Protein 4II1 (pdb70)

Organism: Homo sapiens (NCBI:txid9606)

Solvent-accessible surface area: 29673 Å² total; per-residue (Å²): 131,64,28,49,35,1,22,0,0,0,27,88,111,156,87,99,35,71,10,0,65,0,31,7,91,74,98,58,102,51,68,0,0,52,0,10,29,65,52,10,70,109,49,57,40,59,56,1,80,121,56,84,137,71,161,35,238,105,90,165,133,26,78,68,20,20,22,39,46,14,25,57,86,31,2,58,32,50,89,114,57,92,41,103,80,12,124,63,44,24,37,3,45,0,90,46,181,58,21,16,17,37,54,1,113,2,66,71,61,93,139,38,135,19,38,0,51,13,96,46,108,176,34,208,124,35,98,17,43,34,127,8,2,15,41,139,104,111,90,60,40,64,56,16,2,0,14,43,194,81,119,106,78,60,62,13,0,58,4,26,14,97,74,131,7,180,99,51,35,71,1,2,40,0,13,62,48,21,9,73,112,75,54,69,17,37,2,0,13,55,64,75,71,82,29,105,133,76,111,90,26,57,13,26,22,28,57,37,6,4,85,121,82,40,132,108,59,129,116,44,98,36,101,82,11,125,62,42,25,40,4,45,0,73,35,94,30,7,21,12,40,53,2,109,1,77,74,62,94,138,35,112,18,43,0,112,3,82,47,115,103,32,83,76,35,98,18,97,24,138,11,1,18,43,142,133,49,58,40,3,22,0,2,0,19,128,136,41,37,78,12,0,66,0,39,26,82,75,80,70,110,48,73,5,0,49,0,12,33,61,49,10,80,112,47,58,45,11,30,1,2,12,52,68,82,71,71,29,160,116,74,108,143,28,70,15,23,20,22,39,45,9,15,57,66,80,1,20,17,46,103,115,54,97,35,92,86,11,55,69,65,30,60,5,53,0,30,42,38,39,12,22,23,41,54,3,34,2,78,86,96,95,29,42,0,39,18,100,48,139,132,32,81,77,36,103,18,66,46,97,12,4,18,42,141,136,45,62,39,3,20,0,0,0,2,48,152,108,103,30,86,39,60,12,0,67,0,39,25,110,75,134,17,124,97,51,40,66,1,0,46,1,16,68,53,24,6,54,120,59,73,78,6,34,2,1,15,55,68,80,72,88,32,103,122,97,103,86,28,69,16,30,20,27,64,42,5,12,54,59,63,2,59,25,41,104,116,40,96,39,102,88,11,56,71,44,28,38,5,56,0,68,16,61,24,6,17,11,50,52,1,112,1,83,44,68,66,104,38,133,17,42,1,39,18,98,56,102,105,23,94,88,32,98,17,42,30,125,6,1,27,42,144

CATH classification: 2.30.30.1190 (+1 more: 2.30.30.140)

GO terms:
  GO:0000978 RNA polymerase II cis-regulatory region sequence-specific DNA binding (F, IDA)
  GO:0001227 DNA-binding transcription repressor activity, RNA polymerase II-specific (F, IDA)
  GO:0000122 negative regulation of transcription by RNA polymerase II (P, IDA)
  GO:0005634 nucleus (C, IDA)
  GO:0003700 DNA-binding transcription factor activity (F, IDA)
  GO:0045892 negative regulation of DNA-templated transcription (P, IDA)
  GO:0043565 sequence-specific DNA binding (F, IDA)
  GO:0007175 negative regulation of epidermal growth factor-activated receptor activity (P, IDA)
  GO:0005515 protein binding (F, IPI)
  GO:0005654 nucleoplasm (C, IDA)

B-factor: mean 67.0, std 17.0, range [30.0, 163.14]

Nearest PDB structures (foldseek):
  4ii1-assembly4_D  TM=1.007E+00  e=1.212E-26  Homo sapiens
  4ii1-assembly1_A  TM=8.658E-01  e=4.357E-23  Homo sapiens
  4ii1-assembly3_C  TM=9.435E-01  e=4.660E-22  Homo sapiens
  4qvz-assembly2_B  TM=4.243E-01  e=1.744E-03  Homo sapiens
  2eqj-assembly1_A  TM=7.748E-01  e=1.995E-01  Mus musculus

Sequence (543 aa):
EELSGTKVSAPYYTLEYHNAMVVGTEEAGSAGVRVLYLYPTHKSLKPCPFFLEGKCRFKENCRFSHGQVVSLDELRPFQDPDLSSLQAGSACLAKHQDGLWHAARITDVDNGYYTVKFDSLLLREAVVEGDGILPPEELSGTKVSAPYYSTLEYHNAMVVGTEEAEDGSAGVRVLYLYPTHKSLKPCPFFLEGKCRFKENCRFSHGQVVSLDELRPFQDPDLSSLQAGSACLAKHQDGLWHAARITDVDNGYYTVKFDSLLLREAVVEGDGILPPELSGTKVSAPYLEYHNAMVVGTEEAGSAGVRVLYLYPTHKSLKPCPFFLEGKCRFKENCRFSHGQVVSLDELRPFQDPDLSSLQAGSACLAKHQDGLWHAARITDVYYTVKFDSLLLREAVVEGDGILPPELSGTKVSAPYYSTLEYHNAMVVGTEEAEDGSAGVRVLYLYPTHKSLKPCPFFLEGKCRFKENCRFSHGQVVSLDELRPFQDPDLSSLQAGSACLAKHQDGLWHHAARITDVDNGYYTVKFDSLLLREAVVEGDGILPP

Secondary structure (DSSP, 8-state):
--STT-EEEEEE---EEEEEEEEEEEE---EEEEEEESS-SSGGGSBPTTGGGT--S-SS--SSB--EEEEGGG-EE------TT--TT-EEEEE-TTS-EEEEEEEEESSS-EEEEESSTTS--EEE-GGGEE--/--STT-EEEEEEE--EEEEEEEEEEEEE-TTSSEEEEEEES---SGGGSBPTTGGGT----STTSSSB--EEEEGGG-EE------TT--TT-EEEEE-TTS-EEEEEEEEESSS-EEEEESSTTS--EEE-GGGEE--/--TT-EEEEE---EEEEEEEEEEE---EEEEEEESS--SGGGSBPTTGGGT----STT-SSB--EEEEGGG-EE------TT--TT-EEEEE-TTSSEEEEEEEE--EEEEESSTTS--EEE-GGGEE--/--TT-EEEEEEE--EEEEEEEEEEEEE-TTS-EEEEEEES---SGGGSBPTTGGGT----SS--SSB--EEEEGGG-B-------TT--TT-EEEEE-TTS-EEEEEEEEESSS-EEEEESSTTT-EEEE-GGGEE--

InterPro domains:
  IPR000467 G-patch domain [PF01585] (333-375)
  IPR000467 G-patch domain [PS50174] (333-379)
  IPR000467 G-patch domain [SM00443] (331-377)
  IPR000571 Zinc finger, CCCH-type [PS50103] (175-201)
  IPR000571 Zinc finger, CCCH-type [SM00356] (175-200)
  IPR036855 Zinc finger, CCCH-type superfamily [SSF90229] (174-199)
  IPR041367 E3 ligase, CCCH-type zinc finger [PF18044] (178-198)

Structure (mmCIF, N/CA/C/O backbone):
data_4II1
#
_entry.id   4II1
#
_cell.length_a   55.170
_cell.length_b   87.070
_cell.length_c   76.570
_cell.angle_alpha   90.000
_cell.angle_beta   95.650
_cell.angle_gamma   90.000
#
_symmetry.space_group_name_H-M   'P 1 21 1'
#
loop_
_entity.id
_entity.type
_entity.pdbx_description
1 polymer 'Zinc finger CCCH-type with G patch domain-containing protein'
2 non-polymer 'ZINC ION'
3 non-polymer 'UNKNOWN ATOM OR ION'
#
loop_
_atom_site.group_PDB
_atom_site.id
_atom_site.type_symbol
_atom_site.label_atom_id
_atom_site.label_alt_id
_atom_site.label_comp_id
_atom_site.label_asym_id
_atom_site.label_entity_id
_atom_site.label_seq_id
_atom_site.pdbx_PDB_ins_code
_atom_site.Cartn_x
_atom_site.Cartn_y
_atom_site.Cartn_z
_atom_site.occupancy
_atom_site.B_iso_or_equiv
_atom_site.auth_seq_id
_atom_site.auth_comp_id
_atom_site.auth_asym_id
_atom_site.auth_atom_id
_atom_site.pdbx_PDB_model_num
ATOM 1 N N . GLU A 1 26 ? 124.535 -32.545 121.934 1.00 100.43 127 GLU A N 1
ATOM 2 C CA . GLU A 1 26 ? 123.268 -32.780 121.246 1.00 99.65 127 GLU A CA 1
ATOM 3 C C . GLU A 1 26 ? 122.843 -31.535 120.442 1.00 101.82 127 GLU A C 1
ATOM 4 O O . GLU A 1 26 ? 122.328 -30.565 121.014 1.00 101.45 127 GLU A O 1
ATOM 8 N N . GLU A 1 27 ? 123.101 -31.566 119.112 1.00 96.31 128 GLU A N 1
ATOM 9 C CA . GLU A 1 27 ? 122.790 -30.496 118.143 1.00 94.83 128 GLU A CA 1
ATOM 10 C C . GLU A 1 27 ? 121.280 -30.358 117.862 1.00 93.21 128 GLU A C 1
ATOM 11 O O . GLU A 1 27 ? 120.791 -29.254 117.593 1.00 92.60 128 GLU A O 1
ATOM 13 N N . LEU A 1 28 ? 120.554 -31.493 117.919 1.00 85.26 129 LEU A N 1
ATOM 14 C CA . LEU A 1 28 ? 119.106 -31.604 117.683 1.00 82.07 129 LEU A CA 1
ATOM 15 C C . LEU A 1 28 ? 118.265 -31.056 118.838 1.00 79.56 129 LEU A C 1
ATOM 16 O O . LEU A 1 28 ? 117.072 -30.829 118.653 1.00 78.50 129 LEU A O 1
ATOM 21 N N . SER A 1 29 ? 118.878 -30.870 120.027 1.00 72.63 130 SER A N 1
ATOM 22 C CA . SER A 1 29 ? 118.208 -30.373 121.227 1.00 71.15 130 SER A CA 1
ATOM 23 C C . SER A 1 29 ? 117.518 -29.030 120.969 1.00 71.09 130 SER A C 1
ATOM 24 O O . SER A 1 29 ? 118.139 -28.113 120.422 1.00 71.51 130 SER A O 1
ATOM 27 N N . GLY A 1 30 ? 116.238 -28.957 121.321 1.00 63.00 131 GLY A N 1
ATOM 28 C CA . GLY A 1 30 ? 115.438 -27.757 121.144 1.00 61.28 131 GLY A CA 1
ATOM 29 C C . GLY A 1 30 ? 114.543 -27.753 119.924 1.00 62.38 131 GLY A C 1
ATOM 30 O O . GLY A 1 30 ? 113.689 -26.873 119.817 1.00 63.66 131 GLY A O 1
ATOM 31 N N . THR A 1 31 ? 114.713 -28.728 119.002 1.00 54.69 132 THR A N 1
ATOM 32 C CA . THR A 1 31 ? 113.903 -28.824 117.788 1.00 52.56 132 THR A CA 1
ATOM 33 C C . THR A 1 31 ? 112.453 -29.155 118.111 1.00 54.82 132 THR A C 1
ATOM 34 O O . THR A 1 31 ? 112.180 -30.127 118.817 1.00 54.48 132 THR A O 1
ATOM 38 N N . LYS A 1 32 ? 111.528 -28.351 117.561 1.00 50.59 133 LYS A N 1
ATOM 39 C CA . LYS A 1 32 ? 110.075 -28.539 117.672 1.00 49.11 133 LYS A CA 1
ATOM 40 C C . LYS A 1 32 ? 109.682 -29.512 116.569 1.00 50.82 133 LYS A C 1
ATOM 41 O O . LYS A 1 32 ? 110.113 -29.351 115.427 1.00 51.04 133 LYS A O 1
ATOM 43 N N . VAL A 1 33 ? 108.921 -30.553 116.928 1.00 44.97 134 VAL A N 1
ATOM 44 C CA . VAL A 1 33 ? 108.485 -31.637 116.044 1.00 44.22 134 VAL A CA 1
ATOM 45 C C . VAL A 1 33 ? 107.058 -32.065 116.400 1.00 50.59 134 VAL A C 1
ATOM 46 O O . VAL A 1 33 ? 106.455 -31.509 117.311 1.00 50.46 134 VAL A O 1
ATOM 50 N N . SER A 1 34 ? 106.541 -33.076 115.689 1.00 49.29 135 SER A N 1
ATOM 51 C CA . SER A 1 34 ? 105.250 -33.721 115.899 1.00 49.10 135 SER A CA 1
ATOM 52 C C . SER A 1 34 ? 105.587 -35.195 116.189 1.00 54.08 135 SER A C 1
ATOM 53 O O . SER A 1 34 ? 106.240 -35.864 115.384 1.00 53.82 135 SER A O 1
ATOM 56 N N . ALA A 1 35 ? 105.225 -35.660 117.384 1.00 51.27 136 ALA A N 1
ATOM 57 C CA . ALA A 1 35 ? 105.562 -37.003 117.837 1.00 51.02 136 ALA A CA 1
ATOM 58 C C . ALA A 1 35 ? 104.327 -37.877 118.123 1.00 53.24 136 ALA A C 1
ATOM 59 O O . ALA A 1 35 ? 103.284 -37.339 118.520 1.00 49.26 136 ALA A O 1
ATOM 61 N N . PRO A 1 36 ? 104.436 -39.224 117.937 1.00 52.93 137 PRO A N 1
ATOM 62 C CA . PRO A 1 36 ? 103.271 -40.093 118.204 1.00 54.52 137 PRO A CA 1
ATOM 63 C C . PRO A 1 36 ? 102.998 -40.275 119.706 1.00 61.75 137 PRO A C 1
ATOM 64 O O . PRO A 1 36 ? 103.898 -40.630 120.460 1.00 60.33 137 PRO A O 1
ATOM 68 N N . TYR A 1 37 ? 101.765 -39.988 120.133 1.00 62.28 138 TYR A N 1
ATOM 69 C CA . TYR A 1 37 ? 101.324 -40.102 121.526 1.00 64.50 138 TYR A CA 1
ATOM 70 C C . TYR A 1 37 ? 100.271 -41.220 121.594 1.00 71.06 138 TYR A C 1
ATOM 71 O O . TYR A 1 37 ? 99.299 -41.209 120.828 1.00 69.85 138 TYR A O 1
ATOM 80 N N . TYR A 1 38 ? 100.507 -42.218 122.473 1.00 70.13 139 TYR A N 1
ATOM 81 C CA . TYR A 1 38 ? 99.623 -43.384 122.648 1.00 102.65 139 TYR A CA 1
ATOM 82 C C . TYR A 1 38 ? 98.340 -43.033 123.412 1.00 122.27 139 TYR A C 1
ATOM 83 O O . TYR A 1 38 ? 98.384 -42.398 124.467 1.00 79.08 139 TYR A O 1
ATOM 85 N N . THR A 1 43 ? 94.915 -45.380 121.523 1.00 92.12 144 THR A N 1
ATOM 86 C CA . THR A 1 43 ? 94.732 -44.708 120.235 1.00 91.95 144 THR A CA 1
ATOM 87 C C . THR A 1 43 ? 95.993 -43.908 119.826 1.00 95.34 144 THR A C 1
ATOM 88 O O . THR A 1 43 ? 96.768 -43.498 120.696 1.00 94.65 144 THR A O 1
ATOM 92 N N . LEU A 1 44 ? 96.191 -43.691 118.499 1.00 91.38 145 LEU A N 1
ATOM 93 C CA . LEU A 1 44 ? 97.340 -42.938 117.980 1.00 90.37 145 LEU A CA 1
ATOM 94 C C . LEU A 1 44 ? 96.963 -41.512 117.575 1.00 90.50 145 LEU A C 1
ATOM 95 O O . LEU A 1 44 ? 96.106 -41.316 116.712 1.00 91.28 145 LEU A O 1
ATOM 100 N N . GLU A 1 45 ? 97.653 -40.531 118.169 1.00 81.81 146 GLU A N 1
ATOM 101 C CA . GLU A 1 45 ? 97.497 -39.121 117.876 1.00 79.06 146 GLU A CA 1
ATOM 102 C C . GLU A 1 45 ? 98.865 -38.466 117.855 1.00 77.06 146 GLU A C 1
ATOM 103 O O . GLU A 1 45 ? 99.683 -38.722 118.740 1.00 78.94 146 GLU A O 1
ATOM 109 N N . TYR A 1 46 ? 99.108 -37.605 116.868 1.00 65.96 147 TYR A N 1
ATOM 110 C CA . TYR A 1 46 ? 100.342 -36.838 116.782 1.00 61.58 147 TYR A CA 1
ATOM 111 C C . TYR A 1 46 ? 100.176 -35.509 117.500 1.00 60.38 147 TYR A C 1
ATOM 112 O O . TYR A 1 46 ? 99.187 -34.801 117.296 1.00 59.90 147 TYR A O 1
ATOM 121 N N . HIS A 1 47 ? 101.133 -35.200 118.377 1.00 53.67 148 HIS A N 1
ATOM 122 C CA . HIS A 1 47 ? 101.170 -33.988 119.178 1.00 51.66 148 HIS A CA 1
ATOM 123 C C . HIS A 1 47 ? 102.495 -33.316 119.050 1.00 47.85 148 HIS A C 1
ATOM 124 O O . HIS A 1 47 ? 103.512 -33.991 118.857 1.00 44.79 148 HIS A O 1
ATOM 131 N N . ASN A 1 48 ? 102.491 -31.982 119.210 1.00 42.69 149 ASN A N 1
ATOM 132 C CA . ASN A 1 48 ? 103.688 -31.176 119.127 1.00 42.84 149 ASN A CA 1
ATOM 133 C C . ASN A 1 48 ? 104.558 -31.440 120.310 1.00 48.97 149 ASN A C 1
ATOM 134 O O . ASN A 1 48 ? 104.065 -31.555 121.440 1.00 50.03 149 ASN A O 1
ATOM 139 N N . ALA A 1 49 ? 105.847 -31.633 120.034 1.00 45.65 150 ALA A N 1
ATOM 140 C CA . ALA A 1 49 ? 106.841 -31.992 121.042 1.00 44.96 150 ALA A CA 1
ATOM 141 C C . ALA A 1 49 ? 108.137 -31.294 120.790 1.00 50.28 150 ALA A C 1
ATOM 142 O O . ALA A 1 49 ? 108.325 -30.716 119.727 1.00 50.70 150 ALA A O 1
ATOM 144 N N . MET A 1 50 ? 109.033 -31.333 121.763 1.00 49.01 151 MET A N 1
ATOM 145 C CA . MET A 1 50 ? 110.358 -30.779 121.613 1.00 50.56 151 MET A CA 1
ATOM 146 C C . MET A 1 50 ? 111.411 -31.842 121.870 1.00 51.16 151 MET A C 1
ATOM 147 O O . MET A 1 50 ? 111.325 -32.558 122.861 1.00 48.37 151 MET A O 1
ATOM 152 N N . VAL A 1 51 ? 112.393 -31.940 120.970 1.00 49.45 152 VAL A N 1
ATOM 153 C CA . VAL A 1 51 ? 113.517 -32.872 121.067 1.00 49.98 152 VAL A CA 1
ATOM 154 C C . VAL A 1 51 ? 114.442 -32.436 122.210 1.00 54.87 152 VAL A C 1
ATOM 155 O O . VAL A 1 51 ? 114.893 -31.281 122.250 1.00 53.99 152 VAL A O 1
ATOM 159 N N . VAL A 1 52 ? 114.687 -33.366 123.141 1.00 53.73 153 VAL A N 1
ATOM 160 C CA . VAL A 1 52 ? 115.557 -33.179 124.301 1.00 55.89 153 VAL A CA 1
ATOM 161 C C . VAL A 1 52 ? 116.975 -33.639 123.942 1.00 64.41 153 VAL A C 1
ATOM 162 O O . VAL A 1 52 ? 117.949 -32.941 124.229 1.00 65.54 153 VAL A O 1
ATOM 166 N N . GLY A 1 53 ? 117.068 -34.807 123.329 1.00 63.27 154 GLY A N 1
ATOM 167 C CA . GLY A 1 53 ? 118.334 -35.420 122.949 1.00 64.54 154 GLY A CA 1
ATOM 168 C C . GLY A 1 53 ? 118.152 -36.712 122.193 1.00 72.29 154 GLY A C 1
ATOM 169 O O . GLY A 1 53 ? 117.035 -37.228 122.088 1.00 71.77 154 GLY A O 1
ATOM 170 N N . THR A 1 54 ? 119.254 -37.240 121.662 1.00 72.70 155 THR A N 1
ATOM 171 C CA . THR A 1 54 ? 119.250 -38.480 120.890 1.00 73.80 155 THR A CA 1
ATOM 172 C C . THR A 1 54 ? 119.374 -39.687 121.843 1.00 78.23 155 THR A C 1
ATOM 173 O O . THR A 1 54 ? 120.099 -39.614 122.840 1.00 77.53 155 THR A O 1
ATOM 177 N N . GLU A 1 55 ? 118.609 -40.764 121.560 1.00 75.60 156 GLU A N 1
ATOM 178 C CA . GLU A 1 55 ? 118.541 -41.985 122.376 1.00 75.80 156 GLU A CA 1
ATOM 179 C C . GLU A 1 55 ? 118.001 -43.151 121.540 1.00 81.19 156 GLU A C 1
ATOM 180 O O . GLU A 1 55 ? 117.073 -42.929 120.770 1.00 81.28 156 GLU A O 1
ATOM 186 N N . GLU A 1 56 ? 118.546 -44.385 121.678 1.00 78.45 157 GLU A N 1
ATOM 187 C CA . GLU A 1 56 ? 118.032 -45.519 120.887 1.00 78.53 157 GLU A CA 1
ATOM 188 C C . GLU A 1 56 ? 116.660 -45.987 121.399 1.00 83.14 157 GLU A C 1
ATOM 189 O O . GLU A 1 56 ? 116.437 -46.018 122.613 1.00 83.81 157 GLU A O 1
ATOM 192 N N . ALA A 1 57 ? 115.732 -46.296 120.472 1.00 78.57 158 ALA A N 1
ATOM 193 C CA . ALA A 1 57 ? 114.374 -46.738 120.791 1.00 98.15 158 ALA A CA 1
ATOM 194 C C . ALA A 1 57 ? 114.328 -48.180 121.278 1.00 123.00 158 ALA A C 1
ATOM 195 O O . ALA A 1 57 ? 115.343 -48.866 121.250 1.00 92.59 158 ALA A O 1
ATOM 197 N N . GLY A 1 60 ? 114.155 -50.969 118.211 1.00 87.00 161 GLY A N 1
ATOM 198 C CA . GLY A 1 60 ? 115.511 -50.762 118.715 1.00 87.02 161 GLY A CA 1
ATOM 199 C C . GLY A 1 60 ? 116.366 -49.798 117.904 1.00 91.73 161 GLY A C 1
ATOM 200 O O . GLY A 1 60 ? 117.574 -49.702 118.141 1.00 91.30 161 GLY A O 1
ATOM 201 N N . SER A 1 61 ? 115.730 -49.057 116.958 1.00 88.58 162 SER A N 1
ATOM 202 C CA . SER A 1 61 ? 116.284 -48.080 116.010 1.00 88.41 162 SER A CA 1
ATOM 203 C C . SER A 1 61 ? 116.750 -46.766 116.658 1.00 92.90 162 SER A C 1
ATOM 204 O O . SER A 1 61 ? 116.374 -46.490 117.795 1.00 93.71 162 SER A O 1
ATOM 206 N N . ALA A 1 62 ? 117.535 -45.941 115.918 1.00 88.03 163 ALA A N 1
ATOM 207 C CA . ALA A 1 62 ? 117.997 -44.621 116.370 1.00 86.70 163 ALA A CA 1
ATOM 208 C C . ALA A 1 62 ? 116.782 -43.689 116.554 1.00 88.31 163 ALA A C 1
ATOM 209 O O . ALA A 1 62 ? 115.914 -43.609 115.672 1.00 89.29 163 ALA A O 1
ATOM 211 N N . GLY A 1 63 ? 116.708 -43.052 117.721 1.00 80.10 164 GLY A N 1
ATOM 212 C CA . GLY A 1 63 ? 115.599 -42.173 118.057 1.00 77.45 164 GLY A CA 1
ATOM 213 C C . GLY A 1 63 ? 115.965 -40.910 118.800 1.00 75.22 164 GLY A C 1
ATOM 214 O O . GLY A 1 63 ? 117.147 -40.572 118.939 1.00 73.92 164 GLY A O 1
ATOM 215 N N . VAL A 1 64 ? 114.922 -40.215 119.282 1.00 67.69 165 VAL A N 1
ATOM 216 C CA . VAL A 1 64 ? 115.013 -38.972 120.047 1.00 65.81 165 VAL A CA 1
ATOM 217 C C . VAL A 1 64 ? 114.119 -39.012 121.274 1.00 65.11 165 VAL A C 1
ATOM 218 O O . VAL A 1 64 ? 113.016 -39.573 121.227 1.00 65.68 165 VAL A O 1
ATOM 222 N N . ARG A 1 65 ? 114.585 -38.408 122.367 1.00 56.76 166 ARG A N 1
ATOM 223 C CA . ARG A 1 65 ? 113.733 -38.256 123.529 1.00 55.01 166 ARG A CA 1
ATOM 224 C C . ARG A 1 65 ? 113.000 -36.897 123.312 1.00 55.20 166 ARG A C 1
ATOM 225 O O . ARG A 1 65 ? 113.630 -35.877 123.016 1.00 53.17 166 ARG A O 1
ATOM 233 N N . VAL A 1 66 ? 111.673 -36.919 123.390 1.00 49.19 167 VAL A N 1
ATOM 234 C CA . VAL A 1 66 ? 110.875 -35.717 123.183 1.00 47.10 167 VAL A CA 1
ATOM 235 C C . VAL A 1 66 ? 110.000 -35.380 124.404 1.00 49.41 167 VAL A C 1
ATOM 236 O O . VAL A 1 66 ? 109.554 -36.279 125.127 1.00 46.21 167 VAL A O 1
ATOM 240 N N . LEU A 1 67 ? 109.715 -34.081 124.596 1.00 46.46 168 LEU A N 1
ATOM 241 C CA . LEU A 1 67 ? 108.785 -33.615 125.625 1.00 46.00 168 LEU A CA 1
ATOM 242 C C . LEU A 1 67 ? 107.597 -32.971 124.929 1.00 51.15 168 LEU A C 1
ATOM 243 O O . LEU A 1 67 ? 107.794 -32.102 124.086 1.00 51.90 168 LEU A O 1
ATOM 248 N N . TYR A 1 68 ? 106.376 -33.410 125.247 1.00 49.54 169 TYR A N 1
ATOM 249 C CA . TYR A 1 68 ? 105.132 -32.871 124.686 1.00 49.17 169 TYR A CA 1
ATOM 250 C C . TYR A 1 68 ? 104.936 -31.401 125.126 1.00 55.55 169 TYR A C 1
ATOM 251 O O . TYR A 1 68 ? 105.157 -31.059 126.297 1.00 57.26 169 TYR A O 1
ATOM 260 N N . LEU A 1 69 ? 104.661 -30.522 124.136 1.00 50.24 170 LEU A N 1
ATOM 261 C CA . LEU A 1 69 ? 104.568 -29.062 124.274 1.00 49.45 170 LEU A CA 1
ATOM 262 C C . LEU A 1 69 ? 103.377 -28.500 125.057 1.00 54.13 170 LEU A C 1
ATOM 263 O O . LEU A 1 69 ? 103.489 -27.406 125.638 1.00 53.85 170 LEU A O 1
ATOM 268 N N . TYR A 1 70 ? 102.225 -29.190 125.004 1.00 49.16 171 TYR A N 1
ATOM 269 C CA . TYR A 1 70 ? 100.979 -28.694 125.603 1.00 47.10 171 TYR A CA 1
ATOM 270 C C . TYR A 1 70 ? 100.413 -29.630 126.676 1.00 49.27 171 TYR A C 1
ATOM 271 O O . TYR A 1 70 ? 99.419 -30.330 126.450 1.00 46.70 171 TYR A O 1
ATOM 280 N N . PRO A 1 71 ? 101.014 -29.626 127.883 1.00 46.51 172 PRO A N 1
ATOM 281 C CA . P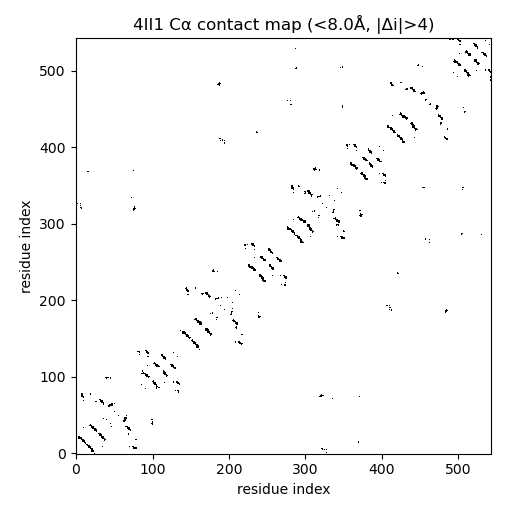RO A 1 71 ? 100.506 -30.510 128.945 1.00 45.67 172 PRO A CA 1
ATOM 282 C C . PRO A 1 71 ? 99.080 -30.189 129.389 1.00 49.13 172 PRO A C 1
ATOM 283 O O . PRO A 1 71 ? 98.748 -29.026 129.570 1.00 48.56 172 PRO A O 1
ATOM 287 N N . THR A 1 72 ? 98.230 -31.229 129.504 1.00 47.05 173 THR A N 1
ATOM 288 C CA . THR A 1 72 ? 96.810 -31.126 129.867 1.00 48.22 173 THR A CA 1
ATOM 289 C C . THR A 1 72 ? 96.559 -31.744 131.240 1.00 56.49 173 THR A C 1
ATOM 290 O O . THR A 1 72 ? 95.462 -31.635 131.793 1.00 57.86 173 THR A O 1
ATOM 294 N N . HIS A 1 73 ? 97.584 -32.379 131.795 1.00 53.87 174 HIS A N 1
ATOM 295 C CA . HIS A 1 73 ? 97.575 -33.015 133.111 1.00 53.97 174 HIS A CA 1
ATOM 296 C C . HIS A 1 73 ? 98.954 -32.770 133.738 1.00 57.10 174 HIS A C 1
ATOM 297 O O . HIS A 1 73 ? 99.949 -32.691 133.010 1.00 56.73 174 HIS A O 1
ATOM 304 N N . LYS A 1 74 ? 99.024 -32.656 135.081 1.00 54.15 175 LYS A N 1
ATOM 305 C CA . LYS A 1 74 ? 100.286 -32.428 135.834 1.00 53.16 175 LYS A CA 1
ATOM 306 C C . LYS A 1 74 ? 101.398 -33.387 135.449 1.00 52.64 175 LYS A C 1
ATOM 307 O O . LYS A 1 74 ? 102.516 -32.942 135.229 1.00 51.33 175 LYS A O 1
ATOM 309 N N . SER A 1 75 ? 101.073 -34.691 135.290 1.00 47.77 176 SER A N 1
ATOM 310 C CA . SER A 1 75 ? 102.031 -35.737 134.899 1.00 46.90 176 SER A CA 1
ATOM 311 C C . SER A 1 75 ? 102.686 -35.496 133.565 1.00 51.49 176 SER A C 1
ATOM 312 O O . SER A 1 75 ? 103.718 -36.090 133.327 1.00 52.55 176 SER A O 1
ATOM 315 N N . LEU A 1 76 ? 102.123 -34.626 132.702 1.00 48.60 177 LEU A N 1
ATOM 316 C CA . LEU A 1 76 ? 102.700 -34.315 131.387 1.00 47.36 177 LEU A CA 1
ATOM 317 C C . LEU A 1 76 ? 103.617 -33.089 131.410 1.00 48.95 177 LEU A C 1
ATOM 318 O O . LEU A 1 76 ? 104.276 -32.828 130.412 1.00 50.15 177 LEU A O 1
ATOM 323 N N . LYS A 1 77 ? 103.676 -32.347 132.539 1.00 43.20 178 LYS A N 1
ATOM 324 C CA . LYS A 1 77 ? 104.540 -31.171 132.697 1.00 41.69 178 LYS A CA 1
ATOM 325 C C . LYS A 1 77 ? 105.999 -31.606 132.605 1.00 43.54 178 LYS A C 1
ATOM 326 O O . LYS A 1 77 ? 106.323 -32.662 133.139 1.00 41.95 178 LYS A O 1
ATOM 332 N N . PRO A 1 78 ? 106.898 -30.872 131.908 1.00 39.77 179 PRO A N 1
ATOM 333 C CA . PRO A 1 78 ? 108.302 -31.342 131.828 1.00 38.96 179 PRO A CA 1
ATOM 334 C C . PRO A 1 78 ? 108.972 -31.254 133.180 1.00 42.38 179 PRO A C 1
ATOM 335 O O . PRO A 1 78 ? 108.671 -30.310 133.925 1.00 43.23 179 PRO A O 1
ATOM 339 N N . CYS A 1 79 ? 109.814 -32.252 133.522 1.00 37.16 180 CYS A N 1
ATOM 340 C CA . CYS A 1 79 ? 110.470 -32.261 134.817 1.00 38.14 180 CYS A CA 1
ATOM 341 C C . CYS A 1 79 ? 111.615 -31.261 134.846 1.00 46.63 180 CYS A C 1
ATOM 342 O O . CYS A 1 79 ? 112.585 -31.403 134.088 1.00 48.03 180 CYS A O 1
ATOM 345 N N . PRO A 1 80 ? 111.545 -30.262 135.753 1.00 43.12 181 PRO A N 1
ATOM 346 C CA . PRO A 1 80 ? 112.639 -29.267 135.822 1.00 43.05 181 PRO A CA 1
ATOM 347 C C . PRO A 1 80 ? 114.005 -29.843 136.192 1.00 48.05 181 PRO A C 1
ATOM 348 O O . PRO A 1 80 ? 115.027 -29.313 135.742 1.00 49.61 181 PRO A O 1
ATOM 352 N N . PHE A 1 81 ? 114.028 -30.904 137.011 1.00 43.50 182 PHE A N 1
ATOM 353 C CA . PHE A 1 81 ? 115.261 -31.517 137.515 1.00 43.46 182 PHE A CA 1
ATOM 354 C C . PHE A 1 81 ? 115.872 -32.487 136.511 1.00 48.31 182 PHE A C 1
ATOM 355 O O . PHE A 1 81 ? 117.087 -32.528 136.369 1.00 48.95 182 PHE A O 1
ATOM 363 N N . PHE A 1 82 ? 115.038 -33.242 135.799 1.00 44.71 183 PHE A N 1
ATOM 364 C CA . PHE A 1 82 ? 115.479 -34.180 134.780 1.00 45.10 183 PHE A CA 1
ATOM 365 C C . PHE A 1 82 ? 116.258 -33.496 133.654 1.00 52.79 183 PHE A C 1
ATOM 366 O O . PHE A 1 82 ? 117.279 -34.028 133.202 1.00 52.35 183 PHE A O 1
ATOM 374 N N . LEU A 1 83 ? 115.808 -32.302 133.217 1.00 51.83 184 LEU A N 1
ATOM 375 C CA . LEU A 1 83 ? 116.462 -31.543 132.145 1.00 51.66 184 LEU A CA 1
ATOM 376 C C . LEU A 1 83 ? 117.828 -31.014 132.554 1.00 57.78 184 LEU A C 1
ATOM 377 O O . LEU A 1 83 ? 118.614 -30.627 131.695 1.00 58.32 184 LEU A O 1
ATOM 382 N N . GLU A 1 84 ? 118.127 -31.065 133.859 1.00 55.65 185 GLU A N 1
ATOM 383 C CA . GLU A 1 84 ? 119.388 -30.645 134.470 1.00 55.29 185 GLU A CA 1
ATOM 384 C C . GLU A 1 84 ? 120.224 -31.864 134.920 1.00 59.10 185 GLU A C 1
ATOM 385 O O . GLU A 1 84 ? 121.343 -31.691 135.388 1.00 59.47 185 GLU A O 1
ATOM 391 N N . GLY A 1 85 ? 119.663 -33.066 134.792 1.00 54.34 186 GLY A N 1
ATOM 392 C CA . GLY A 1 85 ? 120.309 -34.301 135.219 1.00 54.04 186 GLY A CA 1
ATOM 393 C C . GLY A 1 85 ? 120.311 -34.482 136.730 1.00 58.20 186 GLY A C 1
ATOM 394 O O . GLY A 1 85 ? 121.181 -35.175 137.263 1.00 59.67 186 GLY A O 1
ATOM 395 N N . LYS A 1 86 ? 119.332 -33.871 137.433 1.00 51.90 187 LYS A N 1
ATOM 396 C CA . LYS A 1 86 ? 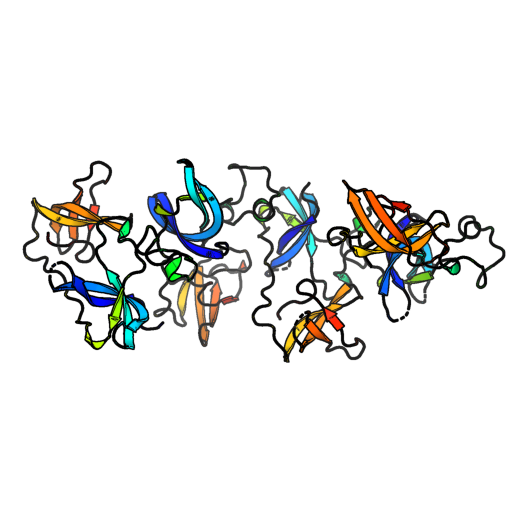119.247 -33.906 138.896 1.00 50.61 187 LYS A CA 1
ATOM 397 C C . LYS A 1 86 ? 117.996 -34.618 139.430 1.00 52.55 187 LYS A C 1
ATOM 398 O O . LYS A 1 86 ? 117.721 -34.522 140.628 1.00 52.28 187 LYS A O 1
ATOM 404 N N . CYS A 1 87 ? 117.249 -35.343 138.591 1.00 48.09 188 CYS A N 1
ATOM 405 C CA . CYS A 1 87 ? 116.078 -36.014 139.139 1.00 47.39 188 CYS A CA 1
ATOM 406 C C . CYS A 1 87 ? 116.408 -37.372 139.798 1.00 53.39 188 CYS A C 1
ATOM 407 O O . CYS A 1 87 ? 117.139 -38.174 139.231 1.00 53.55 188 CYS A O 1
ATOM 410 N N . ARG A 1 88 ? 115.817 -37.621 140.984 1.00 51.62 189 ARG A N 1
ATOM 411 C CA . ARG A 1 88 ? 115.913 -38.866 141.765 1.00 52.17 189 ARG A CA 1
ATOM 412 C C . ARG A 1 88 ? 115.258 -40.066 141.049 1.00 55.38 189 ARG A C 1
ATOM 413 O O . ARG A 1 88 ? 115.684 -41.199 141.229 1.00 57.09 189 ARG A O 1
ATOM 421 N N . PHE A 1 89 ? 114.289 -39.795 140.187 1.00 50.30 190 PHE A N 1
ATOM 422 C CA . PHE A 1 89 ? 113.493 -40.789 139.494 1.00 50.19 190 PHE A CA 1
ATOM 423 C C . PHE A 1 89 ? 113.954 -41.088 138.077 1.00 58.83 190 PHE A C 1
ATOM 424 O O . PHE A 1 89 ? 114.524 -40.231 137.394 1.00 61.83 190 PHE A O 1
ATOM 432 N N . LYS A 1 90 ? 113.699 -42.316 137.641 1.00 54.19 191 LYS A N 1
ATOM 433 C CA . LYS A 1 90 ? 114.021 -42.792 136.309 1.00 54.59 191 LYS A CA 1
ATOM 434 C C . LYS A 1 90 ? 112.717 -43.152 135.590 1.00 61.61 191 LYS A C 1
ATOM 435 O O . LYS A 1 90 ? 112.602 -42.896 134.386 1.00 62.63 191 LYS A O 1
ATOM 437 N N . GLU A 1 91 ? 111.706 -43.642 136.357 1.00 58.56 192 GLU A N 1
ATOM 438 C CA . GLU A 1 91 ? 110.406 -44.059 135.852 1.00 58.78 192 GLU A CA 1
ATOM 439 C C . GLU A 1 91 ? 109.147 -43.527 136.588 1.00 62.30 192 GLU A C 1
ATOM 440 O O . GLU A 1 91 ? 108.086 -43.466 135.957 1.00 63.10 192 GLU A O 1
ATOM 446 N N . ASN A 1 92 ? 109.214 -43.232 137.897 1.00 57.04 193 ASN A N 1
ATOM 447 C CA . ASN A 1 92 ? 108.002 -42.918 138.668 1.00 56.22 193 ASN A CA 1
ATOM 448 C C . ASN A 1 92 ? 107.913 -41.479 139.180 1.00 55.36 193 ASN A C 1
ATOM 449 O O . ASN A 1 92 ? 107.201 -41.213 140.164 1.00 55.47 193 ASN A O 1
ATOM 454 N N . CYS A 1 93 ? 108.560 -40.542 138.470 1.00 47.04 194 CYS A N 1
ATOM 455 C CA . CYS A 1 93 ? 108.539 -39.111 138.797 1.00 43.55 194 CYS A CA 1
ATOM 456 C C . CYS A 1 93 ? 107.141 -38.544 138.581 1.00 46.30 194 CYS A C 1
ATOM 457 O O . CYS A 1 93 ? 106.429 -39.010 137.700 1.00 45.45 194 CYS A O 1
ATOM 460 N N . ARG A 1 94 ? 106.754 -37.530 139.381 1.00 44.18 195 ARG A N 1
ATOM 461 C CA . ARG A 1 94 ? 105.452 -36.835 139.299 1.00 43.22 195 ARG A CA 1
ATOM 462 C C . ARG A 1 94 ? 105.301 -36.163 137.954 1.00 49.77 195 ARG A C 1
ATOM 463 O O . ARG A 1 94 ? 104.196 -36.104 137.442 1.00 51.76 195 ARG A O 1
ATOM 465 N N . PHE A 1 95 ? 106.402 -35.661 137.371 1.00 47.91 196 PHE A N 1
ATOM 466 C CA . PHE A 1 95 ? 106.438 -35.000 136.064 1.00 46.86 196 PHE A CA 1
ATOM 467 C C . PHE A 1 95 ? 106.945 -35.921 134.973 1.00 48.18 196 PHE A C 1
ATOM 468 O O . PHE A 1 95 ? 107.402 -37.030 135.252 1.00 47.26 196 PHE A O 1
ATOM 476 N N . SER A 1 96 ? 106.866 -35.446 133.722 1.00 42.59 197 SER A N 1
ATOM 477 C CA . SER A 1 96 ? 107.303 -36.169 132.557 1.00 40.87 197 SER A CA 1
ATOM 478 C C . SER A 1 96 ? 108.768 -36.036 132.300 1.00 46.60 197 SER A C 1
ATOM 479 O O . SER A 1 96 ? 109.350 -34.952 132.417 1.00 46.17 197 SER A O 1
ATOM 482 N N . HIS A 1 97 ? 109.352 -37.171 131.892 1.00 44.07 198 HIS A N 1
ATOM 483 C CA . HIS A 1 97 ? 110.739 -37.302 131.474 1.00 42.50 198 HIS A CA 1
ATOM 484 C C . HIS A 1 97 ? 110.759 -37.517 129.970 1.00 48.52 198 HIS A C 1
ATOM 485 O O . HIS A 1 97 ? 111.791 -37.823 129.382 1.00 48.30 198 HIS A O 1
ATOM 492 N N . GLY A 1 98 ? 109.606 -37.286 129.358 1.00 47.75 199 GLY A N 1
ATOM 493 C CA . GLY A 1 98 ? 109.418 -37.444 127.934 1.00 48.23 199 GLY A CA 1
ATOM 494 C C . GLY A 1 98 ? 109.307 -38.887 127.502 1.00 53.90 199 GLY A C 1
ATOM 495 O O . GLY A 1 98 ? 109.238 -39.806 128.324 1.00 54.73 199 GLY A O 1
ATOM 496 N N . GLN A 1 99 ? 109.239 -39.073 126.196 1.00 51.04 200 GLN A N 1
ATOM 497 C CA . GLN A 1 99 ? 109.124 -40.368 125.550 1.00 50.78 200 GLN A CA 1
ATOM 498 C C . GLN A 1 99 ? 110.162 -40.491 124.446 1.00 56.95 200 GLN A C 1
ATOM 499 O O . GLN A 1 99 ? 110.507 -39.493 123.793 1.00 55.87 200 GLN A O 1
ATOM 501 N N . VAL A 1 100 ? 110.721 -41.697 124.295 1.00 56.68 201 VAL A N 1
ATOM 502 C CA . VAL A 1 100 ? 111.703 -41.965 123.247 1.00 58.27 201 VAL A CA 1
ATOM 503 C C . VAL A 1 100 ? 110.951 -42.516 122.042 1.00 64.72 201 VAL A C 1
ATOM 504 O O . VAL A 1 100 ? 110.215 -43.505 122.161 1.00 65.27 201 VAL A O 1
ATOM 508 N N . VAL A 1 101 ? 111.066 -41.815 120.913 1.00 62.03 202 VAL A N 1
ATOM 509 C CA . VAL A 1 101 ? 110.414 -42.181 119.653 1.00 62.45 202 VAL A CA 1
ATOM 510 C C . VAL A 1 101 ? 111.508 -42.372 118.625 1.00 64.84 202 VAL A C 1
ATOM 511 O O . VAL A 1 101 ? 112.546 -41.711 118.717 1.00 64.02 202 VAL A O 1
ATOM 515 N N . SER A 1 102 ? 111.308 -43.280 117.664 1.00 61.89 203 SER A N 1
ATOM 516 C CA . SER A 1 102 ? 112.301 -43.474 116.598 1.00 61.61 203 SER A CA 1
ATOM 517 C C . SER A 1 102 ? 112.217 -42.293 115.607 1.00 64.57 203 SER A C 1
ATOM 518 O O . SER A 1 102 ? 111.123 -41.752 115.388 1.00 62.71 203 SER A O 1
ATOM 521 N N . LEU A 1 103 ? 113.360 -41.917 114.996 1.00 61.85 204 LEU A N 1
ATOM 522 C CA . LEU A 1 103 ? 113.415 -40.838 114.006 1.00 62.15 204 LEU A CA 1
ATOM 523 C C . LEU A 1 103 ? 112.357 -41.008 112.901 1.00 68.89 204 LEU A C 1
ATOM 524 O O . LEU A 1 103 ? 111.741 -40.020 112.505 1.00 68.93 204 LEU A O 1
ATOM 529 N N . ASP A 1 104 ? 112.101 -42.269 112.477 1.00 66.76 205 ASP A N 1
ATOM 530 C CA . ASP A 1 104 ? 111.161 -42.653 111.416 1.00 67.20 205 ASP A CA 1
ATOM 531 C C . ASP A 1 104 ? 109.703 -42.330 111.750 1.00 69.91 205 ASP A C 1
ATOM 532 O O . ASP A 1 104 ? 108.911 -42.119 110.829 1.00 69.97 205 ASP A O 1
ATOM 537 N N . GLU A 1 105 ? 109.357 -42.286 113.049 1.00 64.78 206 GLU A N 1
ATOM 538 C CA . GLU A 1 105 ? 108.008 -41.998 113.552 1.00 63.35 206 GLU A CA 1
ATOM 539 C C . GLU A 1 105 ? 107.727 -40.492 113.640 1.00 63.48 206 GLU A C 1
ATOM 540 O O . GLU A 1 105 ? 106.560 -40.102 113.724 1.00 62.88 206 GLU A O 1
ATOM 542 N N . LEU A 1 106 ? 108.790 -39.652 113.631 1.00 56.56 207 LEU A N 1
ATOM 543 C CA . LEU A 1 106 ? 108.673 -38.187 113.701 1.00 54.09 207 LEU A CA 1
ATOM 544 C C . LEU A 1 106 ? 108.037 -37.580 112.458 1.00 58.17 207 LEU A C 1
ATOM 545 O O . LEU A 1 106 ? 108.164 -38.128 111.359 1.00 60.10 207 LEU A O 1
ATOM 550 N N . ARG A 1 107 ? 107.373 -36.431 112.642 1.00 51.80 208 ARG A N 1
ATOM 551 C CA . ARG A 1 107 ? 106.692 -35.652 111.615 1.00 50.22 208 ARG A CA 1
ATOM 552 C C . ARG A 1 107 ? 107.000 -34.170 111.850 1.00 53.37 208 ARG A C 1
ATOM 553 O O . ARG A 1 107 ? 107.426 -33.824 112.949 1.00 50.97 208 ARG A O 1
ATOM 561 N N . PRO A 1 108 ? 106.796 -33.265 110.863 1.00 52.13 209 PRO A N 1
ATOM 562 C CA . PRO A 1 108 ? 107.079 -31.837 111.117 1.00 52.06 209 PRO A CA 1
ATOM 563 C C . PRO A 1 108 ? 106.133 -31.228 112.157 1.00 57.64 209 PRO A C 1
ATOM 564 O O . PRO A 1 108 ? 104.988 -31.661 112.301 1.00 57.30 209 PRO A O 1
ATOM 568 N N . PHE A 1 109 ? 106.614 -30.211 112.863 1.00 55.28 210 PHE A N 1
ATOM 569 C CA . PHE A 1 109 ? 105.845 -29.476 113.858 1.00 56.06 210 PHE A CA 1
ATOM 570 C C . PHE A 1 109 ? 104.579 -28.888 113.191 1.00 62.39 210 PHE A C 1
ATOM 571 O O . PHE A 1 109 ? 104.694 -28.178 112.198 1.00 62.58 210 PHE A O 1
ATOM 579 N N . GLN A 1 110 ? 103.387 -29.233 113.699 1.00 59.90 211 GLN A N 1
ATOM 580 C CA . GLN A 1 110 ? 102.119 -28.731 113.174 1.00 60.09 211 GLN A CA 1
ATOM 581 C C . GLN A 1 110 ? 101.751 -27.438 113.878 1.00 66.91 211 GLN A C 1
ATOM 582 O O . GLN A 1 110 ? 101.274 -27.472 115.014 1.00 66.97 211 GLN A O 1
ATOM 588 N N . ASP A 1 111 ? 101.991 -26.289 113.225 1.00 66.48 212 ASP A N 1
ATOM 589 C CA . ASP A 1 111 ? 101.632 -24.964 113.768 1.00 68.00 212 ASP A CA 1
ATOM 590 C C . ASP A 1 111 ? 100.134 -24.893 114.041 1.00 73.64 212 ASP A C 1
ATOM 591 O O . ASP A 1 111 ? 99.358 -25.296 113.167 1.00 73.81 212 ASP A O 1
ATOM 596 N N . PRO A 1 112 ? 99.693 -24.415 115.228 1.00 70.52 213 PRO A N 1
ATOM 597 C CA . PRO A 1 112 ? 98.235 -24.357 115.509 1.00 70.00 213 PRO A CA 1
ATOM 598 C C . PRO A 1 112 ? 97.465 -23.352 114.663 1.00 73.46 213 PRO A C 1
ATOM 599 O O . PRO A 1 112 ? 97.904 -22.222 114.461 1.00 73.68 213 PRO A O 1
ATOM 603 N N . ASP A 1 113 ? 96.303 -23.787 114.174 1.00 69.58 214 ASP A N 1
ATOM 604 C CA . ASP A 1 113 ? 95.417 -22.978 113.350 1.00 69.25 214 ASP A CA 1
ATOM 605 C C . ASP A 1 113 ? 94.315 -22.397 114.228 1.00 72.20 214 ASP A C 1
ATOM 606 O O . ASP A 1 113 ? 93.451 -23.139 114.710 1.00 71.52 214 ASP A O 1
ATOM 611 N N . LEU A 1 114 ? 94.344 -21.077 114.430 1.00 68.33 215 LEU A N 1
ATOM 612 C CA . LEU A 1 114 ? 93.348 -20.387 115.270 1.00 68.41 215 LEU A CA 1
ATOM 613 C C . LEU A 1 114 ? 92.223 -19.686 114.460 1.00 74.59 215 LEU A C 1
ATOM 614 O O . LEU A 1 114 ? 91.425 -18.930 115.030 1.00 74.92 215 LEU A O 1
ATOM 619 N N . SER A 1 115 ? 92.163 -19.959 113.143 1.00 73.06 216 SER A N 1
ATOM 620 C CA . SER A 1 115 ? 91.215 -19.373 112.187 1.00 73.86 216 SER A CA 1
ATOM 621 C C . SER A 1 115 ? 89.751 -19.668 112.529 1.00 76.40 216 SER A C 1
ATOM 622 O O . SER A 1 115 ? 88.927 -18.753 112.532 1.00 76.06 216 SER A O 1
ATOM 625 N N . SER A 1 116 ? 89.448 -20.935 112.841 1.00 71.16 217 SER A N 1
ATOM 626 C CA . SER A 1 116 ? 88.118 -21.423 113.196 1.00 70.19 217 SER A CA 1
ATOM 627 C C . SER A 1 116 ? 87.645 -20.946 114.581 1.00 71.49 217 SER A C 1
ATOM 628 O O . SER A 1 116 ? 86.455 -21.030 114.881 1.00 71.81 217 SER A O 1
ATOM 631 N N . LEU A 1 117 ? 88.575 -20.493 115.432 1.00 65.22 218 LEU A N 1
ATOM 632 C CA . LEU A 1 117 ? 88.283 -20.103 116.803 1.00 63.05 218 LEU A CA 1
ATOM 633 C C . LEU A 1 117 ? 87.585 -18.749 116.898 1.00 68.54 218 LEU A C 1
ATOM 634 O O . LEU A 1 117 ? 88.191 -17.710 116.649 1.00 69.93 218 LEU A O 1
ATOM 639 N N . GLN A 1 118 ? 86.303 -18.780 117.280 1.00 64.39 219 GLN A N 1
ATOM 640 C CA . GLN A 1 118 ? 85.427 -17.618 117.458 1.00 64.42 219 GLN A CA 1
ATOM 641 C C . GLN A 1 118 ? 84.640 -17.768 118.772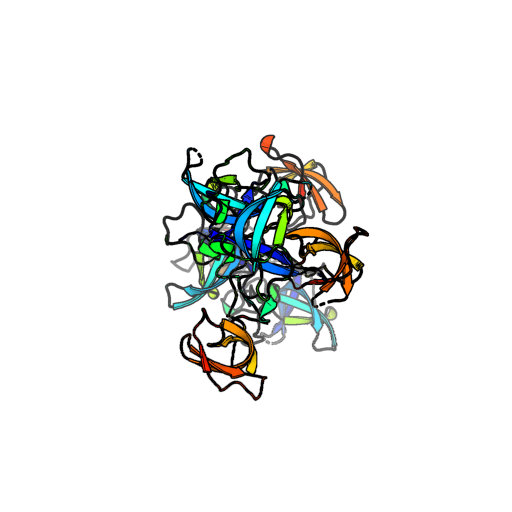 1.00 68.62 219 GLN A C 1
ATOM 642 O O . GLN A 1 118 ? 84.774 -18.800 119.436 1.00 69.81 219 GLN A O 1
ATOM 648 N N . ALA A 1 119 ? 83.792 -16.773 119.135 1.00 62.95 220 ALA A N 1
ATOM 649 C CA . ALA A 1 119 ? 82.993 -16.840 120.369 1.00 61.76 220 ALA A CA 1
ATOM 650 C C . ALA A 1 119 ? 82.133 -18.101 120.367 1.00 66.64 220 ALA A C 1
ATOM 651 O O . ALA A 1 119 ? 81.554 -18.448 119.334 1.00 68.75 220 ALA A O 1
ATOM 653 N N . GLY A 1 120 ? 82.131 -18.820 121.481 1.00 61.57 221 GLY A N 1
ATOM 654 C CA . GLY A 1 120 ? 81.369 -20.062 121.614 1.00 61.11 221 GLY A CA 1
ATOM 655 C C . GLY A 1 120 ? 82.128 -21.323 121.257 1.00 64.82 221 GLY A C 1
ATOM 656 O O . GLY A 1 120 ? 81.681 -22.432 121.589 1.00 63.56 221 GLY A O 1
ATOM 657 N N . SER A 1 121 ? 83.297 -21.159 120.577 1.00 61.17 222 SER A N 1
ATOM 658 C CA . SER A 1 121 ? 84.163 -22.268 120.200 1.00 59.82 222 SER A CA 1
ATOM 659 C C . SER A 1 121 ? 84.818 -22.859 121.436 1.00 62.21 222 SER A C 1
ATOM 660 O O . SER A 1 121 ? 85.243 -22.135 122.343 1.00 60.04 222 SER A O 1
ATOM 663 N N . ALA A 1 122 ? 84.911 -24.194 121.455 1.00 58.49 223 ALA A N 1
ATOM 664 C CA . ALA A 1 122 ? 85.603 -24.928 122.493 1.00 56.85 223 ALA A CA 1
ATOM 665 C C . ALA A 1 122 ? 87.073 -24.783 122.159 1.00 61.01 223 ALA A C 1
ATOM 666 O O . ALA A 1 122 ? 87.435 -24.619 120.988 1.00 61.98 223 ALA A O 1
ATOM 668 N N . CYS A 1 123 ? 87.918 -24.769 123.183 1.00 56.95 224 CYS A N 1
ATOM 669 C CA . CYS A 1 123 ? 89.356 -24.622 123.003 1.00 55.99 224 CYS A CA 1
ATOM 670 C C . CYS A 1 123 ? 90.061 -25.142 124.225 1.00 57.33 224 CYS A C 1
ATOM 671 O O . CYS A 1 123 ? 89.420 -25.570 125.188 1.00 58.91 224 CYS A O 1
ATOM 674 N N . LEU A 1 124 ? 91.385 -25.108 124.167 1.00 50.79 225 LEU A N 1
ATOM 675 C CA . LEU A 1 124 ? 92.310 -25.495 125.215 1.00 49.33 225 LEU A CA 1
ATOM 676 C C . LEU A 1 124 ? 93.048 -24.204 125.472 1.00 50.75 225 LEU A C 1
ATOM 677 O O . LEU A 1 124 ? 93.574 -23.608 124.530 1.00 51.03 225 LEU A O 1
ATOM 682 N N . ALA A 1 125 ? 92.915 -23.655 126.687 1.00 45.66 226 ALA A N 1
ATOM 683 C CA . ALA A 1 125 ? 93.560 -22.396 127.055 1.00 44.89 226 ALA A CA 1
ATOM 684 C C . ALA A 1 125 ? 94.586 -22.618 128.166 1.00 49.84 226 ALA A C 1
ATOM 685 O O . ALA A 1 125 ? 94.337 -23.414 129.074 1.00 50.12 226 ALA A O 1
ATOM 687 N N . LYS A 1 126 ? 95.735 -21.929 128.091 1.00 46.44 227 LYS A N 1
ATOM 688 C CA . LYS A 1 126 ? 96.789 -22.054 129.080 1.00 46.97 227 LYS A CA 1
ATOM 689 C C . LYS A 1 126 ? 96.453 -21.232 130.314 1.00 56.94 227 LYS A C 1
ATOM 690 O O . LYS A 1 126 ? 96.094 -20.050 130.216 1.00 59.10 227 LYS A O 1
ATOM 696 N N . HIS A 1 127 ? 96.574 -21.868 131.471 1.00 53.65 228 HIS A N 1
ATOM 697 C CA . HIS A 1 127 ? 96.310 -21.256 132.760 1.00 53.78 228 HIS A CA 1
ATOM 698 C C . HIS A 1 127 ? 97.659 -20.965 133.464 1.00 60.11 228 HIS A C 1
ATOM 699 O O . HIS A 1 127 ? 98.707 -21.409 132.984 1.00 60.97 228 HIS A O 1
ATOM 706 N N . GLN A 1 128 ? 97.638 -20.196 134.584 1.00 56.59 229 GLN A N 1
ATOM 707 C CA . GLN A 1 128 ? 98.844 -19.853 135.358 1.00 55.50 229 GLN A CA 1
ATOM 708 C C . GLN A 1 128 ? 99.524 -21.095 135.955 1.00 59.98 229 GLN A C 1
ATOM 709 O O . GLN A 1 128 ? 100.745 -21.101 136.080 1.00 62.58 229 GLN A O 1
ATOM 715 N N . ASP A 1 129 ? 98.759 -22.170 136.235 1.00 53.96 230 ASP A N 1
ATOM 716 C CA . ASP A 1 129 ? 99.278 -23.444 136.747 1.00 52.56 230 ASP A CA 1
ATOM 717 C C . ASP A 1 129 ? 100.217 -24.168 135.748 1.00 56.34 230 ASP A C 1
ATOM 718 O O . ASP A 1 129 ? 100.842 -25.159 136.125 1.00 57.42 230 ASP A O 1
ATOM 723 N N . GLY A 1 130 ? 100.277 -23.685 134.498 1.00 51.09 231 GLY A N 1
ATOM 724 C CA . GLY A 1 130 ? 101.120 -24.248 133.450 1.00 50.56 231 GLY A CA 1
ATOM 725 C C . GLY A 1 130 ? 100.484 -25.328 132.587 1.00 55.24 231 GLY A C 1
ATOM 726 O O . GLY A 1 130 ? 101.160 -25.923 131.737 1.00 57.22 231 GLY A O 1
ATOM 727 N N . LEU A 1 131 ? 99.183 -25.565 132.754 1.00 48.31 232 LEU A N 1
ATOM 728 C CA . LEU A 1 131 ? 98.494 -26.585 131.991 1.00 46.60 232 LEU A CA 1
ATOM 729 C C . LEU A 1 131 ? 97.489 -26.010 131.003 1.00 46.57 232 LEU A C 1
ATOM 730 O O . LEU A 1 131 ? 97.057 -24.860 131.121 1.00 45.76 232 LEU A O 1
ATOM 735 N N . TRP A 1 132 ? 97.110 -26.823 130.035 1.00 41.64 233 TRP A N 1
ATOM 736 C CA . TRP A 1 132 ? 96.122 -26.421 129.049 1.00 41.80 233 TRP A CA 1
ATOM 737 C C . TRP A 1 132 ? 94.839 -27.087 129.492 1.00 46.85 233 TRP A C 1
ATOM 738 O O . TRP A 1 132 ? 94.767 -28.319 129.638 1.00 47.18 233 TRP A O 1
ATOM 749 N N . HIS A 1 133 ? 93.879 -26.252 129.864 1.00 43.43 234 HIS A N 1
ATOM 750 C CA . HIS A 1 133 ? 92.578 -26.703 130.340 1.00 43.29 234 HIS A CA 1
ATOM 751 C C . HIS A 1 133 ? 91.514 -26.496 129.298 1.00 48.82 234 HIS A C 1
ATOM 752 O O . HIS A 1 133 ? 91.600 -25.548 128.511 1.00 49.25 234 HIS A O 1
ATOM 759 N N . ALA A 1 134 ? 90.482 -27.359 129.318 1.00 46.17 235 ALA A N 1
ATOM 760 C CA . ALA A 1 134 ? 89.308 -27.266 128.443 1.00 45.37 235 ALA A CA 1
ATOM 761 C C . ALA A 1 134 ? 88.538 -25.987 128.821 1.00 51.66 235 ALA A C 1
ATOM 762 O O . ALA A 1 134 ? 88.221 -25.754 129.998 1.00 53.04 235 ALA A O 1
ATOM 764 N N . ALA A 1 135 ? 88.407 -25.096 127.855 1.00 48.58 236 ALA A N 1
ATOM 765 C CA . ALA A 1 135 ? 87.720 -23.822 128.066 1.00 49.32 236 ALA A CA 1
ATOM 766 C C . ALA A 1 135 ? 86.695 -23.558 126.932 1.00 54.79 236 ALA A C 1
ATOM 767 O O . ALA A 1 135 ? 86.353 -24.476 126.173 1.00 53.86 236 ALA A O 1
ATOM 769 N N . ARG A 1 136 ? 86.152 -22.334 126.888 1.00 52.40 237 ARG A N 1
ATOM 770 C CA . ARG A 1 136 ? 85.224 -21.867 125.866 1.00 52.68 237 ARG A CA 1
ATOM 771 C C . ARG A 1 136 ? 85.479 -20.397 125.656 1.00 58.34 237 ARG A C 1
ATOM 772 O O . ARG A 1 136 ? 85.593 -19.644 126.621 1.00 58.27 237 ARG A O 1
ATOM 780 N N . ILE A 1 137 ? 85.586 -19.990 124.399 1.00 57.10 238 ILE A N 1
ATOM 781 C CA . ILE A 1 137 ? 85.809 -18.595 124.057 1.00 57.84 238 ILE A CA 1
ATOM 782 C C . ILE A 1 137 ? 84.505 -17.807 124.275 1.00 66.16 238 ILE A C 1
ATOM 783 O O . ILE A 1 137 ? 83.433 -18.244 123.840 1.00 66.03 238 ILE A O 1
ATOM 788 N N . THR A 1 138 ? 84.595 -16.692 125.014 1.00 65.17 239 THR A N 1
ATOM 789 C CA . THR A 1 138 ? 83.433 -15.847 125.261 1.00 66.12 239 THR A CA 1
ATOM 790 C C . THR A 1 138 ? 83.525 -14.600 124.387 1.00 74.63 239 THR A C 1
ATOM 791 O O . THR A 1 138 ? 82.481 -14.038 124.053 1.00 74.83 239 THR A O 1
ATOM 795 N N . ASP A 1 139 ? 84.758 -14.191 123.975 1.00 73.88 240 ASP A N 1
ATOM 796 C CA . ASP A 1 139 ? 84.992 -13.037 123.096 1.00 74.92 240 ASP A CA 1
ATOM 797 C C . ASP A 1 139 ? 86.358 -13.080 122.418 1.00 81.15 240 ASP A C 1
ATOM 798 O O . ASP A 1 139 ? 87.290 -13.669 122.961 1.00 80.90 240 ASP A O 1
ATOM 803 N N . VAL A 1 140 ? 86.465 -12.452 121.227 1.00 79.08 241 VAL A N 1
ATOM 804 C CA . VAL A 1 140 ? 87.698 -12.307 120.440 1.00 79.43 241 VAL A CA 1
ATOM 805 C C . VAL A 1 140 ? 87.833 -10.821 120.056 1.00 87.03 241 VAL A C 1
ATOM 806 O O . VAL A 1 140 ? 86.913 -10.265 119.438 1.00 86.37 241 VAL A O 1
ATOM 810 N N . ASP A 1 141 ? 88.970 -10.180 120.432 1.00 85.66 242 ASP A N 1
ATOM 811 C CA . ASP A 1 141 ? 89.217 -8.770 120.131 1.00 86.03 242 ASP A CA 1
ATOM 812 C C . ASP A 1 141 ? 90.676 -8.515 119.767 1.00 89.87 242 ASP A C 1
ATOM 813 O O . ASP A 1 141 ? 91.521 -8.337 120.650 1.00 88.85 242 ASP A O 1
ATOM 818 N N . ASN A 1 142 ? 90.960 -8.504 118.451 1.00 87.42 243 ASN A N 1
ATOM 819 C CA . ASN A 1 142 ? 92.279 -8.267 117.846 1.00 88.01 243 ASN A CA 1
ATOM 820 C C . ASN A 1 142 ? 93.396 -9.145 118.473 1.00 91.90 243 ASN A C 1
ATOM 821 O O . ASN A 1 142 ? 94.365 -8.618 119.039 1.00 91.87 243 ASN A O 1
ATOM 826 N N . GLY A 1 143 ? 93.220 -10.470 118.372 1.00 87.13 244 GLY A N 1
ATOM 827 C CA . GLY A 1 143 ? 94.159 -11.461 118.895 1.00 86.50 244 GLY A CA 1
ATOM 828 C C . GLY A 1 143 ? 94.129 -11.692 120.396 1.00 89.29 244 GLY A C 1
ATOM 829 O O . GLY A 1 143 ? 95.044 -12.315 120.941 1.00 90.15 244 GLY A O 1
ATOM 830 N N . TYR A 1 144 ? 93.097 -11.185 121.077 1.00 83.56 245 TYR A N 1
ATOM 831 C CA . TYR A 1 144 ? 92.899 -11.366 122.511 1.00 82.67 245 TYR A CA 1
ATOM 832 C C . TYR A 1 144 ? 91.608 -12.136 122.686 1.00 80.76 245 TYR A C 1
ATOM 833 O O . TYR A 1 144 ? 90.547 -11.695 122.229 1.00 80.11 245 TYR A O 1
ATOM 842 N N . TYR A 1 145 ? 91.713 -13.314 123.316 1.00 72.39 246 TYR A N 1
ATOM 843 C CA . TYR A 1 145 ? 90.606 -14.241 123.512 1.00 69.04 246 TYR A CA 1
ATOM 844 C C . TYR A 1 145 ? 90.194 -14.306 124.980 1.00 69.69 246 TYR A C 1
ATOM 845 O O . TYR A 1 145 ? 91.035 -14.612 125.834 1.00 69.00 246 TYR A O 1
ATOM 854 N N . THR A 1 146 ? 88.907 -14.023 125.282 1.00 63.55 247 THR A N 1
ATOM 855 C CA . THR A 1 146 ? 88.423 -14.171 126.657 1.00 61.83 247 THR A CA 1
ATOM 856 C C . THR A 1 146 ? 87.875 -15.588 126.756 1.00 61.72 247 THR A C 1
ATOM 857 O O . THR A 1 146 ? 87.063 -16.006 125.924 1.00 60.21 247 THR A O 1
ATOM 861 N N . VAL A 1 147 ? 88.384 -16.347 127.722 1.00 55.94 248 VAL A N 1
ATOM 862 C CA . VAL A 1 147 ? 88.016 -17.742 127.891 1.00 54.51 248 VAL A CA 1
ATOM 863 C C . VAL A 1 147 ? 87.342 -18.002 129.236 1.00 55.51 248 VAL A C 1
ATOM 864 O O . VAL A 1 147 ? 87.727 -17.454 130.269 1.00 53.53 248 VAL A O 1
ATOM 868 N N . LYS A 1 148 ? 86.336 -18.866 129.198 1.00 52.33 249 LYS A N 1
ATOM 869 C CA . LYS A 1 148 ? 85.609 -19.327 130.375 1.00 51.85 249 LYS A CA 1
ATOM 870 C C . LYS A 1 148 ? 86.007 -20.788 130.531 1.00 52.46 249 LYS A C 1
ATOM 871 O O . LYS A 1 148 ? 85.726 -21.608 129.638 1.00 53.66 249 LYS A O 1
ATOM 874 N N . PHE A 1 149 ? 86.734 -21.096 131.615 1.00 45.39 250 PHE A N 1
ATOM 875 C CA . PHE A 1 149 ? 87.207 -22.464 131.851 1.00 44.73 250 PHE A CA 1
ATOM 876 C C . PHE A 1 149 ? 86.047 -23.358 132.329 1.00 51.05 250 PHE A C 1
ATOM 877 O O . PHE A 1 149 ? 85.242 -22.935 133.174 1.00 53.32 250 PHE A O 1
ATOM 885 N N . ASP A 1 150 ? 85.979 -24.583 131.800 1.00 46.00 251 ASP A N 1
ATOM 886 C CA . ASP A 1 150 ? 84.980 -25.595 132.147 1.00 46.78 251 ASP A CA 1
ATOM 887 C C . ASP A 1 150 ? 85.045 -25.991 133.619 1.00 55.42 251 ASP A C 1
ATOM 888 O O . ASP A 1 150 ? 84.004 -26.238 134.228 1.00 55.96 251 ASP A O 1
ATOM 893 N N . SER A 1 151 ? 86.265 -26.009 134.202 1.00 55.09 252 SER A N 1
ATOM 894 C CA . SER A 1 151 ? 86.492 -26.302 135.606 1.00 55.10 252 SER A CA 1
ATOM 895 C C . SER A 1 151 ? 86.027 -25.099 136.442 1.00 63.95 252 SER A C 1
ATOM 896 O O . SER A 1 151 ? 86.459 -23.953 136.207 1.00 63.58 252 SER A O 1
ATOM 899 N N . LEU A 1 152 ? 85.143 -25.383 137.423 1.00 62.55 253 LEU A N 1
ATOM 900 C CA . LEU A 1 152 ? 84.582 -24.400 138.352 1.00 63.04 253 LEU A CA 1
ATOM 901 C C . LEU A 1 152 ? 85.653 -23.736 139.225 1.00 67.80 253 LEU A C 1
ATOM 902 O O . LEU A 1 152 ? 85.469 -22.591 139.650 1.00 69.47 253 LEU A O 1
ATOM 904 N N . LEU A 1 153 ? 86.780 -24.437 139.468 1.00 61.97 254 LEU A N 1
ATOM 905 C CA . LEU A 1 153 ? 87.891 -23.943 140.293 1.00 60.69 254 LEU A CA 1
ATOM 906 C C . LEU A 1 153 ? 88.778 -22.894 139.570 1.00 64.36 254 LEU A C 1
ATOM 907 O O . LEU A 1 153 ? 89.677 -22.322 140.202 1.00 64.41 254 LEU A O 1
ATOM 912 N N . LEU A 1 154 ? 88.543 -22.662 138.256 1.00 59.64 255 LEU A N 1
ATOM 913 C CA . LEU A 1 154 ? 89.339 -21.732 137.452 1.00 58.41 255 LEU A CA 1
ATOM 914 C C . LEU A 1 154 ? 88.508 -20.555 136.990 1.00 64.02 255 LEU A C 1
ATOM 915 O O . LEU A 1 154 ? 87.406 -20.720 136.454 1.00 63.68 255 LEU A O 1
ATOM 920 N N . ARG A 1 155 ? 89.059 -19.372 137.203 1.00 63.33 256 ARG A N 1
ATOM 921 C CA . ARG A 1 155 ? 88.492 -18.066 136.850 1.00 65.46 256 ARG A CA 1
ATOM 922 C C . ARG A 1 155 ? 88.352 -17.863 135.309 1.00 73.14 256 ARG A C 1
ATOM 923 O O . ARG A 1 155 ? 88.901 -18.648 134.544 1.00 75.02 256 ARG A O 1
ATOM 931 N N . GLU A 1 156 ? 87.693 -16.767 134.861 1.00 68.65 257 GLU A N 1
ATOM 932 C CA . GLU A 1 156 ? 87.688 -16.376 133.448 1.00 68.06 257 GLU A CA 1
ATOM 933 C C . GLU A 1 156 ? 89.091 -15.766 133.210 1.00 72.65 257 GLU A C 1
ATOM 934 O O . GLU A 1 156 ? 89.705 -15.253 134.158 1.00 73.42 257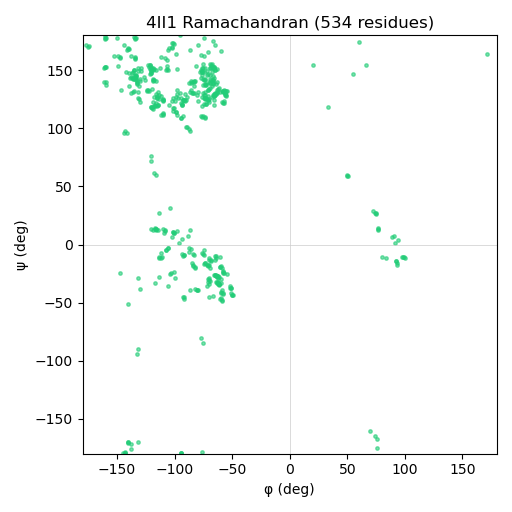 GLU A O 1
ATOM 940 N N . ALA A 1 157 ? 89.619 -15.842 131.981 1.00 67.39 258 ALA A N 1
ATOM 941 C CA . ALA A 1 157 ? 90.944 -15.292 131.694 1.00 66.36 258 ALA A CA 1
ATOM 942 C C . ALA A 1 157 ? 91.039 -14.766 130.278 1.00 70.19 258 ALA A C 1
ATOM 943 O O . ALA A 1 157 ? 90.201 -15.110 129.443 1.00 70.37 258 ALA A O 1
ATOM 945 N N . VAL A 1 158 ? 92.033 -13.894 130.018 1.00 66.93 259 VAL A N 1
ATOM 946 C CA . VAL A 1 158 ? 92.284 -13.331 128.694 1.00 67.67 259 VAL A CA 1
ATOM 947 C C . VAL A 1 158 ? 93.636 -13.837 128.213 1.00 74.43 259 VAL A C 1
ATOM 948 O O . VAL A 1 158 ? 94.654 -13.620 128.883 1.00 74.71 259 VAL A O 1
ATOM 952 N N . VAL A 1 159 ? 93.636 -14.551 127.074 1.00 72.11 260 VAL A N 1
ATOM 953 C CA . VAL A 1 159 ? 94.840 -15.146 126.490 1.00 72.00 260 VAL A CA 1
ATOM 954 C C . VAL A 1 159 ? 95.059 -14.633 125.070 1.00 76.67 260 VAL A C 1
ATOM 955 O O . VAL A 1 159 ? 94.104 -14.277 124.372 1.00 76.60 260 VAL A O 1
ATOM 959 N N . GLU A 1 160 ? 96.326 -14.625 124.651 1.00 72.22 261 GLU A N 1
ATOM 960 C CA . GLU A 1 160 ? 96.754 -14.256 123.312 1.00 71.27 261 GLU A CA 1
ATOM 961 C C . GLU A 1 160 ? 96.868 -15.572 122.496 1.00 71.10 261 GLU A C 1
ATOM 962 O O . GLU A 1 160 ? 96.591 -16.646 123.030 1.00 70.13 261 GLU A O 1
ATOM 964 N N . GLY A 1 161 ? 97.266 -15.477 121.227 1.00 64.61 262 GLY A N 1
ATOM 965 C CA . GLY A 1 161 ? 97.406 -16.620 120.331 1.00 62.74 262 GLY A CA 1
ATOM 966 C C . GLY A 1 161 ? 98.354 -17.706 120.791 1.00 64.34 262 GLY A C 1
ATOM 967 O O . GLY A 1 161 ? 98.225 -18.855 120.364 1.00 64.86 262 GLY A O 1
ATOM 968 N N . ASP A 1 162 ? 99.309 -17.354 121.663 1.00 59.37 263 ASP A N 1
ATOM 969 C CA . ASP A 1 162 ? 100.297 -18.278 122.224 1.00 57.89 263 ASP A CA 1
ATOM 970 C C . ASP A 1 162 ? 99.769 -19.005 123.471 1.00 59.01 263 ASP A C 1
ATOM 971 O O . ASP A 1 162 ? 100.474 -19.836 124.026 1.00 59.97 263 ASP A O 1
ATOM 976 N N . GLY A 1 163 ? 98.569 -18.656 123.907 1.00 52.81 264 GLY A N 1
ATOM 977 C CA . GLY A 1 163 ? 97.939 -19.240 125.080 1.00 53.12 264 GLY A CA 1
ATOM 978 C C . GLY A 1 163 ? 96.619 -19.917 124.783 1.00 58.82 264 GLY A C 1
ATOM 979 O O . GLY A 1 163 ? 95.857 -20.234 125.702 1.00 58.53 264 GLY A O 1
ATOM 980 N N . ILE A 1 164 ? 96.343 -20.139 123.491 1.00 55.88 265 ILE A N 1
ATOM 981 C CA . ILE A 1 164 ? 95.119 -20.772 123.036 1.00 55.91 265 ILE A CA 1
ATOM 982 C C . ILE A 1 164 ? 95.413 -21.796 121.943 1.00 57.62 265 ILE A C 1
ATOM 983 O O . ILE A 1 164 ? 96.308 -21.581 121.114 1.00 56.90 265 ILE A O 1
ATOM 988 N N . LEU A 1 165 ? 94.665 -22.910 121.966 1.00 53.56 266 LEU A N 1
ATOM 989 C CA . LEU A 1 165 ? 94.775 -24.002 120.999 1.00 53.78 266 LEU A CA 1
ATOM 990 C C . LEU A 1 165 ? 93.398 -24.460 120.540 1.00 60.12 266 LEU A C 1
ATOM 991 O O . LEU A 1 165 ? 92.486 -24.601 121.368 1.00 57.18 266 LEU A O 1
ATOM 996 N N . PRO A 1 166 ? 93.243 -24.808 119.239 1.00 60.92 267 PRO A N 1
ATOM 997 C CA . PRO A 1 166 ? 91.958 -25.383 118.785 1.00 61.92 267 PRO A CA 1
ATOM 998 C C . PRO A 1 166 ? 91.772 -26.785 119.406 1.00 67.74 267 PRO A C 1
ATOM 999 O O . PRO A 1 166 ? 92.768 -27.386 119.819 1.00 66.68 267 PRO A O 1
ATOM 1003 N N . PRO A 1 167 ? 90.537 -27.298 119.578 1.00 66.21 268 PRO A N 1
ATOM 1004 C CA . PRO A 1 167 ? 90.383 -28.592 120.256 1.00 67.32 268 PRO A CA 1
ATOM 1005 C C . PRO A 1 167 ? 90.716 -29.782 119.346 1.00 97.81 268 PRO A C 1
ATOM 1006 O O . PRO A 1 167 ? 91.281 -30.767 119.865 1.00 98.44 268 PRO A O 1
ATOM 1011 N N . GLU B 1 26 ? 74.167 -32.171 74.510 1.00 82.19 127 GLU B N 1
ATOM 1012 C CA . GLU B 1 26 ? 73.201 -31.806 73.477 1.00 81.58 127 GLU B CA 1
ATOM 1013 C C . GLU B 1 26 ? 73.787 -32.039 72.071 1.00 83.27 127 GLU B C 1
ATOM 1014 O O . GLU B 1 26 ? 74.690 -31.316 71.636 1.00 81.96 127 GLU B O 1
ATOM 1016 N N . GLU B 1 27 ? 73.288 -33.092 71.391 1.00 79.51 128 GLU B N 1
ATOM 1017 C CA . GLU B 1 27 ? 73.692 -33.535 70.036 1.00 78.82 128 GLU B CA 1
ATOM 1018 C C . GLU B 1 27 ? 73.236 -32.561 68.926 1.00 77.58 128 GLU B C 1
ATOM 1019 O O . GLU B 1 27 ? 73.935 -32.388 67.918 1.00 75.86 128 GLU B O 1
ATOM 1021 N N . LEU B 1 28 ? 72.051 -31.926 69.137 1.00 70.52 129 LEU B N 1
ATOM 1022 C CA . LEU B 1 28 ? 71.403 -30.962 68.235 1.00 67.13 129 LEU B CA 1
ATOM 1023 C C . LEU B 1 28 ? 72.115 -29.613 68.204 1.00 65.33 129 LEU B C 1
ATOM 1024 O O . LEU B 1 28 ? 71.877 -28.832 67.290 1.00 65.16 129 LEU B O 1
ATOM 1029 N N . SER B 1 29 ? 72.957 -29.329 69.204 1.00 58.78 130 SER B N 1
ATOM 1030 C CA . SER B 1 29 ? 73.675 -28.067 69.329 1.00 58.53 130 SER B CA 1
ATOM 1031 C C . SER B 1 29 ? 74.492 -27.765 68.073 1.00 60.90 130 SER B C 1
ATOM 1032 O O . SER B 1 29 ? 75.211 -28.632 67.588 1.00 62.07 130 SER B O 1
ATOM 1035 N N . GLY B 1 30 ? 74.317 -26.563 67.533 1.00 54.32 131 GLY B N 1
ATOM 1036 C CA . GLY B 1 30 ? 75.014 -26.122 66.330 1.00 52.26 131 GLY B CA 1
ATOM 1037 C C . GLY B 1 30 ? 74.202 -26.210 65.051 1.00 55.06 131 GLY B C 1
ATOM 1038 O O . GLY B 1 30 ? 74.626 -25.650 64.036 1.00 57.38 131 GLY B O 1
ATOM 1039 N N . THR B 1 31 ? 73.027 -26.898 65.074 1.00 46.36 132 THR B N 1
ATOM 1040 C CA . THR B 1 31 ? 72.147 -27.043 63.912 1.00 44.06 132 THR B CA 1
ATOM 1041 C C . THR B 1 31 ? 71.559 -25.712 63.484 1.00 47.35 132 THR B C 1
ATOM 1042 O O . THR B 1 31 ? 70.971 -24.991 64.299 1.00 47.84 132 THR B O 1
ATOM 1046 N N . LYS B 1 32 ? 71.715 -25.398 62.187 1.00 41.97 133 LYS B N 1
ATOM 1047 C CA . LYS B 1 32 ? 71.198 -24.201 61.545 1.00 39.82 133 LYS B CA 1
ATOM 1048 C C . LYS B 1 32 ? 69.775 -24.538 61.119 1.00 45.64 133 LYS B C 1
ATOM 1049 O O . LYS B 1 32 ? 69.524 -25.613 60.561 1.00 46.81 133 LYS B O 1
ATOM 1052 N N . VAL B 1 33 ? 68.830 -23.649 61.446 1.00 41.80 134 VAL B N 1
ATOM 1053 C CA . VAL B 1 33 ? 67.394 -23.801 61.186 1.00 41.51 134 VAL B CA 1
ATOM 1054 C C . VAL B 1 33 ? 66.792 -22.436 60.817 1.00 49.52 134 VAL B C 1
ATOM 1055 O O . VAL B 1 33 ? 67.508 -21.433 60.782 1.00 51.59 134 VAL B O 1
ATOM 1059 N N . SER B 1 34 ? 65.483 -22.410 60.572 1.00 45.92 135 SER B N 1
ATOM 1060 C CA . SER B 1 34 ? 64.669 -21.224 60.289 1.00 45.55 135 SER B CA 1
ATOM 1061 C C . SER B 1 34 ? 63.613 -21.206 61.402 1.00 48.48 135 SER B C 1
ATOM 1062 O O . SER B 1 34 ? 62.860 -22.182 61.574 1.00 45.69 135 SER B O 1
ATOM 1065 N N . ALA B 1 35 ? 63.620 -20.138 62.210 1.00 45.07 136 ALA B N 1
ATOM 1066 C CA . ALA B 1 35 ? 62.756 -20.048 63.388 1.00 44.38 136 ALA B CA 1
ATOM 1067 C C . ALA B 1 35 ? 61.781 -18.883 63.322 1.00 47.72 136 ALA B C 1
ATOM 1068 O O . ALA B 1 35 ? 62.108 -17.848 62.712 1.00 47.88 136 ALA B O 1
ATOM 1070 N N . PRO B 1 36 ? 60.597 -19.010 63.983 1.00 42.19 137 PRO B N 1
ATOM 1071 C CA . PRO B 1 36 ? 59.633 -17.894 63.961 1.00 42.37 137 PRO B CA 1
ATOM 1072 C C . PRO B 1 36 ? 60.019 -16.723 64.872 1.00 51.41 137 PRO B C 1
ATOM 1073 O O . PRO B 1 36 ? 60.316 -16.936 66.048 1.00 51.41 137 PRO B O 1
ATOM 1077 N N . TYR B 1 37 ? 59.995 -15.473 64.322 1.00 50.86 138 TYR B N 1
ATOM 1078 C CA . TYR B 1 37 ? 60.261 -14.199 65.026 1.00 51.62 138 TYR B CA 1
ATOM 1079 C C . TYR B 1 37 ? 59.190 -13.156 64.675 1.00 63.29 138 TYR B C 1
ATOM 1080 O O . TYR B 1 37 ? 58.730 -13.090 63.541 1.00 64.02 138 TYR B O 1
ATOM 1089 N N . TYR B 1 38 ? 58.831 -12.308 65.620 1.00 65.86 139 TYR B N 1
ATOM 1090 C CA . TYR B 1 38 ? 57.842 -11.271 65.365 1.00 68.74 139 TYR B CA 1
ATOM 1091 C C . TYR B 1 38 ? 58.447 -10.061 64.678 1.00 74.80 139 TYR B C 1
ATOM 1092 O O . TYR B 1 38 ? 59.639 -9.821 64.822 1.00 76.01 139 TYR B O 1
ATOM 1101 N N . SER B 1 39 ? 57.634 -9.310 63.914 1.00 71.87 140 SER B N 1
ATOM 1102 C CA . SER B 1 39 ? 58.063 -8.102 63.206 1.00 78.98 140 SER B CA 1
ATOM 1103 C C . SER B 1 39 ? 57.124 -6.943 63.469 1.00 103.14 140 SER B C 1
ATOM 1104 O O . SER B 1 39 ? 57.560 -5.800 63.424 1.00 72.56 140 SER B O 1
ATOM 1106 N N . THR B 1 43 ? 53.453 -9.009 63.449 1.00 66.70 144 THR B N 1
ATOM 1107 C CA . THR B 1 43 ? 53.459 -9.920 62.294 1.00 66.83 144 THR B CA 1
ATOM 1108 C C . THR B 1 43 ? 54.526 -11.034 62.460 1.00 72.10 144 THR B C 1
ATOM 1109 O O . THR B 1 43 ? 55.506 -10.829 63.175 1.00 72.83 144 THR B O 1
ATOM 1113 N N . LEU B 1 44 ? 54.325 -12.203 61.811 1.00 67.17 145 LEU B N 1
ATOM 1114 C CA . LEU B 1 44 ? 55.223 -13.359 61.919 1.00 66.17 145 LEU B CA 1
ATOM 1115 C C . LEU B 1 44 ? 56.208 -13.462 60.741 1.00 66.67 145 LEU B C 1
ATOM 1116 O O . LEU B 1 44 ? 55.798 -13.490 59.573 1.00 66.20 145 LEU B O 1
ATOM 1121 N N . GLU B 1 45 ? 57.506 -13.566 61.070 1.00 59.84 146 GLU B N 1
ATOM 1122 C CA . GLU B 1 45 ? 58.590 -13.679 60.095 1.00 58.06 146 GLU B CA 1
ATOM 1123 C C . GLU B 1 45 ? 59.546 -14.789 60.457 1.00 58.59 146 GLU B C 1
ATOM 1124 O O . GLU B 1 45 ? 59.909 -14.918 61.623 1.00 59.28 146 GLU B O 1
ATOM 1130 N N . TYR B 1 46 ? 59.991 -15.572 59.463 1.00 52.12 147 TYR B N 1
ATOM 1131 C CA . TYR B 1 46 ? 60.969 -16.639 59.681 1.00 49.95 147 TYR B CA 1
ATOM 1132 C C . TYR B 1 46 ? 62.362 -16.137 59.384 1.00 52.04 147 TYR B C 1
ATOM 1133 O O . TYR B 1 46 ? 62.572 -15.491 58.365 1.00 50.71 147 TYR B O 1
ATOM 1142 N N . HIS B 1 47 ? 63.293 -16.369 60.324 1.00 49.19 148 HIS B N 1
ATOM 1143 C CA . HIS B 1 47 ? 64.698 -15.966 60.237 1.00 48.27 148 HIS B CA 1
ATOM 1144 C C . HIS B 1 47 ? 65.600 -17.134 60.590 1.00 50.32 148 HIS B C 1
ATOM 1145 O O . HIS B 1 47 ? 65.205 -18.008 61.363 1.00 49.80 148 HIS B O 1
ATOM 1152 N N . ASN B 1 48 ? 66.816 -17.141 60.031 1.00 45.04 149 ASN B N 1
ATOM 1153 C CA . ASN B 1 48 ? 67.802 -18.188 60.264 1.00 44.01 149 ASN B CA 1
ATOM 1154 C C . ASN B 1 48 ? 68.345 -18.090 61.653 1.00 47.69 149 ASN B C 1
ATOM 1155 O O . ASN B 1 48 ? 68.664 -17.004 62.145 1.00 47.07 149 ASN B O 1
ATOM 1160 N N . ALA B 1 49 ? 68.395 -19.240 62.311 1.00 44.38 150 ALA B N 1
ATOM 1161 C CA . ALA B 1 49 ? 68.791 -19.354 63.700 1.00 43.34 150 ALA B CA 1
ATOM 1162 C C . ALA B 1 49 ? 69.647 -20.577 63.908 1.00 48.10 150 ALA B C 1
ATOM 1163 O O . ALA B 1 49 ? 69.734 -21.424 63.020 1.00 47.14 150 ALA B O 1
ATOM 1165 N N . MET B 1 50 ? 70.279 -20.667 65.080 1.00 45.76 151 MET B N 1
ATOM 1166 C CA . MET B 1 50 ? 71.075 -21.812 65.434 1.00 46.47 151 MET B CA 1
ATOM 1167 C C . MET B 1 50 ? 70.596 -22.398 66.729 1.00 46.76 151 MET B C 1
ATOM 1168 O O . MET B 1 50 ? 70.388 -21.664 67.697 1.00 43.96 151 MET B O 1
ATOM 1173 N N . VAL B 1 51 ? 70.427 -23.729 66.742 1.00 42.19 152 VAL B N 1
ATOM 1174 C CA . VAL B 1 51 ? 70.009 -24.480 67.914 1.00 43.83 152 VAL B CA 1
ATOM 1175 C C . VAL B 1 51 ? 71.145 -24.519 68.943 1.00 52.78 152 VAL B C 1
ATOM 1176 O O . VAL B 1 51 ? 72.277 -24.885 68.603 1.00 52.78 152 VAL B O 1
ATOM 1180 N N . VAL B 1 52 ? 70.859 -24.144 70.203 1.00 52.79 153 VAL B N 1
ATOM 1181 C CA . VAL B 1 52 ? 71.891 -24.179 71.252 1.00 53.61 153 VAL B CA 1
ATOM 1182 C C . VAL B 1 52 ? 71.593 -25.201 72.322 1.00 61.91 153 VAL B C 1
ATOM 1183 O O . VAL B 1 52 ? 72.474 -25.491 73.126 1.00 65.44 153 VAL B O 1
ATOM 1187 N N . GLY B 1 53 ? 70.389 -25.753 72.307 1.00 58.64 154 GLY B N 1
ATOM 1188 C CA . GLY B 1 53 ? 69.981 -26.832 73.187 1.00 59.33 154 GLY B CA 1
ATOM 1189 C C . GLY B 1 53 ? 68.501 -27.162 73.134 1.00 65.53 154 GLY B C 1
ATOM 1190 O O . GLY B 1 53 ? 67.685 -26.371 72.649 1.00 64.47 154 GLY B O 1
ATOM 1191 N N . THR B 1 54 ? 68.148 -28.341 73.653 1.00 63.48 155 THR B N 1
ATOM 1192 C CA . THR B 1 54 ? 66.762 -28.797 73.713 1.00 63.00 155 THR B CA 1
ATOM 1193 C C . THR B 1 54 ? 66.115 -28.273 75.014 1.00 64.00 155 THR B C 1
ATOM 1194 O O . THR B 1 54 ? 66.762 -28.229 76.052 1.00 63.72 155 THR B O 1
ATOM 1198 N N . GLU B 1 55 ? 64.862 -27.817 74.933 1.00 60.08 156 GLU B N 1
ATOM 1199 C CA . GLU B 1 55 ? 64.115 -27.217 76.052 1.00 59.74 156 GLU B CA 1
ATOM 1200 C C . GLU B 1 55 ? 62.608 -27.242 75.775 1.00 62.80 156 GLU B C 1
ATOM 1201 O O . GLU B 1 55 ? 62.225 -27.100 74.623 1.00 60.97 156 GLU B O 1
ATOM 1207 N N . GLU B 1 56 ? 61.761 -27.279 76.845 1.00 60.55 157 GLU B N 1
ATOM 1208 C CA . GLU B 1 56 ? 60.285 -27.256 76.748 1.00 60.70 157 GLU B CA 1
ATOM 1209 C C . GLU B 1 56 ? 59.775 -25.924 76.187 1.00 63.99 157 GLU B C 1
ATOM 1210 O O . GLU B 1 56 ? 60.150 -24.861 76.693 1.00 64.41 157 GLU B O 1
ATOM 1216 N N . ALA B 1 57 ? 58.899 -25.985 75.166 1.00 59.00 158 ALA B N 1
ATOM 1217 C CA . ALA B 1 57 ? 58.323 -24.797 74.533 1.00 58.01 158 ALA B CA 1
ATOM 1218 C C . ALA B 1 57 ? 57.061 -24.289 75.249 1.00 61.61 158 ALA B C 1
ATOM 1219 O O . ALA B 1 57 ? 56.475 -25.022 76.047 1.00 60.97 158 ALA B O 1
ATOM 1221 N N . GLU B 1 58 ? 56.603 -23.063 74.902 1.00 59.07 159 GLU B N 1
ATOM 1222 C CA . GLU B 1 58 ? 55.405 -22.395 75.461 1.00 59.27 159 GLU B CA 1
ATOM 1223 C C . GLU B 1 58 ? 54.102 -23.153 75.239 1.00 63.79 159 GLU B C 1
ATOM 1224 O O . GLU B 1 58 ? 53.093 -22.792 75.835 1.00 63.68 159 GLU B O 1
ATOM 1230 N N . ASP B 1 59 ? 54.110 -24.192 74.395 1.00 61.06 160 ASP B N 1
ATOM 1231 C CA . ASP B 1 59 ? 52.928 -25.016 74.163 1.00 60.53 160 ASP B CA 1
ATOM 1232 C C . ASP B 1 59 ? 53.041 -26.336 74.940 1.00 63.08 160 ASP B C 1
ATOM 1233 O O . ASP B 1 59 ? 52.195 -27.212 74.793 1.00 62.04 160 ASP B O 1
ATOM 1238 N N . GLY B 1 60 ? 54.078 -26.454 75.770 1.00 59.15 161 GLY B N 1
ATOM 1239 C CA . GLY B 1 60 ? 54.325 -27.652 76.559 1.00 58.90 161 GLY B CA 1
ATOM 1240 C C . GLY B 1 60 ? 54.998 -28.779 75.803 1.00 65.22 161 GLY B C 1
ATOM 1241 O O . GLY B 1 60 ? 55.449 -29.751 76.417 1.00 65.98 161 GLY B O 1
ATOM 1242 N N . SER B 1 61 ? 55.088 -28.653 74.461 1.00 63.23 162 SER B N 1
ATOM 1243 C CA . SER B 1 61 ? 55.731 -29.619 73.565 1.00 62.94 162 SER B CA 1
ATOM 1244 C C . SER B 1 61 ? 57.252 -29.505 73.601 1.00 67.14 162 SER B C 1
ATOM 1245 O O . SER B 1 61 ? 57.790 -28.487 74.046 1.00 67.15 162 SER B O 1
ATOM 1248 N N . ALA B 1 62 ? 57.944 -30.551 73.110 1.00 64.42 163 ALA B N 1
ATOM 1249 C CA . ALA B 1 62 ? 59.408 -30.594 73.007 1.00 63.60 163 ALA B CA 1
ATOM 1250 C C . ALA B 1 62 ? 59.869 -29.513 72.004 1.00 64.47 163 ALA B C 1
ATOM 1251 O O . ALA B 1 62 ? 59.307 -29.378 70.900 1.00 64.69 163 ALA B O 1
ATOM 1253 N N . GLY B 1 63 ? 60.827 -28.708 72.440 1.00 57.71 164 GLY B N 1
ATOM 1254 C CA . GLY B 1 63 ? 61.359 -27.621 71.630 1.00 55.95 164 GLY B CA 1
ATOM 1255 C C . GLY B 1 63 ? 62.860 -27.465 71.697 1.00 54.67 164 GLY B C 1
ATOM 1256 O O . GLY B 1 63 ? 63.564 -28.303 72.265 1.00 53.88 164 GLY B O 1
ATOM 1257 N N . VAL B 1 64 ? 63.344 -26.376 71.103 1.00 48.78 165 VAL B N 1
ATOM 1258 C CA . VAL B 1 64 ? 64.751 -26.010 71.032 1.00 47.23 165 VAL B CA 1
ATOM 1259 C C . VAL B 1 64 ? 64.948 -24.559 71.383 1.00 52.82 165 VAL B C 1
ATOM 1260 O O . VAL B 1 64 ? 64.111 -23.714 71.066 1.00 52.58 165 VAL B O 1
ATOM 1264 N N . ARG B 1 65 ? 66.073 -24.262 72.019 1.00 50.10 166 ARG B N 1
ATOM 1265 C CA . ARG B 1 65 ? 66.434 -22.892 72.301 1.00 49.12 166 ARG B CA 1
ATOM 1266 C C . ARG B 1 65 ? 67.315 -22.508 71.135 1.00 50.89 166 ARG B C 1
ATOM 1267 O O . ARG B 1 65 ? 68.263 -23.225 70.808 1.00 50.44 166 ARG B O 1
ATOM 1275 N N . VAL B 1 66 ? 66.960 -21.420 70.465 1.00 46.21 167 VAL B N 1
ATOM 1276 C CA . VAL B 1 66 ? 67.681 -20.978 69.274 1.00 44.54 167 VAL B CA 1
ATOM 1277 C C . VAL B 1 66 ? 68.237 -19.563 69.441 1.00 46.12 167 VAL B C 1
ATOM 1278 O O . VAL B 1 66 ? 67.686 -18.766 70.195 1.00 45.12 167 VAL B O 1
ATOM 1282 N N . LEU B 1 67 ? 69.313 -19.253 68.709 1.00 42.41 168 LEU B N 1
ATOM 1283 C CA . LEU B 1 67 ? 69.898 -17.921 68.649 1.00 42.19 168 LEU B CA 1
ATOM 1284 C C . LEU B 1 67 ? 69.847 -17.452 67.199 1.00 47.45 168 LEU B C 1
ATOM 1285 O O . LEU B 1 67 ? 70.229 -18.197 66.309 1.00 48.21 168 LEU B O 1
ATOM 1290 N N . TYR B 1 68 ? 69.421 -16.211 66.956 1.00 45.51 169 TYR B N 1
ATOM 1291 C CA . TYR B 1 68 ? 69.407 -15.575 65.629 1.00 46.57 169 TYR B CA 1
ATOM 1292 C C . TYR B 1 68 ? 70.828 -15.540 65.065 1.00 52.73 169 TYR B C 1
ATOM 1293 O O . TYR B 1 68 ? 71.741 -15.137 65.776 1.00 53.53 169 TYR B O 1
ATOM 1302 N N . LEU B 1 69 ? 71.007 -15.961 63.800 1.00 49.45 170 LEU B N 1
ATOM 1303 C CA . LEU B 1 69 ? 72.306 -16.053 63.124 1.00 48.61 170 LEU B CA 1
ATOM 1304 C C . LEU B 1 69 ? 72.976 -14.764 62.759 1.00 54.76 170 LEU B C 1
ATOM 1305 O O . LEU B 1 69 ? 74.219 -14.746 62.614 1.00 56.60 170 LEU B O 1
ATOM 1310 N N . TYR B 1 70 ? 72.186 -13.704 62.496 1.00 49.18 171 TYR B N 1
ATOM 1311 C CA . TYR B 1 70 ? 72.766 -12.479 61.968 1.00 46.87 171 TYR B CA 1
ATOM 1312 C C . TYR B 1 70 ? 72.639 -11.287 62.901 1.00 50.08 171 TYR B C 1
ATOM 1313 O O . TYR B 1 70 ? 72.087 -10.288 62.469 1.00 49.12 171 TYR B O 1
ATOM 1322 N N . PRO B 1 71 ? 73.189 -11.337 64.145 1.00 48.63 172 PRO B N 1
ATOM 1323 C CA . PRO B 1 71 ? 73.080 -10.177 65.056 1.00 50.08 172 PRO B CA 1
ATOM 1324 C C . PRO B 1 71 ? 73.738 -8.913 64.500 1.00 56.96 172 PRO B C 1
ATOM 1325 O O . PRO B 1 71 ? 74.880 -8.963 64.028 1.00 56.44 172 PRO B O 1
ATOM 1329 N N . THR B 1 72 ? 73.000 -7.793 64.551 1.00 56.09 173 THR B N 1
ATOM 1330 C CA . THR B 1 72 ? 73.401 -6.476 64.034 1.00 57.62 173 THR B CA 1
ATOM 1331 C C . THR B 1 72 ? 73.635 -5.494 65.177 1.00 66.12 173 THR B C 1
ATOM 1332 O O . THR B 1 72 ? 74.188 -4.411 64.968 1.00 67.26 173 THR B O 1
ATOM 1336 N N . HIS B 1 73 ? 73.238 -5.883 66.382 1.00 66.15 174 HIS B N 1
ATOM 1337 C CA . HIS B 1 73 ? 73.333 -5.066 67.585 1.00 67.81 174 HIS B CA 1
ATOM 1338 C C . HIS B 1 73 ? 73.839 -5.943 68.724 1.00 68.12 174 HIS B C 1
ATOM 1339 O O . HIS B 1 73 ? 73.530 -7.135 68.750 1.00 66.18 174 HIS B O 1
ATOM 1346 N N . LYS B 1 74 ? 74.604 -5.349 69.665 1.00 64.78 175 LYS B N 1
ATOM 1347 C CA . LYS B 1 74 ? 75.192 -6.023 70.837 1.00 64.91 175 LYS B CA 1
ATOM 1348 C C . LYS B 1 74 ? 74.170 -6.858 71.610 1.00 67.10 175 LYS B C 1
ATOM 1349 O O . LYS B 1 74 ? 74.483 -7.992 71.955 1.00 67.46 175 LYS B O 1
ATOM 1355 N N . SER B 1 75 ? 72.944 -6.332 71.830 1.00 61.77 176 SER B N 1
ATOM 1356 C CA . SER B 1 75 ? 71.876 -7.028 72.553 1.00 61.16 176 SER B CA 1
ATOM 1357 C C . SER B 1 75 ? 71.468 -8.374 71.920 1.00 65.25 176 SER B C 1
ATOM 1358 O O . SER B 1 75 ? 70.877 -9.218 72.613 1.00 65.42 176 SER B O 1
ATOM 1361 N N . LEU B 1 76 ? 71.780 -8.578 70.619 1.00 59.48 177 LEU B N 1
ATOM 1362 C CA . LEU B 1 76 ? 71.441 -9.813 69.898 1.00 57.42 177 LEU B CA 1
ATOM 1363 C C . LEU B 1 76 ? 72.566 -10.855 69.946 1.00 57.71 177 LEU B C 1
ATOM 1364 O O . LEU B 1 76 ? 72.356 -11.998 69.538 1.00 58.35 177 LEU B O 1
ATOM 1369 N N . LYS B 1 77 ? 73.757 -10.463 70.446 1.00 50.54 178 LYS B N 1
ATOM 1370 C CA . LYS B 1 77 ? 74.931 -11.334 70.579 1.00 48.40 178 LYS B CA 1
ATOM 1371 C C . LYS B 1 77 ? 74.676 -12.409 71.599 1.00 49.33 178 LYS B C 1
ATOM 1372 O O . LYS B 1 77 ? 74.048 -12.148 72.618 1.00 47.59 178 LYS B O 1
ATOM 1378 N N . PRO B 1 78 ? 75.100 -13.650 71.342 1.00 45.59 179 PRO B N 1
ATOM 1379 C CA . PRO B 1 78 ? 74.822 -14.706 72.330 1.00 45.74 179 PRO B CA 1
ATOM 1380 C C . PRO B 1 78 ? 75.573 -14.477 73.635 1.00 52.29 179 PRO B C 1
ATOM 1381 O O . PRO B 1 78 ? 76.709 -14.006 73.605 1.00 53.96 179 PRO B O 1
ATOM 1385 N N . CYS B 1 79 ? 74.936 -14.768 74.767 1.00 49.14 180 CYS B N 1
ATOM 1386 C CA . CYS B 1 79 ? 75.553 -14.603 76.076 1.00 49.51 180 CYS B CA 1
ATOM 1387 C C . CYS B 1 79 ? 76.578 -15.718 76.338 1.00 57.78 180 CYS B C 1
ATOM 1388 O O . CYS B 1 79 ? 76.222 -16.914 76.377 1.00 58.17 180 CYS B O 1
ATOM 1391 N N . PRO B 1 80 ? 77.853 -15.326 76.565 1.00 56.97 181 PRO B N 1
ATOM 1392 C CA . PRO B 1 80 ? 78.901 -16.335 76.807 1.00 56.88 181 PRO B CA 1
ATOM 1393 C C . PRO B 1 80 ? 78.699 -17.170 78.054 1.00 61.94 181 PRO B C 1
ATOM 1394 O O . PRO B 1 80 ? 79.071 -18.338 78.049 1.00 65.05 181 PRO B O 1
ATOM 1398 N N . PHE B 1 81 ? 78.104 -16.589 79.105 1.00 57.42 182 PHE B N 1
ATOM 1399 C CA . PHE B 1 81 ? 77.883 -17.244 80.408 1.00 56.32 182 PHE B CA 1
ATOM 1400 C C . PHE B 1 81 ? 76.677 -18.153 80.400 1.00 63.22 182 PHE B C 1
ATOM 1401 O O . PHE B 1 81 ? 76.739 -19.231 80.989 1.00 62.12 182 PHE B O 1
ATOM 1409 N N . PHE B 1 82 ? 75.593 -17.729 79.719 1.00 62.31 183 PHE B N 1
ATOM 1410 C CA . PHE B 1 82 ? 74.366 -18.499 79.600 1.00 63.83 183 PHE B CA 1
ATOM 1411 C C . PHE B 1 82 ? 74.599 -19.874 78.963 1.00 68.47 183 PHE B C 1
ATOM 1412 O O . PHE B 1 82 ? 74.068 -20.869 79.444 1.00 66.39 183 PHE B O 1
ATOM 1420 N N . LEU B 1 83 ? 75.418 -19.927 77.909 1.00 67.96 184 LEU B N 1
ATOM 1421 C CA . LEU B 1 83 ? 75.692 -21.165 77.187 1.00 68.85 184 LEU B CA 1
ATOM 1422 C C . LEU B 1 83 ? 76.503 -22.156 78.025 1.00 75.20 184 LEU B C 1
ATOM 1423 O O . LEU B 1 83 ? 76.565 -23.343 77.690 1.00 75.33 184 LEU B O 1
ATOM 1428 N N . GLU B 1 84 ? 77.093 -21.662 79.131 1.00 72.14 185 GLU B N 1
ATOM 1429 C CA . GLU B 1 84 ? 77.912 -22.409 80.093 1.00 71.35 185 GLU B CA 1
ATOM 1430 C C . GLU B 1 84 ? 77.156 -22.665 81.400 1.00 74.24 185 GLU B C 1
ATOM 1431 O O . GLU B 1 84 ? 77.680 -23.337 82.282 1.00 74.39 185 GLU B O 1
ATOM 1437 N N . GLY B 1 85 ? 75.940 -22.136 81.500 1.00 69.46 186 GLY B N 1
ATOM 1438 C CA . GLY B 1 85 ? 75.071 -22.276 82.659 1.00 68.20 186 GLY B CA 1
ATOM 1439 C C . GLY B 1 85 ? 75.513 -21.434 83.829 1.00 70.69 186 GLY B C 1
ATOM 1440 O O . GLY B 1 85 ? 75.200 -21.769 84.972 1.00 70.65 186 GLY B O 1
ATOM 1441 N N . LYS B 1 86 ? 76.210 -20.313 83.551 1.00 65.76 187 LYS B N 1
ATOM 1442 C CA . LYS B 1 86 ? 76.733 -19.429 84.590 1.00 64.92 187 LYS B CA 1
ATOM 1443 C C . LYS B 1 86 ? 76.107 -18.017 84.564 1.00 70.23 187 LYS B C 1
ATOM 1444 O O . LYS B 1 86 ? 76.614 -17.127 85.254 1.00 70.94 187 LYS B O 1
ATOM 1450 N N . CYS B 1 87 ? 74.996 -17.806 83.825 1.00 66.35 188 CYS B N 1
ATOM 1451 C CA . CYS B 1 87 ? 74.340 -16.492 83.823 1.00 65.94 188 CYS B CA 1
ATOM 1452 C C . CYS B 1 87 ? 73.123 -16.501 84.718 1.00 77.57 188 CYS B C 1
ATOM 1453 O O . CYS B 1 87 ? 72.157 -17.236 84.447 1.00 77.91 188 CYS B O 1
ATOM 1456 N N . ARG B 1 88 ? 73.159 -15.659 85.776 1.00 78.86 189 ARG B N 1
ATOM 1457 C CA . ARG B 1 88 ? 72.097 -15.541 86.786 1.00 80.63 189 ARG B CA 1
ATOM 1458 C C . ARG B 1 88 ? 70.845 -14.855 86.246 1.00 87.38 189 ARG B C 1
ATOM 1459 O O . ARG B 1 88 ? 69.731 -15.216 86.641 1.00 86.21 189 ARG B O 1
ATOM 1461 N N . PHE B 1 89 ? 71.027 -13.861 85.356 1.00 86.23 190 PHE B N 1
ATOM 1462 C CA . PHE B 1 89 ? 69.940 -13.082 84.759 1.00 86.98 190 PHE B CA 1
ATOM 1463 C C . PHE B 1 89 ? 69.081 -13.941 83.843 1.00 91.06 190 PHE B C 1
ATOM 1464 O O . PHE B 1 89 ? 69.367 -15.122 83.643 1.00 90.81 190 PHE B O 1
ATOM 1472 N N . LYS B 1 90 ? 68.005 -13.378 83.323 1.00 88.18 191 LYS B N 1
ATOM 1473 C CA . LYS B 1 90 ? 67.154 -14.126 82.418 1.00 88.34 191 LYS B CA 1
ATOM 1474 C C . LYS B 1 90 ? 66.888 -13.224 81.218 1.00 91.88 191 LYS B C 1
ATOM 1475 O O . LYS B 1 90 ? 67.730 -13.155 80.307 1.00 91.25 191 LYS B O 1
ATOM 1477 N N . GLU B 1 91 ? 65.767 -12.483 81.254 1.00 87.01 192 GLU B N 1
ATOM 1478 C CA . GLU B 1 91 ? 65.397 -11.560 80.189 1.00 86.20 192 GLU B CA 1
ATOM 1479 C C . GLU B 1 91 ? 66.039 -10.190 80.435 1.00 87.71 192 GLU B C 1
ATOM 1480 O O . GLU B 1 91 ? 65.962 -9.323 79.561 1.00 88.43 192 GLU B O 1
ATOM 1482 N N . ASN B 1 92 ? 66.704 -10.005 81.600 1.00 80.15 193 ASN B N 1
ATOM 1483 C CA . ASN B 1 92 ? 67.327 -8.724 81.935 1.00 78.05 193 ASN B CA 1
ATOM 1484 C C . ASN B 1 92 ? 68.837 -8.649 81.589 1.00 76.28 193 ASN B C 1
ATOM 1485 O O . ASN B 1 92 ? 69.444 -7.599 81.810 1.00 76.96 193 ASN B O 1
ATOM 1487 N N . CYS B 1 93 ? 69.422 -9.721 81.009 1.00 66.62 194 CYS B N 1
ATOM 1488 C CA . CYS B 1 93 ? 70.836 -9.782 80.606 1.00 62.98 194 CYS B CA 1
ATOM 1489 C C . CYS B 1 93 ? 71.096 -8.860 79.410 1.00 65.36 194 CYS B C 1
ATOM 1490 O O . CYS B 1 93 ? 70.230 -8.726 78.535 1.00 66.47 194 CYS B O 1
ATOM 1493 N N . ARG B 1 94 ? 72.303 -8.263 79.357 1.00 58.76 195 ARG B N 1
ATOM 1494 C CA . ARG B 1 94 ? 72.729 -7.351 78.292 1.00 57.50 195 ARG B CA 1
ATOM 1495 C C . ARG B 1 94 ? 72.678 -8.013 76.902 1.00 60.07 195 ARG B C 1
ATOM 1496 O O . ARG B 1 94 ? 72.325 -7.355 75.928 1.00 58.94 195 ARG B O 1
ATOM 1498 N N . PHE B 1 95 ? 73.071 -9.305 76.825 1.00 55.96 196 PHE B N 1
ATOM 1499 C CA . PHE B 1 95 ? 73.154 -10.142 75.627 1.00 53.64 196 PHE B CA 1
ATOM 1500 C C . PHE B 1 95 ? 71.930 -11.009 75.536 1.00 53.69 196 PHE B C 1
ATOM 1501 O O . PHE B 1 95 ? 71.271 -11.217 76.547 1.00 55.01 196 PHE B O 1
ATOM 1509 N N . SER B 1 96 ? 71.676 -11.586 74.351 1.00 46.27 197 SER B N 1
ATOM 1510 C CA . SER B 1 96 ? 70.571 -12.490 74.089 1.00 45.22 197 SER B CA 1
ATOM 1511 C C . SER B 1 96 ? 70.820 -13.869 74.674 1.00 48.51 197 SER B C 1
ATOM 1512 O O . SER B 1 96 ? 71.953 -14.360 74.616 1.00 47.59 197 SER B O 1
ATOM 1515 N N . HIS B 1 97 ? 69.743 -14.498 75.209 1.00 45.27 198 HIS B N 1
ATOM 1516 C CA . HIS B 1 97 ? 69.695 -15.862 75.737 1.00 45.63 198 HIS B CA 1
ATOM 1517 C C . HIS B 1 97 ? 68.880 -16.718 74.753 1.00 48.63 198 HIS B C 1
ATOM 1518 O O . HIS B 1 97 ? 68.518 -17.849 75.066 1.00 47.82 198 HIS B O 1
ATOM 1525 N N . GLY B 1 98 ? 68.607 -16.149 73.571 1.00 45.21 199 GLY B N 1
ATOM 1526 C CA . GLY B 1 98 ? 67.814 -16.742 72.503 1.00 44.99 199 GLY B CA 1
ATOM 1527 C C . GLY B 1 98 ? 66.345 -16.849 72.846 1.00 50.80 199 GLY B C 1
ATOM 1528 O O . GLY B 1 98 ? 65.869 -16.174 73.755 1.00 52.58 199 GLY B O 1
ATOM 1529 N N . GLN B 1 99 ? 65.622 -17.716 72.126 1.00 45.75 200 GLN B N 1
ATOM 1530 C CA . GLN B 1 99 ? 64.208 -17.984 72.330 1.00 43.66 200 GLN B CA 1
ATOM 1531 C C . GLN B 1 99 ? 63.937 -19.468 72.184 1.00 47.97 200 GLN B C 1
ATOM 1532 O O . GLN B 1 99 ? 64.610 -20.159 71.423 1.00 48.45 200 GLN B O 1
ATOM 1538 N N . VAL B 1 100 ? 62.974 -19.962 72.937 1.00 44.87 201 VAL B N 1
ATOM 1539 C CA . VAL B 1 100 ? 62.550 -21.363 72.887 1.00 43.99 201 VAL B CA 1
ATOM 1540 C C . VAL B 1 100 ? 61.362 -21.456 71.931 1.00 50.23 201 VAL B C 1
ATOM 1541 O O . VAL B 1 100 ? 60.355 -20.751 72.098 1.00 50.16 201 VAL B O 1
ATOM 1545 N N . VAL B 1 101 ? 61.521 -22.282 70.895 1.00 46.36 202 VAL B N 1
ATOM 1546 C CA . VAL B 1 101 ? 60.502 -22.537 69.885 1.00 45.16 202 VAL B CA 1
ATOM 1547 C C . VAL B 1 101 ? 60.213 -24.035 69.888 1.00 49.25 202 VAL B C 1
ATOM 1548 O O . VAL B 1 101 ? 61.111 -24.819 70.185 1.00 49.34 202 VAL B O 1
ATOM 1552 N N . SER B 1 102 ? 58.974 -24.444 69.617 1.00 47.07 203 SER B N 1
ATOM 1553 C CA . SER B 1 102 ? 58.660 -25.885 69.569 1.00 47.48 203 SER B CA 1
ATOM 1554 C C . SER B 1 102 ? 59.202 -26.462 68.247 1.00 54.00 203 SER B C 1
ATOM 1555 O O . SER B 1 102 ? 59.242 -25.744 67.234 1.00 52.00 203 SER B O 1
ATOM 1558 N N . LEU B 1 103 ? 59.595 -27.759 68.252 1.00 50.98 204 LEU B N 1
ATOM 1559 C CA . LEU B 1 103 ? 60.090 -28.438 67.050 1.00 50.04 204 LEU B CA 1
ATOM 1560 C C . LEU B 1 103 ? 59.141 -28.257 65.858 1.00 57.30 204 LEU B C 1
ATOM 1561 O O . LEU B 1 103 ? 59.621 -28.033 64.757 1.00 59.21 204 LEU B O 1
ATOM 1566 N N . ASP B 1 104 ? 57.810 -28.269 66.093 1.00 53.91 205 ASP B N 1
ATOM 1567 C CA . ASP B 1 104 ? 56.748 -28.140 65.086 1.00 53.85 205 ASP B CA 1
ATOM 1568 C C . ASP B 1 104 ? 56.727 -26.791 64.391 1.00 57.63 205 ASP B C 1
ATOM 1569 O O . ASP B 1 104 ? 56.276 -26.718 63.247 1.00 61.57 205 ASP B O 1
ATOM 1574 N N . GLU B 1 105 ? 57.216 -25.732 65.049 1.00 49.92 206 GLU B N 1
ATOM 1575 C CA . GLU B 1 105 ? 57.292 -24.372 64.493 1.00 47.87 206 GLU B CA 1
ATOM 1576 C C . GLU B 1 105 ? 58.544 -24.170 63.601 1.00 49.72 206 GLU B C 1
ATOM 1577 O O . GLU B 1 105 ? 58.587 -23.219 62.807 1.00 48.74 206 GLU B O 1
ATOM 1583 N N . LEU B 1 106 ? 59.568 -25.033 63.762 1.00 44.56 207 LEU B N 1
ATOM 1584 C CA . LEU B 1 106 ? 60.817 -24.968 62.987 1.00 43.70 207 LEU B CA 1
ATOM 1585 C C . LEU B 1 106 ? 60.600 -25.256 61.511 1.00 48.84 207 LEU B C 1
ATOM 1586 O O . LEU B 1 106 ? 59.688 -26.001 61.136 1.00 50.43 207 LEU B O 1
ATOM 1591 N N . ARG B 1 107 ? 61.480 -24.684 60.688 1.00 43.09 208 ARG B N 1
ATOM 1592 C CA . ARG B 1 107 ? 61.533 -24.835 59.239 1.00 40.69 208 ARG B CA 1
ATOM 1593 C C . ARG B 1 107 ? 63.004 -25.077 58.856 1.00 43.89 208 ARG B C 1
ATOM 1594 O O . ARG B 1 107 ? 63.900 -24.755 59.650 1.00 44.31 208 ARG B O 1
ATOM 1602 N N . PRO B 1 108 ? 63.311 -25.644 57.665 1.00 37.43 209 PRO B N 1
ATOM 1603 C CA . PRO B 1 108 ? 64.732 -25.805 57.308 1.00 37.31 209 PRO B CA 1
ATOM 1604 C C . PRO B 1 108 ? 65.437 -24.456 57.116 1.00 43.15 209 PRO B C 1
ATOM 1605 O O . PRO B 1 108 ? 64.814 -23.465 56.757 1.00 42.10 209 PRO B O 1
ATOM 1609 N N . PHE B 1 109 ? 66.740 -24.437 57.340 1.00 43.69 210 PHE B N 1
ATOM 1610 C CA . PHE B 1 109 ? 67.597 -23.261 57.164 1.00 44.10 210 PHE B CA 1
ATOM 1611 C C . PHE B 1 109 ? 67.474 -22.737 55.716 1.00 52.56 210 PHE B C 1
ATOM 1612 O O . PHE B 1 109 ? 67.649 -23.503 54.771 1.00 52.42 210 PHE B O 1
ATOM 1620 N N . GLN B 1 110 ? 67.076 -21.469 55.550 1.00 53.62 211 GLN B N 1
ATOM 1621 C CA . GLN B 1 110 ? 66.929 -20.848 54.232 1.00 55.15 211 GLN B CA 1
ATOM 1622 C C . GLN B 1 110 ? 68.250 -20.200 53.828 1.00 62.06 211 GLN B C 1
ATOM 1623 O O . GLN B 1 110 ? 68.569 -19.120 54.317 1.00 62.08 211 GLN B O 1
ATOM 1629 N N . ASP B 1 111 ? 69.027 -20.865 52.963 1.00 60.79 212 ASP B N 1
ATOM 1630 C CA . ASP B 1 111 ? 70.301 -20.340 52.447 1.00 62.16 212 ASP B CA 1
ATOM 1631 C C . ASP B 1 111 ? 70.086 -18.975 51.780 1.00 64.81 212 ASP B C 1
ATOM 1632 O O . ASP B 1 111 ? 69.172 -18.845 50.967 1.00 64.45 212 ASP B O 1
ATOM 1637 N N . PRO B 1 112 ? 70.902 -17.950 52.119 1.00 59.97 213 PRO B N 1
ATOM 1638 C CA . PRO B 1 112 ? 70.673 -16.588 51.564 1.00 59.41 213 PRO B CA 1
ATOM 1639 C C . PRO B 1 112 ? 70.857 -16.512 50.066 1.00 63.47 213 PRO B C 1
ATOM 1640 O O . PRO B 1 112 ? 71.631 -17.302 49.514 1.00 62.87 213 PRO B O 1
ATOM 1644 N N . ASP B 1 113 ? 70.132 -15.595 49.400 1.00 61.69 214 ASP B N 1
ATOM 1645 C CA . ASP B 1 113 ? 70.270 -15.417 47.951 1.00 62.59 214 ASP B CA 1
ATOM 1646 C C . ASP B 1 113 ? 71.266 -14.302 47.650 1.00 66.95 214 ASP B C 1
ATOM 1647 O O . ASP B 1 113 ? 70.986 -13.126 47.897 1.00 67.40 214 ASP B O 1
ATOM 1652 N N . LEU B 1 114 ? 72.443 -14.684 47.139 1.00 63.30 215 LEU B N 1
ATOM 1653 C CA . LEU B 1 114 ? 73.537 -13.750 46.863 1.00 63.15 215 LEU B CA 1
ATOM 1654 C C . LEU B 1 114 ? 73.657 -13.389 45.371 1.00 71.40 215 LEU B C 1
ATOM 1655 O O . LEU B 1 114 ? 74.648 -12.763 44.971 1.00 71.17 215 LEU B O 1
ATOM 1660 N N . SER B 1 115 ? 72.640 -13.768 44.560 1.00 70.87 216 SER B N 1
ATOM 1661 C CA . SER B 1 115 ? 72.574 -13.559 43.109 1.00 71.93 216 SER B CA 1
ATOM 1662 C C . SER B 1 115 ? 72.633 -12.080 42.705 1.00 77.48 216 SER B C 1
ATOM 1663 O O . SER B 1 115 ? 73.408 -11.723 41.810 1.00 78.11 216 SER B O 1
ATOM 1666 N N . SER B 1 116 ? 71.850 -11.228 43.389 1.00 73.50 217 SER B N 1
ATOM 1667 C CA . SER B 1 116 ? 71.790 -9.783 43.157 1.00 73.86 217 SER B CA 1
ATOM 1668 C C . SER B 1 116 ? 73.062 -9.027 43.605 1.00 79.85 217 SER B C 1
ATOM 1669 O O . SER B 1 116 ? 73.273 -7.871 43.211 1.00 81.74 217 SER B O 1
ATOM 1672 N N . LEU B 1 117 ? 73.882 -9.663 44.457 1.00 74.51 218 LEU B N 1
ATOM 1673 C CA . LEU B 1 117 ? 75.069 -9.039 45.027 1.00 73.01 218 LEU B CA 1
ATOM 1674 C C . LEU B 1 117 ? 76.244 -8.972 44.047 1.00 71.96 218 LEU B C 1
ATOM 1675 O O . LEU B 1 117 ? 76.846 -9.990 43.708 1.00 70.47 218 LEU B O 1
ATOM 1680 N N . GLN B 1 118 ? 76.556 -7.745 43.612 1.00 66.24 219 GLN B N 1
ATOM 1681 C CA . GLN B 1 118 ? 77.650 -7.411 42.701 1.00 65.27 219 GLN B CA 1
ATOM 1682 C C . GLN B 1 118 ? 78.425 -6.204 43.259 1.00 67.00 219 GLN B C 1
ATOM 1683 O O . GLN B 1 118 ? 78.028 -5.658 44.293 1.00 65.35 219 GLN B O 1
ATOM 1689 N N . ALA B 1 119 ? 79.507 -5.768 42.568 1.00 63.45 220 ALA B N 1
ATOM 1690 C CA . ALA B 1 119 ? 80.296 -4.595 42.985 1.00 62.36 220 ALA B CA 1
ATOM 1691 C C . ALA B 1 119 ? 79.389 -3.366 43.114 1.00 66.55 220 ALA B C 1
ATOM 1692 O O . ALA B 1 119 ? 78.533 -3.136 42.259 1.00 67.09 220 ALA B O 1
ATOM 1694 N N . GLY B 1 120 ? 79.519 -2.649 44.219 1.00 62.18 221 GLY B N 1
ATOM 1695 C CA . GLY B 1 120 ? 78.699 -1.475 44.487 1.00 61.64 221 GLY B CA 1
ATOM 1696 C C . GLY B 1 120 ? 77.445 -1.752 45.291 1.00 65.56 221 GLY B C 1
ATOM 1697 O O . GLY B 1 120 ? 76.860 -0.813 45.837 1.00 65.50 221 GLY B O 1
ATOM 1698 N N . SER B 1 121 ? 77.012 -3.036 45.368 1.00 60.95 222 SER B N 1
ATOM 1699 C CA . SER B 1 121 ? 75.825 -3.444 46.110 1.00 59.82 222 SER B CA 1
ATOM 1700 C C . SER B 1 121 ? 76.016 -3.258 47.589 1.00 63.46 222 SER B C 1
ATOM 1701 O O . SER B 1 121 ? 77.090 -3.565 48.121 1.00 63.39 222 SER B O 1
ATOM 1704 N N . ALA B 1 122 ? 74.965 -2.755 48.265 1.00 59.54 223 ALA B N 1
ATOM 1705 C CA . ALA B 1 122 ? 74.968 -2.624 49.719 1.00 58.99 223 ALA B CA 1
ATOM 1706 C C . ALA B 1 122 ? 74.712 -4.040 50.244 1.00 62.57 223 ALA B C 1
ATOM 1707 O O . ALA B 1 122 ? 74.100 -4.871 49.543 1.00 60.15 223 ALA B O 1
ATOM 1709 N N . CYS B 1 123 ? 75.247 -4.336 51.436 1.00 59.46 224 CYS B N 1
ATOM 1710 C CA . CYS B 1 123 ? 75.124 -5.654 52.041 1.00 59.32 224 CYS B CA 1
ATOM 1711 C C . CYS B 1 123 ? 75.377 -5.550 53.508 1.00 62.32 224 CYS B C 1
ATOM 1712 O O . CYS B 1 123 ? 75.715 -4.485 54.027 1.00 62.38 224 CYS B O 1
ATOM 1715 N N . LEU B 1 124 ? 75.250 -6.683 54.173 1.00 59.81 225 LEU B N 1
ATOM 1716 C CA . LEU B 1 124 ? 75.531 -6.876 55.585 1.00 59.29 225 LEU B CA 1
ATOM 1717 C C . LEU B 1 124 ? 76.655 -7.903 55.583 1.00 60.13 225 LEU B C 1
ATOM 1718 O O . LEU B 1 124 ? 76.554 -8.924 54.892 1.00 58.74 225 LEU B O 1
ATOM 1723 N N . ALA B 1 125 ? 77.757 -7.594 56.256 1.00 56.30 226 ALA B N 1
ATOM 1724 C CA . ALA B 1 125 ? 78.915 -8.473 56.261 1.00 55.96 226 ALA B CA 1
ATOM 1725 C C . ALA B 1 125 ? 79.344 -8.795 57.668 1.00 61.28 226 ALA B C 1
ATOM 1726 O O . ALA B 1 125 ? 79.243 -7.918 58.541 1.00 61.34 226 ALA B O 1
ATOM 1728 N N . LYS B 1 126 ? 79.831 -10.048 57.899 1.00 57.46 227 LYS B N 1
ATOM 1729 C CA . LYS B 1 126 ? 80.289 -10.470 59.216 1.00 57.99 227 LYS B CA 1
ATOM 1730 C C . LYS B 1 126 ? 81.720 -10.024 59.474 1.00 68.48 227 LYS B C 1
ATOM 1731 O O . LYS B 1 126 ? 82.618 -10.258 58.656 1.00 68.75 227 LYS B O 1
ATOM 1737 N N . HIS B 1 127 ? 81.923 -9.402 60.638 1.00 68.53 228 HIS B N 1
ATOM 1738 C CA . HIS B 1 127 ? 83.222 -8.932 61.092 1.00 69.45 228 HIS B CA 1
ATOM 1739 C C . HIS B 1 127 ? 83.748 -9.876 62.206 1.00 74.99 228 HIS B C 1
ATOM 1740 O O . HIS B 1 127 ? 83.002 -10.731 62.711 1.00 74.75 228 HIS B O 1
ATOM 1747 N N . GLN B 1 128 ? 85.039 -9.743 62.560 1.00 71.87 229 GLN B N 1
ATOM 1748 C CA . GLN B 1 128 ? 85.692 -10.566 63.587 1.00 71.63 229 GLN B CA 1
ATOM 1749 C C . GLN B 1 128 ? 85.056 -10.380 64.978 1.00 71.36 229 GLN B C 1
ATOM 1750 O O . GLN B 1 128 ? 85.028 -11.335 65.758 1.00 70.47 229 GLN B O 1
ATOM 1756 N N . ASP B 1 129 ? 84.476 -9.191 65.252 1.00 65.70 230 ASP B N 1
ATOM 1757 C CA . ASP B 1 129 ? 83.790 -8.866 66.510 1.00 64.40 230 ASP B CA 1
ATOM 1758 C C . ASP B 1 129 ? 82.504 -9.730 66.746 1.00 70.84 230 ASP B C 1
ATOM 1759 O O . ASP B 1 129 ? 81.959 -9.739 67.860 1.00 72.44 230 ASP B O 1
ATOM 1764 N N . GLY B 1 130 ? 82.041 -10.424 65.697 1.00 64.89 231 GLY B N 1
ATOM 1765 C CA . GLY B 1 130 ? 80.874 -11.297 65.754 1.00 62.91 231 GLY B CA 1
ATOM 1766 C C . GLY B 1 130 ? 79.574 -10.638 65.343 1.00 65.07 231 GLY B C 1
ATOM 1767 O O . GLY B 1 130 ? 78.504 -11.248 65.445 1.00 64.43 231 GLY B O 1
ATOM 1768 N N . LEU B 1 131 ? 79.645 -9.372 64.907 1.00 59.67 232 LEU B N 1
ATOM 1769 C CA . LEU B 1 131 ? 78.460 -8.646 64.474 1.00 57.68 232 LEU B CA 1
ATOM 1770 C C . LEU B 1 131 ? 78.443 -8.498 62.997 1.00 58.15 232 LEU B C 1
ATOM 1771 O O . LEU B 1 131 ? 79.493 -8.529 62.350 1.00 59.07 232 LEU B O 1
ATOM 1776 N N . TRP B 1 132 ? 77.233 -8.361 62.459 1.00 50.51 233 TRP B N 1
ATOM 1777 C CA . TRP B 1 132 ? 77.001 -8.193 61.050 1.00 48.45 233 TRP B CA 1
ATOM 1778 C C . TRP B 1 132 ? 76.809 -6.709 60.822 1.00 56.92 233 TRP B C 1
ATOM 1779 O O . TRP B 1 132 ? 75.864 -6.113 61.346 1.00 58.85 233 TRP B O 1
ATOM 1790 N N . HIS B 1 133 ? 77.753 -6.107 60.100 1.00 54.12 234 HIS B N 1
ATOM 1791 C CA . HIS B 1 133 ? 77.812 -4.677 59.858 1.00 54.45 234 HIS B CA 1
ATOM 1792 C C . HIS B 1 133 ? 77.440 -4.284 58.446 1.00 58.44 234 HIS B C 1
ATOM 1793 O O . HIS B 1 133 ? 77.687 -5.040 57.497 1.00 57.50 234 HIS B O 1
ATOM 1800 N N . ALA B 1 134 ? 76.875 -3.066 58.307 1.00 56.62 235 ALA B N 1
ATOM 1801 C CA . ALA B 1 134 ? 76.498 -2.485 57.010 1.00 56.89 235 ALA B CA 1
ATOM 1802 C C . ALA B 1 134 ? 77.794 -2.208 56.232 1.00 61.38 235 ALA B C 1
ATOM 1803 O O . ALA B 1 134 ? 78.737 -1.611 56.772 1.00 59.64 235 ALA B O 1
ATOM 1805 N N . ALA B 1 135 ? 77.868 -2.720 55.001 1.00 57.08 236 ALA B N 1
ATOM 1806 C CA . ALA B 1 135 ? 79.042 -2.590 54.172 1.00 56.37 236 ALA B CA 1
ATOM 1807 C C . ALA B 1 135 ? 78.656 -2.562 52.705 1.00 60.73 236 ALA B C 1
ATOM 1808 O O . ALA B 1 135 ? 77.483 -2.671 52.364 1.00 60.27 236 ALA B O 1
ATOM 1810 N N . ARG B 1 136 ? 79.651 -2.406 51.840 1.00 59.06 237 ARG B N 1
ATOM 1811 C CA . ARG B 1 136 ? 79.467 -2.286 50.412 1.00 59.58 237 ARG B CA 1
ATOM 1812 C C . ARG B 1 136 ? 80.479 -3.163 49.690 1.00 62.24 237 ARG B C 1
ATOM 1813 O O . ARG B 1 136 ? 81.661 -3.145 50.044 1.00 61.55 237 ARG B O 1
ATOM 1821 N N . ILE B 1 137 ? 80.008 -3.948 48.709 1.00 59.23 238 ILE B N 1
ATOM 1822 C CA . ILE B 1 137 ? 80.844 -4.849 47.905 1.00 60.75 238 ILE B CA 1
ATOM 1823 C C . ILE B 1 137 ? 81.668 -3.998 46.921 1.00 69.06 238 ILE B C 1
ATOM 1824 O O . ILE B 1 137 ? 81.104 -3.108 46.276 1.00 70.59 238 ILE B O 1
ATOM 1829 N N . THR B 1 138 ? 83.000 -4.235 46.846 1.00 65.18 239 THR B N 1
ATOM 1830 C CA . THR B 1 138 ? 83.890 -3.512 45.926 1.00 64.36 239 THR B CA 1
ATOM 1831 C C . THR B 1 138 ? 84.256 -4.462 44.796 1.00 72.16 239 THR B C 1
ATOM 1832 O O . THR B 1 138 ? 84.389 -4.035 43.643 1.00 72.99 239 THR B O 1
ATOM 1836 N N . ASP B 1 139 ? 84.408 -5.759 45.123 1.00 69.81 240 ASP B N 1
ATOM 1837 C CA . ASP B 1 139 ? 84.753 -6.766 44.132 1.00 70.23 240 ASP B CA 1
ATOM 1838 C C . ASP B 1 139 ? 84.179 -8.132 44.478 1.00 72.39 240 ASP B C 1
ATOM 1839 O O . ASP B 1 139 ? 83.930 -8.420 45.652 1.00 71.75 240 ASP B O 1
ATOM 1844 N N . VAL B 1 140 ? 83.947 -8.960 43.442 1.00 68.24 241 VAL B N 1
ATOM 1845 C CA . VAL B 1 140 ? 83.457 -10.340 43.554 1.00 68.57 241 VAL B CA 1
ATOM 1846 C C . VAL B 1 140 ? 84.379 -11.233 42.687 1.00 76.09 241 VAL B C 1
ATOM 1847 O O . VAL B 1 140 ? 84.555 -10.953 41.493 1.00 77.51 241 VAL B O 1
ATOM 1851 N N . ASP B 1 141 ? 84.964 -12.293 43.283 1.00 72.26 242 ASP B N 1
ATOM 1852 C CA . ASP B 1 141 ? 85.851 -13.207 42.565 1.00 71.88 242 ASP B CA 1
ATOM 1853 C C . ASP B 1 141 ? 85.670 -14.653 43.035 1.00 74.11 242 ASP B C 1
ATOM 1854 O O . ASP B 1 141 ? 86.232 -15.063 44.056 1.00 74.02 242 ASP B O 1
ATOM 1859 N N . ASN B 1 142 ? 84.867 -15.412 42.282 1.00 69.76 243 ASN B N 1
ATOM 1860 C CA . ASN B 1 142 ? 84.528 -16.827 42.508 1.00 69.50 243 ASN B CA 1
ATOM 1861 C C . ASN B 1 142 ? 84.057 -17.105 43.957 1.00 70.06 243 ASN B C 1
ATOM 1862 O O . ASN B 1 142 ? 84.668 -17.908 44.664 1.00 70.13 243 ASN B O 1
ATOM 1867 N N . GLY B 1 143 ? 82.991 -16.427 44.380 1.00 63.40 244 GLY B N 1
ATOM 1868 C CA . GLY B 1 143 ? 82.431 -16.575 45.728 1.00 61.88 244 GLY B CA 1
ATOM 1869 C C . GLY B 1 143 ? 83.180 -15.879 46.860 1.00 61.11 244 GLY B C 1
ATOM 1870 O O . GLY B 1 143 ? 82.922 -16.158 48.038 1.00 59.79 244 GLY B O 1
ATOM 1871 N N . TYR B 1 144 ? 84.121 -14.977 46.511 1.00 54.10 245 TYR B N 1
ATOM 1872 C CA . TYR B 1 144 ? 84.905 -14.190 47.462 1.00 53.03 245 TYR B CA 1
ATOM 1873 C C . TYR B 1 144 ? 84.567 -12.738 47.218 1.00 56.05 245 TYR B C 1
ATOM 1874 O O . TYR B 1 144 ? 84.732 -12.230 46.105 1.00 55.42 245 TYR B O 1
ATOM 1883 N N . TYR B 1 145 ? 84.032 -12.083 48.249 1.00 52.48 246 TYR B N 1
ATOM 1884 C CA . TYR B 1 145 ? 83.535 -10.711 48.183 1.00 50.94 246 TYR B CA 1
ATOM 1885 C C . TYR B 1 145 ? 84.412 -9.770 48.962 1.00 57.23 246 TYR B C 1
ATOM 1886 O O . TYR B 1 145 ? 84.639 -9.999 50.147 1.00 56.54 246 TYR B O 1
ATOM 1895 N N . THR B 1 146 ? 84.907 -8.701 48.314 1.00 57.58 247 THR B N 1
ATOM 1896 C CA . THR B 1 146 ? 85.693 -7.688 49.034 1.00 59.10 247 THR B CA 1
ATOM 1897 C C . THR B 1 146 ? 84.693 -6.624 49.463 1.00 65.54 247 THR B C 1
ATOM 1898 O O . THR B 1 146 ? 83.906 -6.130 48.642 1.00 64.93 247 THR B O 1
ATOM 1902 N N . VAL B 1 147 ? 84.656 -6.353 50.769 1.00 63.66 248 VAL B N 1
ATOM 1903 C CA . VAL B 1 147 ? 83.694 -5.428 51.353 1.00 63.39 248 VAL B CA 1
ATOM 1904 C C . VAL B 1 147 ? 84.372 -4.256 52.026 1.00 67.10 248 VAL B C 1
ATOM 1905 O O . VAL B 1 147 ? 85.406 -4.408 52.685 1.00 66.00 248 VAL B O 1
ATOM 1909 N N . LYS B 1 148 ? 83.763 -3.084 51.859 1.00 64.49 249 LYS B N 1
ATOM 1910 C CA . LYS B 1 148 ? 84.196 -1.842 52.488 1.00 64.00 249 LYS B CA 1
ATOM 1911 C C . LYS B 1 148 ? 83.103 -1.532 53.522 1.00 67.55 249 LYS B C 1
ATOM 1912 O O . LYS B 1 148 ? 81.955 -1.288 53.146 1.00 66.03 249 LYS B O 1
ATOM 1918 N N . PHE B 1 149 ? 83.443 -1.628 54.810 1.00 66.02 250 PHE B N 1
ATOM 1919 C CA . PHE B 1 149 ? 82.501 -1.358 55.888 1.00 68.28 250 PHE B CA 1
ATOM 1920 C C . PHE B 1 149 ? 82.201 0.140 56.016 1.00 76.31 250 PHE B C 1
ATOM 1921 O O . PHE B 1 149 ? 83.118 0.963 55.945 1.00 76.52 250 PHE B O 1
ATOM 1929 N N . ASP B 1 150 ? 80.916 0.478 56.215 1.00 76.24 251 ASP B N 1
ATOM 1930 C CA . ASP B 1 150 ? 80.413 1.844 56.356 1.00 77.86 251 ASP B CA 1
ATOM 1931 C C . ASP B 1 150 ? 80.999 2.538 57.582 1.00 84.43 251 ASP B C 1
ATOM 1932 O O . ASP B 1 150 ? 81.261 3.739 57.522 1.00 83.71 251 ASP B O 1
ATOM 1937 N N . SER B 1 151 ? 81.254 1.774 58.666 1.00 83.94 252 SER B N 1
ATOM 1938 C CA . SER B 1 151 ? 81.870 2.277 59.888 1.00 84.86 252 SER B CA 1
ATOM 1939 C C . SER B 1 151 ? 83.353 2.521 59.625 1.00 92.56 252 SER B C 1
ATOM 1940 O O . SER B 1 151 ? 84.061 1.617 59.162 1.00 92.29 252 SER B O 1
ATOM 1942 N N . LEU B 1 152 ? 83.809 3.760 59.906 1.00 91.85 253 LEU B N 1
ATOM 1943 C CA . LEU B 1 152 ? 85.194 4.206 59.725 1.00 92.88 253 LEU B CA 1
ATOM 1944 C C . LEU B 1 152 ? 86.188 3.408 60.583 1.00 97.24 253 LEU B C 1
ATOM 1945 O O . LEU B 1 152 ? 87.348 3.264 60.179 1.00 96.50 253 LEU B O 1
ATOM 1947 N N . LEU B 1 153 ? 85.728 2.870 61.741 1.00 93.84 254 LEU B N 1
ATOM 1948 C CA . LEU B 1 153 ? 86.548 2.078 62.667 1.00 93.84 254 LEU B CA 1
ATOM 1949 C C . LEU B 1 153 ? 86.848 0.634 62.160 1.00 97.99 254 LEU B C 1
ATOM 1950 O O . LEU B 1 153 ? 87.676 -0.056 62.762 1.00 97.28 254 LEU B O 1
ATOM 1952 N N . LEU B 1 154 ? 86.196 0.193 61.057 1.00 94.97 255 LEU B N 1
ATOM 1953 C CA . LEU B 1 154 ? 86.373 -1.152 60.495 1.00 94.58 255 LEU B CA 1
ATOM 1954 C C . LEU B 1 154 ? 87.038 -1.074 59.133 1.00 97.21 255 LEU B C 1
ATOM 1955 O O . LEU B 1 154 ? 86.595 -0.321 58.256 1.00 96.73 255 LEU B O 1
ATOM 1960 N N . ARG B 1 155 ? 88.106 -1.844 58.953 1.00 92.25 256 ARG B N 1
ATOM 1961 C CA . ARG B 1 155 ? 88.863 -1.837 57.694 1.00 91.19 256 ARG B CA 1
ATOM 1962 C C . ARG B 1 155 ? 88.135 -2.609 56.563 1.00 91.93 256 ARG B C 1
ATOM 1963 O O . ARG B 1 155 ? 87.038 -3.123 56.777 1.00 92.23 256 ARG B O 1
ATOM 1965 N N . GLU B 1 156 ? 88.755 -2.691 55.367 1.00 84.46 257 GLU B N 1
ATOM 1966 C CA . GLU B 1 156 ? 88.238 -3.477 54.252 1.00 82.35 257 GLU B CA 1
ATOM 1967 C C . GLU B 1 156 ? 88.480 -4.960 54.609 1.00 83.59 257 GLU B C 1
ATOM 1968 O O . GLU B 1 156 ? 89.413 -5.270 55.367 1.00 83.96 257 GLU B O 1
ATOM 1970 N N . ALA B 1 157 ? 87.635 -5.867 54.098 1.00 75.80 258 ALA B N 1
ATOM 1971 C CA . ALA B 1 157 ? 87.777 -7.292 54.380 1.00 73.17 258 ALA B CA 1
ATOM 1972 C C . ALA B 1 157 ? 87.277 -8.146 53.223 1.00 72.77 258 ALA B C 1
ATOM 1973 O O . ALA B 1 157 ? 86.547 -7.649 52.358 1.00 71.99 258 ALA B O 1
ATOM 1975 N N . VAL B 1 158 ? 87.686 -9.435 53.203 1.00 65.54 259 VAL B N 1
ATOM 1976 C CA . VAL B 1 158 ? 87.269 -10.398 52.186 1.00 63.56 259 VAL B CA 1
ATOM 1977 C C . VAL B 1 158 ? 86.447 -11.486 52.877 1.00 67.16 259 VAL B C 1
ATOM 1978 O O . VAL B 1 158 ? 86.939 -12.149 53.790 1.00 67.57 259 VAL B O 1
ATOM 1982 N N . VAL B 1 159 ? 85.177 -11.630 52.472 1.00 62.58 260 VAL B N 1
ATOM 1983 C CA . VAL B 1 159 ? 84.251 -12.602 53.042 1.00 61.56 260 VAL B CA 1
ATOM 1984 C C . VAL B 1 159 ? 83.749 -13.564 51.970 1.00 66.11 260 VAL B C 1
ATOM 1985 O O . VAL B 1 159 ? 83.674 -13.214 50.782 1.00 65.31 260 VAL B O 1
ATOM 1989 N N . GLU B 1 160 ? 83.386 -14.773 52.411 1.00 63.63 261 GLU B N 1
ATOM 1990 C CA . GLU B 1 160 ? 82.813 -15.821 51.572 1.00 64.00 261 GLU B CA 1
ATOM 1991 C C . GLU B 1 160 ? 81.286 -15.703 51.688 1.00 67.21 261 GLU B C 1
ATOM 1992 O O . GLU B 1 160 ? 80.804 -14.828 52.414 1.00 67.06 261 GLU B O 1
ATOM 1998 N N . GLY B 1 161 ? 80.552 -16.580 51.003 1.00 62.59 262 GLY B N 1
ATOM 1999 C CA . GLY B 1 161 ? 79.095 -16.587 50.994 1.00 62.27 262 GLY B CA 1
ATOM 2000 C C . GLY B 1 161 ? 78.431 -16.728 52.352 1.00 69.38 262 GLY B C 1
ATOM 2001 O O . GLY B 1 161 ? 77.283 -16.297 52.515 1.00 71.27 262 GLY B O 1
ATOM 2002 N N . ASP B 1 162 ? 79.149 -17.325 53.344 1.00 64.65 263 ASP B N 1
ATOM 2003 C CA . ASP B 1 162 ? 78.680 -17.542 54.725 1.00 63.40 263 ASP B CA 1
ATOM 2004 C C . ASP B 1 162 ? 78.891 -16.295 55.596 1.00 62.00 263 ASP B C 1
ATOM 2005 O O . ASP B 1 162 ? 78.458 -16.276 56.748 1.00 61.91 263 ASP B O 1
ATOM 2010 N N . GLY B 1 163 ? 79.598 -15.297 55.070 1.00 54.47 264 GLY B N 1
ATOM 2011 C CA . GLY B 1 163 ? 79.897 -14.064 55.789 1.00 53.12 264 GLY B CA 1
ATOM 2012 C C . GLY B 1 163 ? 79.307 -12.819 55.163 1.00 54.93 264 GLY B C 1
ATOM 2013 O O . GLY B 1 163 ? 79.684 -11.701 55.528 1.00 51.53 264 GLY B O 1
ATOM 2014 N N . ILE B 1 164 ? 78.372 -13.012 54.212 1.00 53.47 265 ILE B N 1
ATOM 2015 C CA . ILE B 1 164 ? 77.705 -11.937 53.487 1.00 53.77 265 ILE B CA 1
ATOM 2016 C C . ILE B 1 164 ? 76.212 -12.219 53.375 1.00 58.99 265 ILE B C 1
ATOM 2017 O O . ILE B 1 164 ? 75.799 -13.376 53.216 1.00 57.87 265 ILE B O 1
ATOM 2022 N N . LEU B 1 165 ? 75.416 -11.158 53.476 1.00 58.09 266 LEU B N 1
ATOM 2023 C CA . LEU B 1 165 ? 73.964 -11.194 53.336 1.00 59.23 266 LEU B CA 1
ATOM 2024 C C . LEU B 1 165 ? 73.456 -10.074 52.424 1.00 66.11 266 LEU B C 1
ATOM 2025 O O . LEU B 1 165 ? 73.912 -8.919 52.560 1.00 64.82 266 LEU B O 1
ATOM 2030 N N . PRO B 1 166 ? 72.411 -10.358 51.598 1.00 65.24 267 PRO B N 1
ATOM 2031 C CA . PRO B 1 166 ? 71.788 -9.271 50.822 1.00 65.69 267 PRO B CA 1
ATOM 2032 C C . PRO B 1 166 ? 71.063 -8.302 51.777 1.00 73.80 267 PRO B C 1
ATOM 2033 O O . PRO B 1 166 ? 70.726 -8.698 52.892 1.00 72.74 267 PRO B O 1
ATOM 2037 N N . PRO B 1 167 ? 70.873 -7.014 51.437 1.00 74.62 268 PRO B N 1
ATOM 2038 C CA . PRO B 1 167 ? 70.207 -6.117 52.396 1.00 78.91 268 PRO B CA 1
ATOM 2039 C C . PRO B 1 167 ? 68.662 -6.301 52.386 1.00 98.81 268 PRO B C 1
ATOM 2040 O O . PRO B 1 167 ? 68.048 -6.254 53.472 1.00 98.19 268 PRO B O 1
ATOM 2045 N N . GLU C 1 27 ? 109.442 -14.630 101.301 1.00 85.39 128 GLU C N 1
ATOM 2046 C CA . GLU C 1 27 ? 108.060 -14.226 101.017 1.00 85.12 128 GLU C CA 1
ATOM 2047 C C . GLU C 1 27 ? 107.250 -15.342 100.328 1.00 89.12 128 GLU C C 1
ATOM 2048 O O . GLU C 1 27 ? 106.049 -15.504 100.603 1.00 89.21 128 GLU C O 1
ATOM 2050 N N . LEU C 1 28 ? 107.918 -16.103 99.430 1.00 84.06 129 LEU C N 1
ATOM 2051 C CA . LEU C 1 28 ? 107.338 -17.206 98.652 1.00 82.31 129 LEU C CA 1
ATOM 2052 C C . LEU C 1 28 ? 107.079 -18.466 99.483 1.00 82.84 129 LEU C C 1
ATOM 2053 O O . LEU C 1 28 ? 106.340 -19.335 99.030 1.00 82.83 129 LEU C O 1
ATOM 2058 N N . SER C 1 29 ? 107.686 -18.570 100.682 1.00 76.01 130 SER C N 1
ATOM 2059 C CA . SER C 1 29 ? 107.537 -19.725 101.568 1.00 74.01 130 SER C CA 1
ATOM 2060 C C . SER C 1 29 ? 106.071 -20.007 101.895 1.00 73.69 130 SER C C 1
ATOM 2061 O O . SER C 1 29 ? 105.333 -19.086 102.265 1.00 74.24 130 SER C O 1
ATOM 2063 N N . GLY C 1 30 ? 105.662 -21.260 101.702 1.00 65.43 131 GLY C N 1
ATOM 2064 C CA . GLY C 1 30 ? 104.299 -21.710 101.957 1.00 62.76 131 GLY C CA 1
ATOM 2065 C C . GLY C 1 30 ? 103.410 -21.775 100.727 1.00 63.19 131 GLY C C 1
ATOM 2066 O O . GLY C 1 30 ? 102.314 -22.340 100.810 1.00 64.30 131 GLY C O 1
ATOM 2067 N N . THR C 1 31 ? 103.863 -21.219 99.574 1.00 55.17 132 THR C N 1
ATOM 2068 C CA . THR C 1 31 ? 103.104 -21.239 98.317 1.00 53.88 132 THR C CA 1
ATOM 2069 C C . THR C 1 31 ? 102.942 -22.652 97.780 1.00 55.55 132 THR C C 1
ATOM 2070 O O . THR C 1 31 ? 103.925 -23.384 97.618 1.00 53.29 132 THR C O 1
ATOM 2074 N N . LYS C 1 32 ? 101.683 -23.015 97.494 1.00 52.65 133 LYS C N 1
ATOM 2075 C CA . LYS C 1 32 ? 101.291 -24.285 96.908 1.00 51.86 133 LYS C CA 1
ATOM 2076 C C . LYS C 1 32 ? 101.453 -24.119 95.397 1.00 56.36 133 LYS C C 1
ATOM 2077 O O . LYS C 1 32 ? 101.030 -23.109 94.839 1.00 55.64 133 LYS C O 1
ATOM 2079 N N . VAL C 1 33 ? 102.141 -25.077 94.756 1.00 52.63 134 VAL C N 1
ATOM 2080 C CA . VAL C 1 33 ? 102.450 -25.088 93.330 1.00 51.82 134 VAL C CA 1
ATOM 2081 C C . VAL C 1 33 ? 102.367 -26.541 92.803 1.00 59.99 134 VAL C C 1
ATOM 2082 O O . VAL C 1 33 ? 102.077 -27.469 93.562 1.00 60.07 134 VAL C O 1
ATOM 2086 N N . SER C 1 34 ? 102.638 -26.717 91.503 1.00 58.00 135 SER C N 1
ATOM 2087 C CA . SER C 1 34 ? 102.701 -27.991 90.804 1.00 58.76 135 SER C CA 1
ATOM 2088 C C . SER C 1 34 ? 104.138 -28.068 90.245 1.00 64.91 135 SER C C 1
ATOM 2089 O O . SER C 1 34 ? 104.569 -27.176 89.503 1.00 64.02 135 SER C O 1
ATOM 2092 N N . ALA C 1 35 ? 104.907 -29.075 90.688 1.00 62.34 136 ALA C N 1
ATOM 2093 C CA . ALA C 1 35 ? 106.314 -29.191 90.337 1.00 62.28 136 ALA C CA 1
ATOM 2094 C C . ALA C 1 35 ? 106.631 -30.461 89.547 1.00 66.26 136 ALA C C 1
ATOM 2095 O O . ALA C 1 35 ? 105.954 -31.483 89.744 1.00 65.93 136 ALA C O 1
ATOM 2097 N N . PRO C 1 36 ? 107.672 -30.430 88.676 1.00 62.92 137 PRO C N 1
ATOM 2098 C CA . PRO C 1 36 ? 108.026 -31.653 87.920 1.00 63.48 137 PRO C CA 1
ATOM 2099 C C . PRO C 1 36 ? 108.719 -32.681 88.836 1.00 70.06 137 PRO C C 1
ATOM 2100 O O . PRO C 1 36 ? 109.804 -32.400 89.359 1.00 69.82 137 PRO C O 1
ATOM 2104 N N . TYR C 1 37 ? 108.024 -33.803 89.145 1.00 67.66 138 TYR C N 1
ATOM 2105 C CA . TYR C 1 37 ? 108.486 -34.877 90.043 1.00 94.01 138 TYR C CA 1
ATOM 2106 C C . TYR C 1 37 ? 109.336 -35.918 89.289 1.00 107.78 138 TYR C C 1
ATOM 2107 O O . TYR C 1 37 ? 108.840 -36.950 88.838 1.00 75.94 138 TYR C O 1
ATOM 2116 N N . LEU C 1 44 ? 107.820 -37.994 82.855 1.00 97.02 145 LEU C N 1
ATOM 2117 C CA . LEU C 1 44 ? 107.616 -36.716 83.535 1.00 96.43 145 LEU C CA 1
ATOM 2118 C C . LEU C 1 44 ? 106.179 -36.559 84.027 1.00 97.89 145 LEU C C 1
ATOM 2119 O O . LEU C 1 44 ? 105.231 -36.627 83.235 1.00 98.02 145 LEU C O 1
ATOM 2124 N N . GLU C 1 45 ? 106.030 -36.319 85.339 1.00 91.23 146 GLU C N 1
ATOM 2125 C CA . GLU C 1 45 ? 104.736 -36.116 85.986 1.00 89.03 146 GLU C CA 1
ATOM 2126 C C . GLU C 1 45 ? 104.775 -34.890 86.892 1.00 88.63 146 GLU C C 1
ATOM 2127 O O . GLU C 1 45 ? 105.754 -34.655 87.604 1.00 89.42 146 GLU C O 1
ATOM 2129 N N . TYR C 1 46 ? 103.703 -34.116 86.873 1.00 80.32 147 TYR C N 1
ATOM 2130 C CA . TYR C 1 46 ? 103.575 -32.946 87.721 1.00 77.60 147 TYR C CA 1
ATOM 2131 C C . TYR C 1 46 ? 102.767 -33.311 88.946 1.00 81.10 147 TYR C C 1
ATOM 2132 O O . TYR C 1 46 ? 101.707 -33.942 88.838 1.00 81.22 147 TYR C O 1
ATOM 2141 N N . HIS C 1 47 ? 103.311 -32.958 90.125 1.00 75.73 148 HIS C N 1
ATOM 2142 C CA . HIS C 1 47 ? 102.704 -33.225 91.422 1.00 73.01 148 HIS C CA 1
ATOM 2143 C C . HIS C 1 47 ? 102.666 -31.949 92.231 1.00 68.96 148 HIS C C 1
ATOM 2144 O O . HIS C 1 47 ? 103.539 -31.092 92.075 1.00 67.79 148 HIS C O 1
ATOM 2151 N N . ASN C 1 48 ? 101.659 -31.822 93.090 1.00 61.49 149 ASN C N 1
ATOM 2152 C CA . ASN C 1 48 ? 101.477 -30.671 93.945 1.00 61.12 149 ASN C CA 1
ATOM 2153 C C . ASN C 1 48 ? 102.555 -30.646 94.984 1.00 65.98 149 ASN C C 1
ATOM 2154 O O . ASN C 1 48 ? 102.902 -31.675 95.552 1.00 67.60 149 ASN C O 1
ATOM 2159 N N . ALA C 1 49 ? 103.129 -29.476 95.181 1.00 60.75 150 ALA C N 1
ATOM 2160 C CA . ALA C 1 49 ? 104.243 -29.265 96.074 1.00 59.70 150 ALA C CA 1
ATOM 2161 C C . ALA C 1 49 ? 104.084 -27.955 96.807 1.00 63.90 150 ALA C C 1
ATOM 2162 O O . ALA C 1 49 ? 103.232 -27.139 96.462 1.00 61.89 150 ALA C O 1
ATOM 2164 N N . MET C 1 50 ? 104.918 -27.748 97.815 1.00 63.07 151 MET C N 1
ATOM 2165 C CA . MET C 1 50 ? 104.933 -26.497 98.545 1.00 63.94 151 MET C CA 1
ATOM 2166 C C . MET C 1 50 ? 106.323 -25.898 98.523 1.00 63.24 151 MET C C 1
ATOM 2167 O O . MET C 1 50 ? 107.304 -26.601 98.797 1.00 61.28 151 MET C O 1
ATOM 2172 N N . VAL C 1 51 ? 106.396 -24.597 98.204 1.00 58.10 152 VAL C N 1
ATOM 2173 C CA . VAL C 1 51 ? 107.637 -23.823 98.159 1.00 57.86 152 VAL C CA 1
ATOM 2174 C C . VAL C 1 51 ? 108.147 -23.614 99.580 1.00 65.30 152 VAL C C 1
ATOM 2175 O O . VAL C 1 51 ? 107.403 -23.139 100.454 1.00 63.50 152 VAL C O 1
ATOM 2179 N N . VAL C 1 52 ? 109.403 -24.029 99.815 1.00 65.89 153 VAL C N 1
ATOM 2180 C CA . VAL C 1 52 ? 110.073 -23.922 101.114 1.00 67.90 153 VAL C CA 1
ATOM 2181 C C . VAL C 1 52 ? 110.860 -22.604 101.147 1.00 77.62 153 VAL C C 1
ATOM 2182 O O . VAL C 1 52 ? 110.786 -21.862 102.128 1.00 78.35 153 VAL C O 1
ATOM 2186 N N . GLY C 1 53 ? 111.580 -22.330 100.061 1.00 76.78 154 GLY C N 1
ATOM 2187 C CA . GLY C 1 53 ? 112.408 -21.144 99.895 1.00 76.93 154 GLY C CA 1
ATOM 2188 C C . GLY C 1 53 ? 113.013 -21.041 98.509 1.00 81.87 154 GLY C C 1
ATOM 2189 O O . GLY C 1 53 ? 112.940 -21.984 97.709 1.00 79.81 154 GLY C O 1
ATOM 2190 N N . THR C 1 54 ? 113.612 -19.871 98.219 1.00 80.66 155 THR C N 1
ATOM 2191 C CA . THR C 1 54 ? 114.257 -19.590 96.936 1.00 80.61 155 THR C CA 1
ATOM 2192 C C . THR C 1 54 ? 115.701 -20.127 96.960 1.00 83.85 155 THR C C 1
ATOM 2193 O O . THR C 1 54 ? 116.363 -20.061 97.998 1.00 83.19 155 THR C O 1
ATOM 2195 N N . GLU C 1 55 ? 116.151 -20.716 95.835 1.00 80.70 156 GLU C N 1
ATOM 2196 C CA . GLU C 1 55 ? 117.467 -21.344 95.689 1.00 81.76 156 GLU C CA 1
ATOM 2197 C C . GLU C 1 55 ? 117.813 -21.475 94.203 1.00 89.57 156 GLU C C 1
ATOM 2198 O O . GLU C 1 55 ? 116.929 -21.825 93.420 1.00 90.52 156 GLU C O 1
ATOM 2204 N N . GLU C 1 56 ? 119.085 -21.235 93.798 1.00 86.70 157 GLU C N 1
ATOM 2205 C CA . GLU C 1 56 ? 119.450 -21.361 92.378 1.00 86.61 157 GLU C CA 1
ATOM 2206 C C . GLU C 1 56 ? 119.527 -22.834 91.955 1.00 91.09 157 GLU C C 1
ATOM 2207 O O . GLU C 1 56 ? 120.015 -23.670 92.723 1.00 90.61 157 GLU C O 1
ATOM 2209 N N . ALA C 1 57 ? 119.009 -23.148 90.752 1.00 87.83 158 ALA C N 1
ATOM 2210 C CA . ALA C 1 57 ? 119.003 -24.503 90.192 1.00 112.68 158 ALA C CA 1
ATOM 2211 C C . ALA C 1 57 ? 120.394 -24.883 89.654 1.00 120.35 158 ALA C C 1
ATOM 2212 O O . ALA C 1 57 ? 120.796 -26.048 89.691 1.00 77.97 158 ALA C O 1
ATOM 2214 N N . GLY C 1 60 ? 121.526 -23.364 85.603 1.00 83.72 161 GLY C N 1
ATOM 2215 C CA . GLY C 1 60 ? 121.828 -22.585 86.801 1.00 84.27 161 GLY C CA 1
ATOM 2216 C C . GLY C 1 60 ? 120.908 -21.393 87.038 1.00 89.65 161 GLY C C 1
ATOM 2217 O O . GLY C 1 60 ? 121.332 -20.388 87.630 1.00 89.38 161 GLY C O 1
ATOM 2218 N N . SER C 1 61 ? 119.621 -21.520 86.607 1.00 85.73 162 SER C N 1
ATOM 2219 C CA . SER C 1 61 ? 118.569 -20.504 86.691 1.00 85.12 162 SER C CA 1
ATOM 2220 C C . SER C 1 61 ? 118.005 -20.320 88.102 1.00 88.59 162 SER C C 1
ATOM 2221 O O . SER C 1 61 ? 118.180 -21.204 88.943 1.00 89.03 162 SER C O 1
ATOM 2223 N N . ALA C 1 62 ? 117.313 -19.177 88.356 1.00 83.40 163 ALA C N 1
ATOM 2224 C CA . ALA C 1 62 ? 116.645 -18.887 89.638 1.00 82.15 163 ALA C CA 1
ATOM 2225 C C . ALA C 1 62 ? 115.505 -19.898 89.852 1.00 82.04 163 ALA C C 1
ATOM 2226 O O . ALA C 1 62 ? 114.696 -20.128 88.944 1.00 80.50 163 ALA C O 1
ATOM 2228 N N . GLY C 1 63 ? 115.498 -20.523 91.027 1.00 75.48 164 GLY C N 1
ATOM 2229 C CA . GLY C 1 63 ? 114.516 -21.542 91.361 1.00 73.25 164 GLY C CA 1
ATOM 2230 C C . GLY C 1 63 ? 113.986 -21.509 92.779 1.00 71.68 164 GLY C C 1
ATOM 2231 O O . GLY C 1 63 ? 114.221 -20.559 93.537 1.00 70.27 164 GLY C O 1
ATOM 2232 N N . VAL C 1 64 ? 113.255 -22.570 93.128 1.00 65.13 165 VAL C N 1
ATOM 2233 C CA . VAL C 1 64 ? 112.634 -22.769 94.442 1.00 63.41 165 VAL C CA 1
ATOM 2234 C C . VAL C 1 64 ? 112.873 -24.179 94.942 1.00 61.60 165 VAL C C 1
ATOM 2235 O O . VAL C 1 64 ? 112.899 -25.129 94.142 1.00 58.82 165 VAL C O 1
ATOM 2239 N N . ARG C 1 65 ? 113.031 -24.317 96.274 1.00 55.97 166 ARG C N 1
ATOM 2240 C CA . ARG C 1 65 ? 113.122 -25.631 96.894 1.00 54.84 166 ARG C CA 1
ATOM 2241 C C . ARG C 1 65 ? 111.678 -25.987 97.246 1.00 56.74 166 ARG C C 1
ATOM 2242 O O . ARG C 1 65 ? 111.001 -25.217 97.941 1.00 56.39 166 ARG C O 1
ATOM 2250 N N . VAL C 1 66 ? 111.199 -27.120 96.746 1.00 51.95 167 VAL C N 1
ATOM 2251 C CA . VAL C 1 66 ? 109.812 -27.526 96.994 1.00 52.24 167 VAL C CA 1
ATOM 2252 C C . VAL C 1 66 ? 109.720 -28.873 97.732 1.00 54.58 167 VAL C C 1
ATOM 2253 O O . VAL C 1 66 ? 110.577 -29.726 97.560 1.00 54.93 167 VAL C O 1
ATOM 2257 N N . LEU C 1 67 ? 108.655 -29.067 98.503 1.00 50.14 168 LEU C N 1
ATOM 2258 C CA . LEU C 1 67 ? 108.348 -30.340 99.160 1.00 49.62 168 LEU C CA 1
ATOM 2259 C C . LEU C 1 67 ? 107.051 -30.870 98.571 1.00 54.08 168 LEU C C 1
ATOM 2260 O O . LEU C 1 67 ? 106.063 -30.140 98.540 1.00 52.98 168 LEU C O 1
ATOM 2265 N N . TYR C 1 68 ? 107.062 -32.115 98.071 1.00 52.02 169 TYR C N 1
ATOM 2266 C CA . TYR C 1 68 ? 105.896 -32.788 97.508 1.00 51.90 169 TYR C CA 1
ATOM 2267 C C . TYR C 1 68 ? 104.846 -33.006 98.608 1.00 58.53 169 TYR C C 1
ATOM 2268 O O . TYR C 1 68 ? 105.187 -33.409 99.729 1.00 57.17 169 TYR C O 1
ATOM 2277 N N . LEU C 1 69 ? 103.582 -32.616 98.308 1.00 59.19 170 LEU C N 1
ATOM 2278 C CA . LEU C 1 69 ? 102.437 -32.567 99.220 1.00 60.39 170 LEU C CA 1
ATOM 2279 C C . LEU C 1 69 ? 101.853 -33.899 99.692 1.00 64.54 170 LEU C C 1
ATOM 2280 O O . LEU C 1 69 ? 101.261 -33.949 100.797 1.00 62.63 170 LEU C O 1
ATOM 2285 N N . TYR C 1 70 ? 101.938 -34.956 98.842 1.00 59.89 171 TYR C N 1
ATOM 2286 C CA . TYR C 1 70 ? 101.279 -36.214 99.188 1.00 59.25 171 TYR C CA 1
ATOM 2287 C C . TYR C 1 70 ? 102.252 -37.409 99.276 1.00 64.59 171 TYR C C 1
ATOM 2288 O O . TYR C 1 70 ? 102.200 -38.303 98.422 1.00 64.76 171 TYR C O 1
ATOM 2297 N N . PRO C 1 71 ? 103.113 -37.488 100.325 1.00 62.44 172 PRO C N 1
ATOM 2298 C CA . PRO C 1 71 ? 104.057 -38.624 100.421 1.00 62.80 172 PRO C CA 1
ATOM 2299 C C . PRO C 1 71 ? 103.371 -39.985 100.541 1.00 67.06 172 PRO C C 1
ATOM 2300 O O . PRO C 1 71 ? 102.417 -40.124 101.300 1.00 65.84 172 PRO C O 1
ATOM 2304 N N . THR C 1 72 ? 103.845 -40.973 99.761 1.00 64.84 173 THR C N 1
ATOM 2305 C CA . THR C 1 72 ? 103.298 -42.336 99.723 1.00 64.91 173 THR C CA 1
ATOM 2306 C C . THR C 1 72 ? 104.294 -43.357 100.312 1.00 70.57 173 THR C C 1
ATOM 2307 O O . THR C 1 72 ? 103.938 -44.509 100.579 1.00 68.94 173 THR C O 1
ATOM 2311 N N . HIS C 1 73 ? 105.535 -42.913 100.532 1.00 70.06 174 HIS C N 1
ATOM 2312 C CA . HIS C 1 73 ? 106.625 -43.715 101.089 1.00 70.30 174 HIS C CA 1
ATOM 2313 C C . HIS C 1 73 ? 107.365 -42.860 102.129 1.00 70.99 174 HIS C C 1
ATOM 2314 O O . HIS C 1 73 ? 107.427 -41.639 101.976 1.00 70.38 174 HIS C O 1
ATOM 2321 N N . LYS C 1 74 ? 107.919 -43.498 103.175 1.00 65.76 175 LYS C N 1
ATOM 2322 C CA . LYS C 1 74 ? 108.641 -42.845 104.277 1.00 64.58 175 LYS C CA 1
ATOM 2323 C C . LYS C 1 74 ? 109.724 -41.874 103.791 1.00 67.92 175 LYS C C 1
ATOM 2324 O O . LYS C 1 74 ? 109.803 -40.753 104.296 1.00 69.81 175 LYS C O 1
ATOM 2326 N N . SER C 1 75 ? 110.503 -42.267 102.777 1.00 61.49 176 SER C N 1
ATOM 2327 C CA . SER C 1 75 ? 111.569 -41.431 102.213 1.00 60.46 176 SER C CA 1
ATOM 2328 C C . SER C 1 75 ? 111.069 -40.099 101.640 1.00 61.50 176 SER C C 1
ATOM 2329 O O . SER C 1 75 ? 111.874 -39.192 101.467 1.00 61.46 176 SER C O 1
ATOM 2332 N N . LEU C 1 76 ? 109.761 -39.991 101.335 1.00 56.69 177 LEU C N 1
ATOM 2333 C CA . LEU C 1 76 ? 109.157 -38.787 100.762 1.00 56.89 177 LEU C CA 1
ATOM 2334 C C . LEU C 1 76 ? 108.603 -37.830 101.810 1.00 58.48 177 LEU C C 1
ATOM 2335 O O . LEU C 1 76 ? 108.236 -36.692 101.461 1.00 57.78 177 LEU C O 1
ATOM 2340 N N . LYS C 1 77 ? 108.563 -38.275 103.098 1.00 52.19 178 LYS C N 1
ATOM 2341 C CA . LYS C 1 77 ? 108.084 -37.477 104.222 1.00 49.48 178 LYS C CA 1
ATOM 2342 C C . LYS C 1 77 ? 108.990 -36.262 104.397 1.00 50.64 178 LYS C C 1
ATOM 2343 O O . LYS C 1 77 ? 110.211 -36.388 104.232 1.00 51.58 178 LYS C O 1
ATOM 2347 N N . PRO C 1 78 ? 108.450 -35.066 104.692 1.00 43.08 179 PRO C N 1
ATOM 2348 C CA . PRO C 1 78 ? 109.345 -33.914 104.852 1.00 43.01 179 PRO C CA 1
ATOM 2349 C C . PRO C 1 78 ? 110.169 -34.092 106.114 1.00 50.48 179 PRO C C 1
ATOM 2350 O O . PRO C 1 78 ? 109.660 -34.638 107.106 1.00 52.47 179 PRO C O 1
ATOM 2354 N N . CYS C 1 79 ? 111.446 -33.686 106.072 1.00 46.95 180 CYS C N 1
ATOM 2355 C CA . CYS C 1 79 ? 112.315 -33.845 107.222 1.00 46.55 180 CYS C CA 1
ATOM 2356 C C . CYS C 1 79 ? 111.940 -32.839 108.317 1.00 52.02 180 CYS C C 1
ATOM 2357 O O . CYS C 1 79 ? 111.990 -31.623 108.075 1.00 51.74 180 CYS C O 1
ATOM 2360 N N . PRO C 1 80 ? 111.576 -33.335 109.530 1.00 48.34 181 PRO C N 1
ATOM 2361 C CA . PRO C 1 80 ? 111.238 -32.432 110.644 1.00 47.55 181 PRO C CA 1
ATOM 2362 C C . PRO C 1 80 ? 112.358 -31.492 111.060 1.00 53.66 181 PRO C C 1
ATOM 2363 O O . PRO C 1 80 ? 112.053 -30.381 111.462 1.00 55.02 181 PRO C O 1
ATOM 2367 N N . PHE C 1 81 ? 113.628 -31.921 110.965 1.00 50.72 182 PHE C N 1
ATOM 2368 C CA . PHE C 1 81 ? 114.794 -31.127 111.374 1.00 51.07 182 PHE C CA 1
ATOM 2369 C C . PHE C 1 81 ? 115.193 -30.103 110.334 1.00 58.19 182 PHE C C 1
ATOM 2370 O O . PHE C 1 81 ? 115.537 -28.976 110.690 1.00 57.51 182 PHE C O 1
ATOM 2378 N N . PHE C 1 82 ? 115.117 -30.478 109.049 1.00 56.99 183 PHE C N 1
ATOM 2379 C CA . PHE C 1 82 ? 115.456 -29.604 107.935 1.00 57.33 183 PHE C CA 1
ATOM 2380 C C . PHE C 1 82 ? 114.590 -28.335 107.901 1.00 61.50 183 PHE C C 1
ATOM 2381 O O . PHE C 1 82 ? 115.106 -27.243 107.671 1.00 61.78 183 PHE C O 1
ATOM 2389 N N . LEU C 1 83 ? 113.292 -28.474 108.160 1.00 58.22 184 LEU C N 1
ATOM 2390 C CA . LEU C 1 83 ? 112.360 -27.349 108.157 1.00 58.60 184 LEU C CA 1
ATOM 2391 C C . LEU C 1 83 ? 112.573 -26.382 109.325 1.00 66.05 184 LEU C C 1
ATOM 2392 O O . LEU C 1 83 ? 112.029 -25.273 109.320 1.00 66.77 184 LEU C O 1
ATOM 2397 N N . GLU C 1 84 ? 113.392 -26.799 110.299 1.00 64.04 185 GLU C N 1
ATOM 2398 C CA . GLU C 1 84 ? 113.769 -26.038 111.481 1.00 64.13 185 GLU C CA 1
ATOM 2399 C C . GLU C 1 84 ? 115.220 -25.560 111.382 1.00 69.22 185 GLU C C 1
ATOM 2400 O O . GLU C 1 84 ? 115.687 -24.851 112.269 1.00 71.50 185 GLU C O 1
ATOM 2406 N N . GLY C 1 85 ? 115.921 -25.969 110.326 1.00 64.09 186 GLY C N 1
ATOM 2407 C CA . GLY C 1 85 ? 117.321 -25.623 110.102 1.00 63.77 186 GLY C CA 1
ATOM 2408 C C . GLY C 1 85 ? 118.287 -26.383 110.992 1.00 67.42 186 GLY C C 1
ATOM 2409 O O . GLY C 1 85 ? 119.389 -25.905 111.262 1.00 66.64 186 GLY C O 1
ATOM 2410 N N . LYS C 1 86 ? 117.893 -27.584 111.431 1.00 63.65 187 LYS C N 1
ATOM 2411 C CA . LYS C 1 86 ? 118.689 -28.400 112.336 1.00 63.19 187 LYS C CA 1
ATOM 2412 C C . LYS C 1 86 ? 119.139 -29.730 111.702 1.00 66.41 187 LYS C C 1
ATOM 2413 O O . LYS C 1 86 ? 119.634 -30.609 112.427 1.00 66.38 187 LYS C O 1
ATOM 2419 N N . CYS C 1 87 ? 119.015 -29.881 110.368 1.00 61.21 188 CYS C N 1
ATOM 2420 C CA . CYS C 1 87 ? 119.491 -31.123 109.759 1.00 61.30 188 CYS C CA 1
ATOM 2421 C C . CYS C 1 87 ? 120.865 -30.935 109.100 1.00 72.74 188 CYS C C 1
ATOM 2422 O O . CYS C 1 87 ? 121.003 -30.143 108.159 1.00 72.13 188 CYS C O 1
ATOM 2425 N N . ARG C 1 88 ? 121.876 -31.672 109.626 1.00 74.76 189 ARG C N 1
ATOM 2426 C CA . ARG C 1 88 ? 123.294 -31.657 109.229 1.00 76.92 189 ARG C CA 1
ATOM 2427 C C . ARG C 1 88 ? 123.447 -32.288 107.859 1.00 85.09 189 ARG C C 1
ATOM 2428 O O . ARG C 1 88 ? 124.174 -31.763 107.008 1.00 86.32 189 ARG C O 1
ATOM 2436 N N . PHE C 1 89 ? 122.770 -33.435 107.669 1.00 82.65 190 PHE C N 1
ATOM 2437 C CA . PHE C 1 89 ? 122.720 -34.271 106.467 1.00 83.37 190 PHE C CA 1
ATOM 2438 C C . PHE C 1 89 ? 122.182 -33.484 105.281 1.00 89.64 190 PHE C C 1
ATOM 2439 O O . PHE C 1 89 ? 121.664 -32.365 105.438 1.00 90.00 190 PHE C O 1
ATOM 2447 N N . LYS C 1 90 ? 122.341 -34.029 104.087 1.00 87.16 191 LYS C N 1
ATOM 2448 C CA . LYS C 1 90 ? 121.854 -33.318 102.915 1.00 87.33 191 LYS C CA 1
ATOM 2449 C C . LYS C 1 90 ? 121.053 -34.287 102.078 1.00 90.97 191 LYS C C 1
ATOM 2450 O O . LYS C 1 90 ? 119.856 -34.455 102.333 1.00 91.11 191 LYS C O 1
ATOM 2452 N N . GLU C 1 91 ? 121.719 -34.985 101.146 1.00 86.10 192 GLU C N 1
ATOM 2453 C CA . GLU C 1 91 ? 121.103 -35.988 100.285 1.00 84.69 192 GLU C CA 1
ATOM 2454 C C . GLU C 1 91 ? 121.065 -37.340 100.996 1.00 84.08 192 GLU C C 1
ATOM 2455 O O . GLU C 1 91 ? 120.310 -38.228 100.580 1.00 82.78 192 GLU C O 1
ATOM 2457 N N . ASN C 1 92 ? 121.860 -37.484 102.086 1.00 78.17 193 ASN C N 1
ATOM 2458 C CA . ASN C 1 92 ? 121.944 -38.731 102.847 1.00 77.22 193 ASN C CA 1
ATOM 2459 C C . ASN C 1 92 ? 120.894 -38.864 103.977 1.00 76.09 193 ASN C C 1
ATOM 2460 O O . ASN C 1 92 ? 120.944 -39.843 104.738 1.00 77.48 193 ASN C O 1
ATOM 2465 N N . CYS C 1 93 ? 119.933 -37.920 104.062 1.00 65.23 194 CYS C N 1
ATOM 2466 C CA . CYS C 1 93 ? 118.911 -37.960 105.097 1.00 61.16 194 CYS C CA 1
ATOM 2467 C C . CYS C 1 93 ? 117.843 -39.019 104.770 1.00 62.82 194 CYS C C 1
ATOM 2468 O O . CYS C 1 93 ? 117.521 -39.219 103.603 1.00 63.12 194 CYS C O 1
ATOM 2471 N N . ARG C 1 94 ? 117.282 -39.671 105.807 1.00 57.00 195 ARG C N 1
ATOM 2472 C CA . ARG C 1 94 ? 116.229 -40.689 105.685 1.00 55.74 195 ARG C CA 1
ATOM 2473 C C . ARG C 1 94 ? 114.958 -40.112 105.061 1.00 58.72 195 ARG C C 1
ATOM 2474 O O . ARG C 1 94 ? 114.254 -40.810 104.334 1.00 57.78 195 ARG C O 1
ATOM 2476 N N . PHE C 1 95 ? 114.681 -38.825 105.361 1.00 55.58 196 PHE C N 1
ATOM 2477 C CA . PHE C 1 95 ? 113.524 -38.084 104.876 1.00 55.01 196 PHE C CA 1
ATOM 2478 C C . PHE C 1 95 ? 113.903 -37.157 103.748 1.00 57.08 196 PHE C C 1
ATOM 2479 O O . PHE C 1 95 ? 115.084 -36.984 103.439 1.00 58.66 196 PHE C O 1
ATOM 2487 N N . SER C 1 96 ? 112.896 -36.543 103.147 1.00 50.53 197 SER C N 1
ATOM 2488 C CA . SER C 1 96 ? 113.081 -35.628 102.049 1.00 49.98 197 SER C CA 1
ATOM 2489 C C . SER C 1 96 ? 113.419 -34.217 102.484 1.00 54.85 197 SER C C 1
ATOM 2490 O O . SER C 1 96 ? 112.830 -33.686 103.422 1.00 57.01 197 SER C O 1
ATOM 2493 N N . HIS C 1 97 ? 114.334 -33.596 101.740 1.00 50.46 198 HIS C N 1
ATOM 2494 C CA . HIS C 1 97 ? 114.730 -32.197 101.888 1.00 50.08 198 HIS C CA 1
ATOM 2495 C C . HIS C 1 97 ? 114.205 -31.439 100.679 1.00 55.48 198 HIS C C 1
ATOM 2496 O O . HIS C 1 97 ? 114.580 -30.287 100.442 1.00 54.80 198 HIS C O 1
ATOM 2503 N N . GLY C 1 98 ? 113.308 -32.101 99.952 1.00 52.17 199 GLY C N 1
ATOM 2504 C CA . GLY C 1 98 ? 112.680 -31.580 98.760 1.00 52.44 199 GLY C CA 1
ATOM 2505 C C . GLY C 1 98 ? 113.594 -31.604 97.564 1.00 60.42 199 GLY C C 1
ATOM 2506 O O . GLY C 1 98 ? 114.666 -32.218 97.585 1.00 60.84 199 GLY C O 1
ATOM 2507 N N . GLN C 1 99 ? 113.172 -30.912 96.521 1.00 59.96 200 GLN C N 1
ATOM 2508 C CA . GLN C 1 99 ? 113.896 -30.801 95.264 1.00 60.97 200 GLN C CA 1
ATOM 2509 C C . GLN C 1 99 ? 113.914 -29.351 94.807 1.00 68.03 200 GLN C C 1
ATOM 2510 O O . GLN C 1 99 ? 112.947 -28.613 95.043 1.00 68.93 200 GLN C O 1
ATOM 2512 N N . VAL C 1 100 ? 115.040 -28.929 94.204 1.00 65.81 201 VAL C N 1
ATOM 2513 C CA . VAL C 1 100 ? 115.186 -27.575 93.678 1.00 66.30 201 VAL C CA 1
ATOM 2514 C C . VAL C 1 100 ? 114.790 -27.612 92.205 1.00 71.76 201 VAL C C 1
ATOM 2515 O O . VAL C 1 100 ? 115.352 -28.389 91.431 1.00 71.82 201 VAL C O 1
ATOM 2519 N N . VAL C 1 101 ? 113.762 -26.835 91.852 1.00 68.05 202 VAL C N 1
ATOM 2520 C CA . VAL C 1 101 ? 113.237 -26.741 90.492 1.00 67.60 202 VAL C CA 1
ATOM 2521 C C . VAL C 1 101 ? 113.362 -25.283 90.066 1.00 74.07 202 VAL C C 1
ATOM 2522 O O . VAL C 1 101 ? 113.286 -24.391 90.919 1.00 73.99 202 VAL C O 1
ATOM 2526 N N . SER C 1 102 ? 113.561 -25.027 88.768 1.00 72.30 203 SER C N 1
ATOM 2527 C CA . SER C 1 102 ? 113.627 -23.641 88.281 1.00 72.82 203 SER C CA 1
ATOM 2528 C C . SER C 1 102 ? 112.205 -23.055 88.217 1.00 75.57 203 SER C C 1
ATOM 2529 O O . SER C 1 102 ? 111.245 -23.799 87.946 1.00 75.45 203 SER C O 1
ATOM 2532 N N . LEU C 1 103 ? 112.075 -21.730 88.436 1.00 70.56 204 LEU C N 1
ATOM 2533 C CA . LEU C 1 103 ? 110.782 -21.047 88.383 1.00 70.75 204 LEU C CA 1
ATOM 2534 C C . LEU C 1 103 ? 110.014 -21.352 87.078 1.00 76.56 204 LEU C C 1
ATOM 2535 O O . LEU C 1 103 ? 108.799 -21.552 87.123 1.00 76.71 204 LEU C O 1
ATOM 2540 N N . ASP C 1 104 ? 110.745 -21.459 85.944 1.00 72.29 205 ASP C N 1
ATOM 2541 C CA . ASP C 1 104 ? 110.208 -21.703 84.606 1.00 72.17 205 ASP C CA 1
ATOM 2542 C C . ASP C 1 104 ? 109.535 -23.068 84.457 1.00 74.52 205 ASP C C 1
ATOM 2543 O O . ASP C 1 104 ? 108.636 -23.204 83.619 1.00 73.73 205 ASP C O 1
ATOM 2548 N N . GLU C 1 105 ? 109.944 -24.059 85.281 1.00 69.69 206 GLU C N 1
ATOM 2549 C CA . GLU C 1 105 ? 109.399 -25.427 85.281 1.00 68.44 206 GLU C CA 1
ATOM 2550 C C . GLU C 1 105 ? 108.087 -25.535 86.078 1.00 66.69 206 GLU C C 1
ATOM 2551 O O . GLU C 1 105 ? 107.342 -26.504 85.910 1.00 65.91 206 GLU C O 1
ATOM 2557 N N . LEU C 1 106 ? 107.829 -24.560 86.970 1.00 60.11 207 LEU C N 1
ATOM 2558 C CA . LEU C 1 106 ? 106.641 -24.545 87.829 1.00 58.49 207 LEU C CA 1
ATOM 2559 C C . LEU C 1 106 ? 105.343 -24.348 87.052 1.00 63.76 207 LEU C C 1
ATOM 2560 O O . LEU C 1 106 ? 105.329 -23.713 86.001 1.00 64.47 207 LEU C O 1
ATOM 2565 N N . ARG C 1 107 ? 104.255 -24.874 87.612 1.00 59.60 208 ARG C N 1
ATOM 2566 C CA . ARG C 1 107 ? 102.896 -24.790 87.113 1.00 59.14 208 ARG C CA 1
ATOM 2567 C C . ARG C 1 107 ? 101.959 -24.430 88.290 1.00 64.07 208 ARG C C 1
ATOM 2568 O O . ARG C 1 107 ? 102.351 -24.630 89.445 1.00 62.17 208 ARG C O 1
ATOM 2576 N N . PRO C 1 108 ? 100.722 -23.922 88.054 1.00 62.62 209 PRO C N 1
ATOM 2577 C CA . PRO C 1 108 ? 99.837 -23.627 89.188 1.00 63.44 209 PRO C CA 1
ATOM 2578 C C . PRO C 1 108 ? 99.417 -24.898 89.925 1.00 71.94 209 PRO C C 1
ATOM 2579 O O . PRO C 1 108 ? 99.344 -25.977 89.338 1.00 71.02 209 PRO C O 1
ATOM 2583 N N . PHE C 1 109 ? 99.134 -24.760 91.216 1.00 72.85 210 PHE C N 1
ATOM 2584 C CA . PHE C 1 109 ? 98.677 -25.846 92.075 1.00 73.98 210 PHE C CA 1
ATOM 2585 C C . PHE C 1 109 ? 97.382 -26.415 91.488 1.00 80.04 210 PHE C C 1
ATOM 2586 O O . PHE C 1 109 ? 96.444 -25.652 91.240 1.00 79.52 210 PHE C O 1
ATOM 2594 N N . GLN C 1 110 ? 97.362 -27.729 91.189 1.00 78.15 211 GLN C N 1
ATOM 2595 C CA . GLN C 1 110 ? 96.193 -28.400 90.625 1.00 78.97 211 GLN C CA 1
ATOM 2596 C C . GLN C 1 110 ? 95.300 -28.877 91.753 1.00 87.66 211 GLN C C 1
ATOM 2597 O O . GLN C 1 110 ? 95.589 -29.916 92.348 1.00 88.15 211 GLN C O 1
ATOM 2603 N N . ASP C 1 111 ? 94.226 -28.110 92.061 1.00 87.30 212 ASP C N 1
ATOM 2604 C CA . ASP C 1 111 ? 93.264 -28.454 93.114 1.00 88.36 212 ASP C CA 1
ATOM 2605 C C . ASP C 1 111 ? 92.665 -29.818 92.825 1.00 93.16 212 ASP C C 1
ATOM 2606 O O . ASP C 1 111 ? 92.263 -30.066 91.683 1.00 91.65 212 ASP C O 1
ATOM 2611 N N . PRO C 1 112 ? 92.622 -30.732 93.821 1.00 91.33 213 PRO C N 1
ATOM 2612 C CA . PRO C 1 112 ? 92.030 -32.053 93.558 1.00 91.42 213 PRO C CA 1
ATOM 2613 C C . PRO C 1 112 ? 90.523 -31.977 93.284 1.00 94.36 213 PRO C C 1
ATOM 2614 O O . PRO C 1 112 ? 89.808 -31.192 93.920 1.00 92.38 213 PRO C O 1
ATOM 2618 N N . ASP C 1 113 ? 90.054 -32.782 92.311 1.00 91.53 214 ASP C N 1
ATOM 2619 C CA . ASP C 1 113 ? 88.639 -32.869 91.971 1.00 91.64 214 ASP C CA 1
ATOM 2620 C C . ASP C 1 113 ? 88.022 -34.037 92.726 1.00 93.72 214 ASP C C 1
ATOM 2621 O O . ASP C 1 113 ? 88.307 -35.195 92.416 1.00 92.06 214 ASP C O 1
ATOM 2626 N N . LEU C 1 114 ? 87.188 -33.727 93.723 1.00 90.42 215 LEU C N 1
ATOM 2627 C CA . LEU C 1 114 ? 86.549 -34.736 94.560 1.00 90.38 215 LEU C CA 1
ATOM 2628 C C . LEU C 1 114 ? 85.074 -35.005 94.156 1.00 93.94 215 LEU C C 1
ATOM 2629 O O . LEU C 1 114 ? 84.359 -35.708 94.881 1.00 93.87 215 LEU C O 1
ATOM 2631 N N . SER C 1 115 ? 84.641 -34.471 92.993 1.00 89.48 216 SER C N 1
ATOM 2632 C CA . SER C 1 115 ? 83.281 -34.586 92.448 1.00 88.97 216 SER C CA 1
ATOM 2633 C C . SER C 1 115 ? 82.844 -36.044 92.212 1.00 90.80 216 SER C C 1
ATOM 2634 O O . SER C 1 115 ? 81.754 -36.439 92.633 1.00 89.43 216 SER C O 1
ATOM 2636 N N . SER C 1 116 ? 83.715 -36.836 91.565 1.00 86.44 217 SER C N 1
ATOM 2637 C CA . SER C 1 116 ? 83.508 -38.248 91.242 1.00 85.69 217 SER C CA 1
ATOM 2638 C C . SER C 1 116 ? 83.559 -39.161 92.473 1.00 86.98 217 SER C C 1
ATOM 2639 O O . SER C 1 116 ? 83.108 -40.304 92.401 1.00 86.84 217 SER C O 1
ATOM 2642 N N . LEU C 1 117 ? 84.130 -38.677 93.583 1.00 81.25 218 LEU C N 1
ATOM 2643 C CA . LEU C 1 117 ? 84.300 -39.472 94.794 1.00 80.14 218 LEU C CA 1
ATOM 2644 C C . LEU C 1 117 ? 83.004 -39.638 95.592 1.00 82.28 218 LEU C C 1
ATOM 2645 O O . LEU C 1 117 ? 82.500 -38.684 96.202 1.00 82.06 218 LEU C O 1
ATOM 2650 N N . GLN C 1 118 ? 82.478 -40.868 95.577 1.00 76.51 219 GLN C N 1
ATOM 2651 C CA . GLN C 1 118 ? 81.259 -41.265 96.282 1.00 76.16 219 GLN C CA 1
ATOM 2652 C C . GLN C 1 118 ? 81.517 -42.594 96.997 1.00 78.36 219 GLN C C 1
ATOM 2653 O O . GLN C 1 118 ? 82.616 -43.143 96.863 1.00 78.15 219 GLN C O 1
ATOM 2655 N N . ALA C 1 119 ? 80.520 -43.120 97.754 1.00 72.51 220 ALA C N 1
ATOM 2656 C CA . ALA C 1 119 ? 80.666 -44.402 98.450 1.00 71.35 220 ALA C CA 1
ATOM 2657 C C . ALA C 1 119 ? 81.064 -45.513 97.464 1.00 73.64 220 ALA C C 1
ATOM 2658 O O . ALA C 1 119 ? 80.524 -45.587 96.356 1.00 72.90 220 ALA C O 1
ATOM 2660 N N . GLY C 1 120 ? 82.073 -46.286 97.842 1.00 69.34 221 GLY C N 1
ATOM 2661 C CA . GLY C 1 120 ? 82.589 -47.362 97.010 1.00 69.32 221 GLY C CA 1
ATOM 2662 C C . GLY C 1 120 ? 83.749 -46.978 96.115 1.00 72.13 221 GLY C C 1
ATOM 2663 O O . GLY C 1 120 ? 84.446 -47.865 95.610 1.00 70.87 221 GLY C O 1
ATOM 2664 N N . SER C 1 121 ? 83.966 -45.657 95.917 1.00 68.17 222 SER C N 1
ATOM 2665 C CA . SER C 1 121 ? 85.065 -45.140 95.103 1.00 67.34 222 SER C CA 1
ATOM 2666 C C . SER C 1 121 ? 86.399 -45.388 95.774 1.00 67.29 222 SER C C 1
ATOM 2667 O O . SER C 1 121 ? 86.527 -45.219 96.994 1.00 66.18 222 SER C O 1
ATOM 2670 N N . ALA C 1 122 ? 87.393 -45.785 94.968 1.00 61.81 223 ALA C N 1
ATOM 2671 C CA . ALA C 1 122 ? 88.760 -45.971 95.428 1.00 60.97 223 ALA C CA 1
ATOM 2672 C C . ALA C 1 122 ? 89.334 -44.563 95.563 1.00 64.56 223 ALA C C 1
ATOM 2673 O O . ALA C 1 122 ? 88.872 -43.630 94.887 1.00 63.74 223 ALA C O 1
ATOM 2675 N N . CYS C 1 123 ? 90.294 -44.395 96.475 1.00 59.96 224 CYS C N 1
ATOM 2676 C CA . CYS C 1 123 ? 90.918 -43.103 96.726 1.00 58.60 224 CYS C CA 1
ATOM 2677 C C . CYS C 1 123 ? 92.254 -43.295 97.423 1.00 63.22 224 CYS C C 1
ATOM 2678 O O . CYS C 1 123 ? 92.663 -44.419 97.731 1.00 62.67 224 CYS C O 1
ATOM 2681 N N . LEU C 1 124 ? 92.917 -42.175 97.683 1.00 60.50 225 LEU C N 1
ATOM 2682 C CA . LEU C 1 124 ? 94.166 -42.071 98.427 1.00 59.99 225 LEU C CA 1
ATOM 2683 C C . LEU C 1 124 ? 93.787 -41.192 99.610 1.00 64.35 225 LEU C C 1
ATOM 2684 O O . LEU C 1 124 ? 93.194 -40.121 99.409 1.00 65.09 225 LEU C O 1
ATOM 2689 N N . ALA C 1 125 ? 93.989 -41.687 100.840 1.00 59.31 226 ALA C N 1
ATOM 2690 C CA . ALA C 1 125 ? 93.606 -40.898 102.011 1.00 59.19 226 ALA C CA 1
ATOM 2691 C C . ALA C 1 125 ? 94.766 -40.726 102.987 1.00 65.28 226 ALA C C 1
ATOM 2692 O O . ALA C 1 125 ? 95.576 -41.645 103.149 1.00 63.16 226 ALA C O 1
ATOM 2694 N N . LYS C 1 126 ? 94.862 -39.510 103.596 1.00 64.74 227 LYS C N 1
ATOM 2695 C CA . LYS C 1 126 ? 95.909 -39.163 104.555 1.00 65.59 227 LYS C CA 1
ATOM 2696 C C . LYS C 1 126 ? 95.636 -39.788 105.890 1.00 73.55 227 LYS C C 1
ATOM 2697 O O . LYS C 1 126 ? 94.558 -39.619 106.465 1.00 73.89 227 LYS C O 1
ATOM 2699 N N . HIS C 1 127 ? 96.630 -40.495 106.396 1.00 73.32 228 HIS C N 1
ATOM 2700 C CA . HIS C 1 127 ? 96.574 -41.137 107.699 1.00 74.75 228 HIS C CA 1
ATOM 2701 C C . HIS C 1 127 ? 97.383 -40.299 108.731 1.00 79.41 228 HIS C C 1
ATOM 2702 O O . HIS C 1 127 ? 98.085 -39.356 108.347 1.00 77.82 228 HIS C O 1
ATOM 2709 N N . GLN C 1 128 ? 97.255 -40.621 110.037 1.00 77.71 229 GLN C N 1
ATOM 2710 C CA . GLN C 1 128 ? 97.958 -39.917 111.119 1.00 77.59 229 GLN C CA 1
ATOM 2711 C C . GLN C 1 128 ? 99.494 -40.061 110.995 1.00 78.37 229 GLN C C 1
ATOM 2712 O O . GLN C 1 128 ? 100.208 -39.139 111.396 1.00 77.65 229 GLN C O 1
ATOM 2714 N N . ASP C 1 129 ? 99.986 -41.170 110.372 1.00 72.20 230 ASP C N 1
ATOM 2715 C CA . ASP C 1 129 ? 101.412 -41.433 110.117 1.00 71.20 230 ASP C CA 1
ATOM 2716 C C . ASP C 1 129 ? 102.047 -40.399 109.150 1.00 73.48 230 ASP C C 1
ATOM 2717 O O . ASP C 1 129 ? 103.268 -40.362 109.010 1.00 74.03 230 ASP C O 1
ATOM 2722 N N . GLY C 1 130 ? 101.214 -39.589 108.503 1.00 67.50 231 GLY C N 1
ATOM 2723 C CA . GLY C 1 130 ? 101.637 -38.532 107.597 1.00 66.31 231 GLY C CA 1
ATOM 2724 C C . GLY C 1 130 ? 101.750 -38.928 106.145 1.00 69.00 231 GLY C C 1
ATOM 2725 O O . GLY C 1 130 ? 102.165 -38.110 105.329 1.00 69.75 231 GLY C O 1
ATOM 2726 N N . LEU C 1 131 ? 101.432 -40.176 105.815 1.00 63.21 232 LEU C N 1
ATOM 2727 C CA . LEU C 1 131 ? 101.483 -40.642 104.441 1.00 61.50 232 LEU C CA 1
ATOM 2728 C C . LEU C 1 131 ? 100.070 -40.832 103.902 1.00 65.36 232 LEU C C 1
ATOM 2729 O O . LEU C 1 131 ? 99.118 -40.967 104.675 1.00 64.13 232 LEU C O 1
ATOM 2734 N N . TRP C 1 132 ? 99.955 -40.868 102.563 1.00 62.87 233 TRP C N 1
ATOM 2735 C CA . TRP C 1 132 ? 98.724 -41.065 101.799 1.00 62.20 233 TRP C CA 1
ATOM 2736 C C . TRP C 1 132 ? 98.642 -42.526 101.371 1.00 64.54 233 TRP C C 1
ATOM 2737 O O . TRP C 1 132 ? 99.513 -43.008 100.637 1.00 62.77 233 TRP C O 1
ATOM 2748 N N . HIS C 1 133 ? 97.639 -43.251 101.919 1.00 61.42 234 HIS C N 1
ATOM 2749 C CA . HIS C 1 133 ? 97.426 -44.685 101.702 1.00 60.96 234 HIS C CA 1
ATOM 2750 C C . HIS C 1 133 ? 96.239 -44.978 100.800 1.00 62.00 234 HIS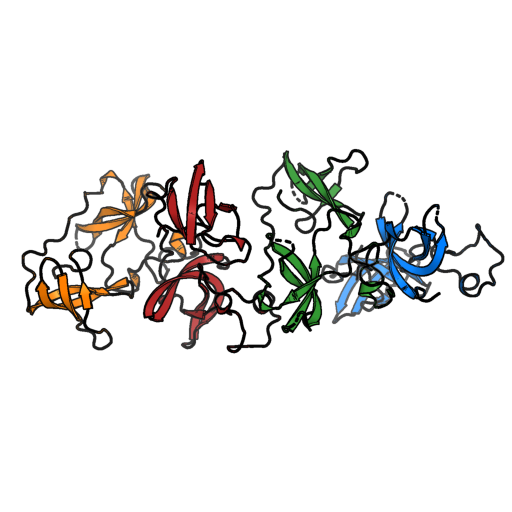 C C 1
ATOM 2751 O O . HIS C 1 133 ? 95.275 -44.209 100.790 1.00 61.72 234 HIS C O 1
ATOM 2758 N N . ALA C 1 134 ? 96.296 -46.110 100.075 1.00 56.95 235 ALA C N 1
ATOM 2759 C CA . ALA C 1 134 ? 95.216 -46.604 99.215 1.00 56.91 235 ALA C CA 1
ATOM 2760 C C . ALA C 1 134 ? 94.012 -46.978 100.121 1.00 63.21 235 ALA C C 1
ATOM 2761 O O . ALA C 1 134 ? 94.165 -47.718 101.104 1.00 63.02 235 ALA C O 1
ATOM 2763 N N . ALA C 1 135 ? 92.845 -46.371 99.821 1.00 59.84 236 ALA C N 1
ATOM 2764 C CA . ALA C 1 135 ? 91.638 -46.497 100.625 1.00 60.21 236 ALA C CA 1
ATOM 2765 C C . ALA C 1 135 ? 90.375 -46.535 99.773 1.00 64.66 236 ALA C C 1
ATOM 2766 O O . ALA C 1 135 ? 90.426 -46.341 98.549 1.00 63.66 236 ALA C O 1
ATOM 2768 N N . ARG C 1 136 ? 89.240 -46.818 100.432 1.00 62.05 237 ARG C N 1
ATOM 2769 C CA . ARG C 1 136 ? 87.934 -46.879 99.783 1.00 62.16 237 ARG C CA 1
ATOM 2770 C C . ARG C 1 136 ? 86.928 -46.072 100.601 1.00 67.20 237 ARG C C 1
ATOM 2771 O O . ARG C 1 136 ? 86.880 -46.229 101.826 1.00 66.96 237 ARG C O 1
ATOM 2773 N N . ILE C 1 137 ? 86.151 -45.191 99.934 1.00 64.06 238 ILE C N 1
ATOM 2774 C CA . ILE C 1 137 ? 85.126 -44.386 100.617 1.00 64.33 238 ILE C CA 1
ATOM 2775 C C . ILE C 1 137 ? 83.919 -45.282 101.015 1.00 70.47 238 ILE C C 1
ATOM 2776 O O . ILE C 1 137 ? 83.350 -45.969 100.167 1.00 70.47 238 ILE C O 1
ATOM 2781 N N . THR C 1 138 ? 83.552 -45.281 102.296 1.00 68.49 239 THR C N 1
ATOM 2782 C CA . THR C 1 138 ? 82.420 -46.070 102.766 1.00 69.59 239 THR C CA 1
ATOM 2783 C C . THR C 1 138 ? 81.182 -45.170 102.938 1.00 77.12 239 THR C C 1
ATOM 2784 O O . THR C 1 138 ? 80.053 -45.666 102.867 1.00 76.80 239 THR C O 1
ATOM 2788 N N . ASP C 1 139 ? 81.392 -43.841 103.131 1.00 75.44 240 ASP C N 1
ATOM 2789 C CA . ASP C 1 139 ? 80.307 -42.855 103.288 1.00 75.78 240 ASP C CA 1
ATOM 2790 C C . ASP C 1 139 ? 80.789 -41.438 103.036 1.00 77.35 240 ASP C C 1
ATOM 2791 O O . ASP C 1 139 ? 81.960 -41.144 103.254 1.00 77.93 240 ASP C O 1
ATOM 2796 N N . VAL C 1 140 ? 79.875 -40.563 102.585 1.00 71.97 241 VAL C N 1
ATOM 2797 C CA . VAL C 1 140 ? 80.125 -39.134 102.343 1.00 84.97 241 VAL C CA 1
ATOM 2798 C C . VAL C 1 140 ? 79.006 -38.340 103.036 1.00 118.42 241 VAL C C 1
ATOM 2799 O O . VAL C 1 140 ? 77.825 -38.607 102.803 1.00 87.55 241 VAL C O 1
ATOM 2803 N N . TYR C 1 144 ? 82.678 -34.622 104.576 1.00 83.23 245 TYR C N 1
ATOM 2804 C CA . TYR C 1 144 ? 83.278 -35.595 105.496 1.00 82.92 245 TYR C CA 1
ATOM 2805 C C . TYR C 1 144 ? 83.170 -36.995 104.904 1.00 84.41 245 TYR C C 1
ATOM 2806 O O . TYR C 1 144 ? 82.067 -37.482 104.640 1.00 84.00 245 TYR C O 1
ATOM 2808 N N . TYR C 1 145 ? 84.329 -37.615 104.661 1.00 78.44 246 TYR C N 1
ATOM 2809 C CA . TYR C 1 145 ? 84.446 -38.912 104.009 1.00 76.56 246 TYR C CA 1
ATOM 2810 C C . TYR C 1 145 ? 84.896 -39.984 104.977 1.00 78.52 246 TYR C C 1
ATOM 2811 O O . TYR C 1 145 ? 85.951 -39.830 105.601 1.00 79.54 246 TYR C O 1
ATOM 2820 N N . THR C 1 146 ? 84.124 -41.076 105.108 1.00 72.28 247 THR C N 1
ATOM 2821 C CA . THR C 1 146 ? 84.569 -42.201 105.936 1.00 71.81 247 THR C CA 1
ATOM 2822 C C . THR C 1 146 ? 85.319 -43.156 104.984 1.00 75.12 247 THR C C 1
ATOM 2823 O O . THR C 1 146 ? 84.811 -43.518 103.910 1.00 73.94 247 THR C O 1
ATOM 2827 N N . VAL C 1 147 ? 86.570 -43.469 105.335 1.00 70.47 248 VAL C N 1
ATOM 2828 C CA . VAL C 1 147 ? 87.428 -44.279 104.481 1.00 69.25 248 VAL C CA 1
ATOM 2829 C C . VAL C 1 147 ? 87.847 -45.556 105.161 1.00 72.37 248 VAL C C 1
ATOM 2830 O O . VAL C 1 147 ? 88.119 -45.568 106.369 1.00 72.09 248 VAL C O 1
ATOM 2834 N N . LYS C 1 148 ? 87.896 -46.635 104.369 1.00 68.06 249 LYS C N 1
ATOM 2835 C CA . LYS C 1 148 ? 88.350 -47.945 104.812 1.00 67.83 249 LYS C CA 1
ATOM 2836 C C . LYS C 1 148 ? 89.678 -48.166 104.100 1.00 71.18 249 LYS C C 1
ATOM 2837 O O . LYS C 1 148 ? 89.716 -48.242 102.870 1.00 70.05 249 LYS C O 1
ATOM 2839 N N . PHE C 1 149 ? 90.772 -48.179 104.867 1.00 68.62 250 PHE C N 1
ATOM 2840 C CA . PHE C 1 149 ? 92.119 -48.378 104.322 1.00 68.47 250 PHE C CA 1
ATOM 2841 C C . PHE C 1 149 ? 92.347 -49.833 103.903 1.00 74.20 250 PHE C C 1
ATOM 2842 O O . PHE C 1 149 ? 91.963 -50.758 104.622 1.00 74.26 250 PHE C O 1
ATOM 2850 N N . ASP C 1 150 ? 92.980 -50.021 102.737 1.00 72.76 251 ASP C N 1
ATOM 2851 C CA . ASP C 1 150 ? 93.292 -51.324 102.155 1.00 73.81 251 ASP C CA 1
ATOM 2852 C C . ASP C 1 150 ? 94.265 -52.127 103.019 1.00 80.36 251 ASP C C 1
ATOM 2853 O O . ASP C 1 150 ? 94.157 -53.351 103.085 1.00 80.04 251 ASP C O 1
ATOM 2858 N N . SER C 1 151 ? 95.171 -51.439 103.722 1.00 79.32 252 SER C N 1
ATOM 2859 C CA . SER C 1 151 ? 96.116 -52.064 104.642 1.00 80.22 252 SER C CA 1
ATOM 2860 C C . SER C 1 151 ? 95.370 -52.484 105.898 1.00 86.64 252 SER C C 1
ATOM 2861 O O . SER C 1 151 ? 94.677 -51.664 106.516 1.00 86.95 252 SER C O 1
ATOM 2863 N N . LEU C 1 152 ? 95.500 -53.774 106.256 1.00 84.58 253 LEU C N 1
ATOM 2864 C CA . LEU C 1 152 ? 94.870 -54.402 107.422 1.00 84.95 253 LEU C CA 1
ATOM 2865 C C . LEU C 1 152 ? 95.293 -53.742 108.748 1.00 90.01 253 LEU C C 1
ATOM 2866 O O . LEU C 1 152 ? 94.494 -53.721 109.683 1.00 89.98 253 LEU C O 1
ATOM 2869 N N . LEU C 1 153 ? 96.527 -53.187 108.814 1.00 87.09 254 LEU C N 1
ATOM 2870 C CA . LEU C 1 153 ? 97.078 -52.528 110.004 1.00 87.31 254 LEU C CA 1
ATOM 2871 C C . LEU C 1 153 ? 96.492 -51.116 110.269 1.00 93.34 254 LEU C C 1
ATOM 2872 O O . LEU C 1 153 ? 96.755 -50.540 111.329 1.00 92.64 254 LEU C O 1
ATOM 2875 N N . LEU C 1 154 ? 95.697 -50.573 109.325 1.00 91.64 255 LEU C N 1
ATOM 2876 C CA . LEU C 1 154 ? 95.086 -49.249 109.457 1.00 91.98 255 LEU C CA 1
ATOM 2877 C C . LEU C 1 154 ? 93.577 -49.361 109.605 1.00 99.00 255 LEU C C 1
ATOM 2878 O O . LEU C 1 154 ? 92.907 -50.021 108.801 1.00 98.65 255 LEU C O 1
ATOM 2883 N N . ARG C 1 155 ? 93.046 -48.720 110.650 1.00 97.90 256 ARG C N 1
ATOM 2884 C CA . ARG C 1 155 ? 91.618 -48.722 110.957 1.00 98.61 256 ARG C CA 1
ATOM 2885 C C . ARG C 1 155 ? 90.834 -47.809 109.997 1.00 104.00 256 ARG C C 1
ATOM 2886 O O . ARG C 1 155 ? 91.424 -47.163 109.124 1.00 104.17 256 ARG C O 1
ATOM 2888 N N . GLU C 1 156 ? 89.493 -47.775 110.157 1.00 100.31 257 GLU C N 1
ATOM 2889 C CA . GLU C 1 156 ? 88.614 -46.890 109.402 1.00 99.63 257 GLU C CA 1
ATOM 2890 C C . GLU C 1 156 ? 88.861 -45.479 109.952 1.00 102.96 257 GLU C C 1
ATOM 2891 O O . GLU C 1 156 ? 89.216 -45.336 111.129 1.00 103.13 257 GLU C O 1
ATOM 2893 N N . ALA C 1 157 ? 88.708 -44.447 109.111 1.00 98.16 258 ALA C N 1
ATOM 2894 C CA . ALA C 1 157 ? 88.929 -43.062 109.535 1.00 97.25 258 ALA C CA 1
ATOM 2895 C C . ALA C 1 157 ? 88.012 -42.097 108.810 1.00 99.79 258 ALA C C 1
ATOM 2896 O O . ALA C 1 157 ? 87.442 -42.451 107.774 1.00 100.06 258 ALA C O 1
ATOM 2898 N N . VAL C 1 158 ? 87.848 -40.887 109.369 1.00 94.74 259 VAL C N 1
ATOM 2899 C CA . VAL C 1 158 ? 87.023 -39.837 108.781 1.00 94.19 259 VAL C CA 1
ATOM 2900 C C . VAL C 1 158 ? 87.938 -38.679 108.373 1.00 97.83 259 VAL C C 1
ATOM 2901 O O . VAL C 1 158 ? 88.649 -38.132 109.216 1.00 97.87 259 VAL C O 1
ATOM 2905 N N . VAL C 1 159 ? 87.947 -38.348 107.071 1.00 93.24 260 VAL C N 1
ATOM 2906 C CA . VAL C 1 159 ? 88.773 -37.280 106.512 1.00 92.44 260 VAL C CA 1
ATOM 2907 C C . VAL C 1 159 ? 87.909 -36.224 105.829 1.00 96.52 260 VAL C C 1
ATOM 2908 O O . VAL C 1 159 ? 86.805 -36.521 105.362 1.00 96.31 260 VAL C O 1
ATOM 2912 N N . GLU C 1 160 ? 88.441 -34.995 105.752 1.00 92.79 261 GLU C N 1
ATOM 2913 C CA . GLU C 1 160 ? 87.830 -33.871 105.050 1.00 92.28 261 GLU C CA 1
ATOM 2914 C C . GLU C 1 160 ? 88.437 -33.826 103.623 1.00 95.04 261 GLU C C 1
ATOM 2915 O O . GLU C 1 160 ? 89.270 -34.673 103.287 1.00 95.55 261 GLU C O 1
ATOM 2917 N N . GLY C 1 161 ? 88.023 -32.861 102.807 1.00 90.20 262 GLY C N 1
ATOM 2918 C CA . GLY C 1 161 ? 88.507 -32.701 101.435 1.00 89.83 262 GLY C CA 1
ATOM 2919 C C . GLY C 1 161 ? 90.009 -32.531 101.272 1.00 93.41 262 GLY C C 1
ATOM 2920 O O . GLY C 1 161 ? 90.558 -32.824 100.201 1.00 91.85 262 GLY C O 1
ATOM 2921 N N . ASP C 1 162 ? 90.685 -32.045 102.343 1.00 90.52 263 ASP C N 1
ATOM 2922 C CA . ASP C 1 162 ? 92.132 -31.812 102.393 1.00 89.87 263 ASP C CA 1
ATOM 2923 C C . ASP C 1 162 ? 92.908 -33.092 102.736 1.00 92.34 263 ASP C C 1
ATOM 2924 O O . ASP C 1 162 ? 94.143 -33.095 102.646 1.00 92.25 263 ASP C O 1
ATOM 2926 N N . GLY C 1 163 ? 92.177 -34.146 103.122 1.00 86.77 264 GLY C N 1
ATOM 2927 C CA . GLY C 1 163 ? 92.734 -35.444 103.488 1.00 85.61 264 GLY C CA 1
ATOM 2928 C C . GLY C 1 163 ? 92.366 -36.586 102.557 1.00 86.21 264 GLY C C 1
ATOM 2929 O O . GLY C 1 163 ? 92.615 -37.749 102.877 1.00 85.25 264 GLY C O 1
ATOM 2930 N N . ILE C 1 164 ? 91.801 -36.262 101.388 1.00 80.86 265 ILE C N 1
ATOM 2931 C CA . ILE C 1 164 ? 91.371 -37.243 100.400 1.00 80.01 265 ILE C CA 1
ATOM 2932 C C . ILE C 1 164 ? 91.763 -36.796 98.996 1.00 82.99 265 ILE C C 1
ATOM 2933 O O . ILE C 1 164 ? 91.730 -35.602 98.690 1.00 82.07 265 ILE C O 1
ATOM 2935 N N . LEU C 1 165 ? 92.147 -37.762 98.152 1.00 80.29 266 LEU C N 1
ATOM 2936 C CA . LEU C 1 165 ? 92.535 -37.548 96.758 1.00 81.06 266 LEU C CA 1
ATOM 2937 C C . LEU C 1 165 ? 91.870 -38.568 95.840 1.00 85.88 266 LEU C C 1
ATOM 2938 O O . LEU C 1 165 ? 91.853 -39.761 96.168 1.00 85.11 266 LEU C O 1
ATOM 2943 N N . PRO C 1 166 ? 91.431 -38.150 94.630 1.00 83.54 267 PRO C N 1
ATOM 2944 C CA . PRO C 1 166 ? 90.901 -39.132 93.670 1.00 83.58 267 PRO C CA 1
ATOM 2945 C C . PRO C 1 166 ? 92.043 -40.037 93.160 1.00 87.89 267 PRO C C 1
ATOM 2946 O O . PRO C 1 166 ? 93.216 -39.644 93.249 1.00 85.84 267 PRO C O 1
ATOM 2950 N N . PRO C 1 167 ? 91.756 -41.273 92.690 1.00 86.58 268 PRO C N 1
ATOM 2951 C CA . PRO C 1 167 ? 92.853 -42.139 92.252 1.00 89.42 268 PRO C CA 1
ATOM 2952 C C . PRO C 1 167 ? 93.353 -41.779 90.838 1.00 125.79 268 PRO C C 1
ATOM 2953 O O . PRO C 1 167 ? 94.581 -41.839 90.616 1.00 133.27 268 PRO C O 1
ATOM 2958 N N . GLU D 1 27 ? 82.117 -17.014 91.702 1.00 80.80 128 GLU D N 1
ATOM 2959 C CA . GLU D 1 27 ? 81.145 -17.921 91.068 1.00 80.21 128 GLU D CA 1
ATOM 2960 C C . GLU D 1 27 ? 81.491 -18.206 89.583 1.00 81.45 128 GLU D C 1
ATOM 2961 O O . GLU D 1 27 ? 81.364 -19.349 89.126 1.00 80.19 128 GLU D O 1
ATOM 2963 N N . LEU D 1 28 ? 81.936 -17.152 88.853 1.00 75.52 129 LEU D N 1
ATOM 2964 C CA . LEU D 1 28 ? 82.317 -17.194 87.442 1.00 73.22 129 LEU D CA 1
ATOM 2965 C C . LEU D 1 28 ? 83.664 -17.888 87.199 1.00 75.86 129 LEU D C 1
ATOM 2966 O O . LEU D 1 28 ? 83.940 -18.257 86.065 1.00 76.54 129 LEU D O 1
ATOM 2971 N N . SER D 1 29 ? 84.492 -18.080 88.239 1.00 69.84 130 SER D N 1
ATOM 2972 C CA . SER D 1 29 ? 85.802 -18.729 88.116 1.00 68.52 130 SER D CA 1
ATOM 2973 C C . SER D 1 29 ? 85.692 -20.129 87.503 1.00 68.30 130 SER D C 1
ATOM 2974 O O . SER D 1 29 ? 84.856 -20.930 87.940 1.00 67.22 130 SER D O 1
ATOM 2976 N N . GLY D 1 30 ? 86.501 -20.379 86.473 1.00 61.96 131 GLY D N 1
ATOM 297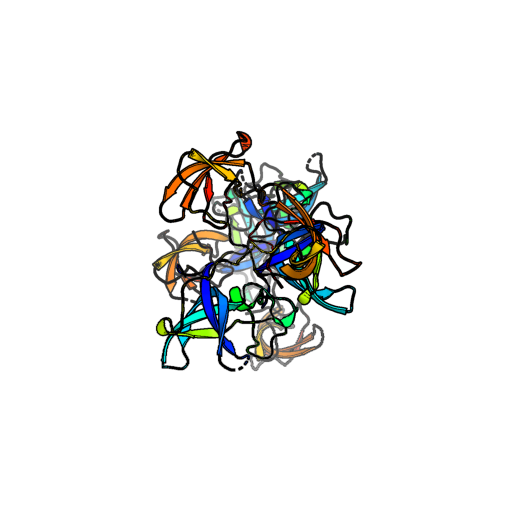7 C CA . GLY D 1 30 ? 86.516 -21.648 85.755 1.00 60.19 131 GLY D CA 1
ATOM 2978 C C . GLY D 1 30 ? 85.705 -21.669 84.469 1.00 61.78 131 GLY D C 1
ATOM 2979 O O . GLY D 1 30 ? 85.824 -22.627 83.695 1.00 60.91 131 GLY D O 1
ATOM 2980 N N . THR D 1 31 ? 84.874 -20.617 84.216 1.00 56.30 132 THR D N 1
ATOM 2981 C CA . THR D 1 31 ? 84.056 -20.498 82.989 1.00 55.39 132 THR D CA 1
ATOM 2982 C C . THR D 1 31 ? 84.917 -20.327 81.755 1.00 57.25 132 THR D C 1
ATOM 2983 O O . THR D 1 31 ? 85.790 -19.461 81.704 1.00 58.55 132 THR D O 1
ATOM 2987 N N . LYS D 1 32 ? 84.653 -21.162 80.767 1.00 51.62 133 LYS D N 1
ATOM 2988 C CA . LYS D 1 32 ? 85.309 -21.149 79.479 1.00 50.17 133 LYS D CA 1
ATOM 2989 C C . LYS D 1 32 ? 84.555 -20.139 78.611 1.00 49.50 133 LYS D C 1
ATOM 2990 O O . LYS D 1 32 ? 83.331 -20.120 78.608 1.00 48.75 133 LYS D O 1
ATOM 2992 N N . VAL D 1 33 ? 85.291 -19.267 77.924 1.00 45.81 134 VAL D N 1
ATOM 2993 C CA . VAL D 1 33 ? 84.764 -18.189 77.053 1.00 44.94 134 VAL D CA 1
ATOM 2994 C C . VAL D 1 33 ? 85.685 -18.002 75.845 1.00 47.83 134 VAL D C 1
ATOM 2995 O O . VAL D 1 33 ? 86.687 -18.689 75.725 1.00 49.19 134 VAL D O 1
ATOM 2999 N N . SER D 1 34 ? 85.351 -17.061 74.976 1.00 44.85 135 SER D N 1
ATOM 3000 C CA . SER D 1 34 ? 86.117 -16.650 73.794 1.00 44.84 135 SER D CA 1
ATOM 3001 C C . SER D 1 34 ? 86.419 -15.157 74.034 1.00 51.74 135 SER D C 1
ATOM 3002 O O . SER D 1 34 ? 85.489 -14.344 74.208 1.00 52.32 135 SER D O 1
ATOM 3005 N N . ALA D 1 35 ? 87.718 -14.819 74.144 1.00 47.64 136 ALA D N 1
ATOM 3006 C CA . ALA D 1 35 ? 88.148 -13.473 74.503 1.00 46.51 136 ALA D CA 1
ATOM 3007 C C . ALA D 1 35 ? 88.931 -12.776 73.404 1.00 51.59 136 ALA D C 1
ATOM 3008 O O . ALA D 1 35 ? 89.613 -13.460 72.645 1.00 50.70 136 ALA D O 1
ATOM 3010 N N . PRO D 1 36 ? 88.868 -11.417 73.312 1.00 50.56 137 PRO D N 1
ATOM 3011 C CA . PRO D 1 36 ? 89.635 -10.716 72.264 1.00 51.99 137 PRO D CA 1
ATOM 3012 C C . PRO D 1 36 ? 91.120 -10.584 72.554 1.00 60.07 137 PRO D C 1
ATOM 3013 O O . PRO D 1 36 ? 91.545 -10.285 73.666 1.00 59.09 137 PRO D O 1
ATOM 3017 N N . TYR D 1 37 ? 91.888 -10.697 71.487 1.00 62.53 138 TYR D N 1
ATOM 3018 C CA . TYR D 1 37 ? 93.335 -10.575 71.456 1.00 65.01 138 TYR D CA 1
ATOM 3019 C C . TYR D 1 37 ? 93.703 -9.716 70.234 1.00 73.10 138 TYR D C 1
ATOM 3020 O O . TYR D 1 37 ? 93.155 -9.918 69.145 1.00 71.07 138 TYR D O 1
ATOM 3029 N N . TYR D 1 38 ? 94.563 -8.704 70.443 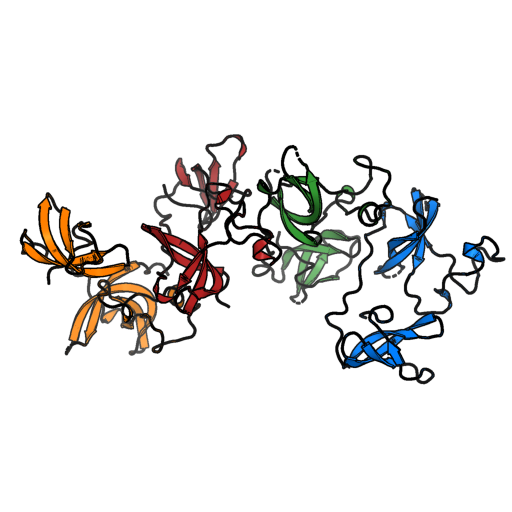1.00 75.67 139 TYR D N 1
ATOM 3030 C CA . TYR D 1 38 ? 94.992 -7.754 69.397 1.00 78.13 139 TYR D CA 1
ATOM 3031 C C . TYR D 1 38 ? 96.441 -8.005 68.944 1.00 86.54 139 TYR D C 1
ATOM 3032 O O . TYR D 1 38 ? 97.227 -8.616 69.689 1.00 87.31 139 TYR D O 1
ATOM 3041 N N . SER D 1 39 ? 96.787 -7.523 67.723 1.00 84.32 140 SER D N 1
ATOM 3042 C CA . SER D 1 39 ? 98.124 -7.649 67.124 1.00 127.36 140 SER D CA 1
ATOM 3043 C C . SER D 1 39 ? 98.546 -6.381 66.368 1.00 163.14 140 SER D C 1
ATOM 3044 O O . SER D 1 39 ? 97.736 -5.755 65.682 1.00 124.26 140 SER D O 1
ATOM 3046 N N . THR D 1 43 ? 95.377 -6.218 64.325 1.00 76.49 144 THR D N 1
ATOM 3047 C CA . THR D 1 43 ? 94.279 -7.111 63.931 1.00 75.70 144 THR D CA 1
ATOM 3048 C C . THR D 1 43 ? 93.617 -7.751 65.157 1.00 75.02 144 THR D C 1
ATOM 3049 O O . THR D 1 43 ? 94.286 -8.009 66.156 1.00 76.30 144 THR D O 1
ATOM 3053 N N . LEU D 1 44 ? 92.307 -7.990 65.085 1.00 66.70 145 LEU D N 1
ATOM 3054 C CA . LEU D 1 44 ? 91.533 -8.569 66.199 1.00 63.80 145 LEU D CA 1
ATOM 3055 C C . LEU D 1 44 ? 91.247 -10.060 65.994 1.00 65.01 145 LEU D C 1
ATOM 3056 O O . LEU D 1 44 ? 90.682 -10.445 64.968 1.00 64.88 145 LEU D O 1
ATOM 3061 N N . GLU D 1 45 ? 91.611 -10.884 66.990 1.00 57.41 146 GLU D N 1
ATOM 3062 C CA . GLU D 1 45 ? 91.400 -12.331 66.956 1.00 54.94 146 GLU D CA 1
ATOM 3063 C C . GLU D 1 45 ? 90.762 -12.817 68.236 1.00 55.25 146 GLU D C 1
ATOM 3064 O O . GLU D 1 45 ? 91.181 -12.412 69.313 1.00 56.51 146 GLU D O 1
ATOM 3070 N N . TYR D 1 46 ? 89.768 -13.696 68.138 1.00 47.24 147 TYR D N 1
ATOM 3071 C CA . TYR D 1 46 ? 89.134 -14.262 69.328 1.00 43.85 147 TYR D CA 1
ATOM 3072 C C . TYR D 1 46 ? 89.751 -15.628 69.590 1.00 47.55 147 TYR D C 1
ATOM 3073 O O . TYR D 1 46 ? 89.947 -16.404 68.653 1.00 45.72 147 TYR D O 1
ATOM 3082 N N . HIS D 1 47 ? 90.118 -15.882 70.851 1.00 44.39 148 HIS D N 1
ATOM 3083 C CA . HIS D 1 47 ? 90.727 -17.131 71.303 1.00 44.20 148 HIS D CA 1
ATOM 3084 C C . HIS D 1 47 ? 90.026 -17.622 72.555 1.00 43.75 148 HIS D C 1
ATOM 3085 O O . HIS D 1 47 ? 89.536 -16.804 73.326 1.00 40.96 148 HIS D O 1
ATOM 3092 N N . ASN D 1 48 ? 89.978 -18.957 72.764 1.00 40.69 149 ASN D N 1
ATOM 3093 C CA . ASN D 1 48 ? 89.330 -19.573 73.923 1.00 38.84 149 ASN D CA 1
ATOM 3094 C C . ASN D 1 48 ? 90.151 -19.286 75.135 1.00 42.99 149 ASN D C 1
ATOM 3095 O O . ASN D 1 48 ? 91.377 -19.416 75.112 1.00 41.67 149 ASN D O 1
ATOM 3100 N N . ALA D 1 49 ? 89.471 -18.858 76.189 1.00 42.23 150 ALA D N 1
ATOM 3101 C CA . ALA D 1 49 ? 90.072 -18.459 77.451 1.00 42.79 150 ALA D CA 1
ATOM 3102 C C . ALA D 1 49 ? 89.254 -18.961 78.623 1.00 50.13 150 ALA D C 1
ATOM 3103 O O . ALA D 1 49 ? 88.124 -19.405 78.451 1.00 49.04 150 ALA D O 1
ATOM 3105 N N . MET D 1 50 ? 89.823 -18.875 79.816 1.00 51.03 151 MET D N 1
ATOM 3106 C CA . MET D 1 50 ? 89.128 -19.249 81.032 1.00 53.11 151 MET D CA 1
ATOM 3107 C C . MET D 1 50 ? 89.103 -18.093 82.014 1.00 55.82 151 MET D C 1
ATOM 3108 O O . MET D 1 50 ? 90.128 -17.457 82.255 1.00 55.00 151 MET D O 1
ATOM 3113 N N . VAL D 1 51 ? 87.924 -17.832 82.570 1.00 53.05 152 VAL D N 1
ATOM 3114 C CA . VAL D 1 51 ? 87.683 -16.779 83.546 1.00 53.45 152 VAL D CA 1
ATOM 3115 C C . VAL D 1 51 ? 88.343 -17.175 84.877 1.00 59.71 152 VAL D C 1
ATOM 3116 O O . VAL D 1 51 ? 88.092 -18.272 85.406 1.00 59.37 152 VAL D O 1
ATOM 3120 N N . VAL D 1 52 ? 89.222 -16.285 85.375 1.00 58.12 153 VAL D N 1
ATOM 3121 C CA . VAL D 1 52 ? 89.943 -16.458 86.643 1.00 59.80 153 VAL D CA 1
ATOM 3122 C C . VAL D 1 52 ? 89.122 -15.805 87.779 1.00 64.39 153 VAL D C 1
ATOM 3123 O O . VAL D 1 52 ? 88.938 -16.406 88.848 1.00 65.38 153 VAL D O 1
ATOM 3127 N N . GLY D 1 53 ? 88.634 -14.599 87.510 1.00 58.95 154 GLY D N 1
ATOM 3128 C CA . GLY D 1 53 ? 87.846 -13.810 88.440 1.00 58.29 154 GLY D CA 1
ATOM 3129 C C . GLY D 1 53 ? 87.311 -12.538 87.827 1.00 62.59 154 GLY D C 1
ATOM 3130 O O . GLY D 1 53 ? 87.683 -12.158 86.710 1.00 61.97 154 GLY D O 1
ATOM 3131 N N . THR D 1 54 ? 86.424 -11.873 88.571 1.00 60.30 155 THR D N 1
ATOM 3132 C CA . THR D 1 54 ? 85.793 -10.636 88.136 1.00 60.04 155 THR D CA 1
ATOM 3133 C C . THR D 1 54 ? 86.718 -9.455 88.504 1.00 61.09 155 THR D C 1
ATOM 3134 O O . THR D 1 54 ? 87.385 -9.499 89.549 1.00 60.41 155 THR D O 1
ATOM 3138 N N . GLU D 1 55 ? 86.816 -8.453 87.598 1.00 55.71 156 GLU D N 1
ATOM 3139 C CA . GLU D 1 55 ? 87.689 -7.281 87.744 1.00 56.13 156 GLU D CA 1
ATOM 3140 C C . GLU D 1 55 ? 87.188 -6.170 86.842 1.00 62.52 156 GLU D C 1
ATOM 3141 O O . GLU D 1 55 ? 86.821 -6.466 85.708 1.00 63.93 156 GLU D O 1
ATOM 3147 N N . GLU D 1 56 ? 87.143 -4.902 87.305 1.00 58.55 157 GLU D N 1
ATOM 3148 C CA . GLU D 1 56 ? 86.648 -3.841 86.416 1.00 58.13 157 GLU D CA 1
ATOM 3149 C C . GLU D 1 56 ? 87.690 -3.502 85.330 1.00 61.70 157 GLU D C 1
ATOM 3150 O O . GLU D 1 56 ? 88.893 -3.581 85.580 1.00 62.35 157 GLU D O 1
ATOM 3156 N N . ALA D 1 57 ? 87.227 -3.221 84.115 1.00 57.70 158 ALA D N 1
ATOM 3157 C CA . ALA D 1 57 ? 88.105 -2.912 82.986 1.00 59.12 158 ALA D CA 1
ATOM 3158 C C . ALA D 1 57 ? 88.597 -1.472 83.034 1.00 67.92 158 ALA D C 1
ATOM 3159 O O . ALA D 1 57 ? 88.120 -0.682 83.850 1.00 67.54 158 ALA D O 1
ATOM 3161 N N . GLU D 1 58 ? 89.556 -1.125 82.147 1.00 68.70 159 GLU D N 1
ATOM 3162 C CA . GLU D 1 58 ? 90.173 0.210 82.052 1.00 69.51 159 GLU D CA 1
ATOM 3163 C C . GLU D 1 58 ? 89.148 1.343 81.887 1.00 73.84 159 GLU D C 1
ATOM 3164 O O . GLU D 1 58 ? 89.442 2.472 82.268 1.00 74.17 159 GLU D O 1
ATOM 3166 N N . ASP D 1 59 ? 87.958 1.036 81.335 1.00 70.10 160 ASP D N 1
ATOM 3167 C CA . ASP D 1 59 ? 86.864 1.983 81.099 1.00 69.59 160 ASP D CA 1
ATOM 3168 C C . ASP D 1 59 ? 85.854 2.009 82.273 1.00 72.59 160 ASP D C 1
ATOM 3169 O O . ASP D 1 59 ? 84.825 2.687 82.199 1.00 71.89 160 ASP D O 1
ATOM 3171 N N . GLY D 1 60 ? 86.157 1.268 83.335 1.00 68.35 161 GLY D N 1
ATOM 3172 C CA . GLY D 1 60 ? 85.314 1.188 84.522 1.00 68.05 161 GLY D CA 1
ATOM 3173 C C . GLY D 1 60 ? 84.196 0.179 84.397 1.00 72.02 161 GLY D C 1
ATOM 3174 O O . GLY D 1 60 ? 83.529 -0.150 85.396 1.00 70.34 161 GLY D O 1
ATOM 3175 N N . SER D 1 61 ? 83.980 -0.313 83.148 1.00 69.65 162 SER D N 1
ATOM 3176 C CA . SER D 1 61 ? 82.956 -1.327 82.865 1.00 69.29 162 SER D CA 1
ATOM 3177 C C . SER D 1 61 ? 83.338 -2.625 83.534 1.00 71.32 162 SER D C 1
ATOM 3178 O O . SER D 1 61 ? 84.532 -2.953 83.637 1.00 70.95 162 SER D O 1
ATOM 3181 N N . ALA D 1 62 ? 82.318 -3.357 84.000 1.00 66.11 163 ALA D N 1
ATOM 3182 C CA . ALA D 1 62 ? 82.497 -4.635 84.670 1.00 65.63 163 ALA D CA 1
ATOM 3183 C C . ALA D 1 62 ? 83.119 -5.645 83.693 1.00 67.01 163 ALA D C 1
ATOM 3184 O O . ALA D 1 62 ? 82.676 -5.751 82.541 1.00 66.51 163 ALA D O 1
ATOM 3186 N N . GLY D 1 63 ? 84.179 -6.316 84.141 1.00 60.71 164 GLY D N 1
ATOM 3187 C CA . GLY D 1 63 ? 84.891 -7.288 83.327 1.00 59.00 164 GLY D CA 1
ATOM 3188 C C . GLY D 1 63 ? 85.341 -8.530 84.065 1.00 59.59 164 GLY D C 1
ATOM 3189 O O . GLY D 1 63 ? 84.986 -8.759 85.231 1.00 57.86 164 GLY D O 1
ATOM 3190 N N . VAL D 1 64 ? 86.157 -9.330 83.372 1.00 55.07 165 VAL D N 1
ATOM 3191 C CA . VAL D 1 64 ? 86.733 -10.580 83.879 1.00 53.44 165 VAL D CA 1
ATOM 3192 C C . VAL D 1 64 ? 88.215 -10.677 83.547 1.00 56.17 165 VAL D C 1
ATOM 3193 O O . VAL D 1 64 ? 88.635 -10.216 82.476 1.00 57.84 165 VAL D O 1
ATOM 3197 N N . ARG D 1 65 ? 89.005 -11.276 84.452 1.00 49.48 166 ARG D N 1
ATOM 3198 C CA . ARG D 1 65 ? 90.407 -11.571 84.173 1.00 48.45 166 ARG D CA 1
ATOM 3199 C C . ARG D 1 65 ? 90.381 -12.983 83.566 1.00 50.69 166 ARG D C 1
ATOM 3200 O O . ARG D 1 65 ? 89.858 -13.924 84.189 1.00 49.57 166 ARG D O 1
ATOM 3208 N N . VAL D 1 66 ? 90.939 -13.124 82.363 1.00 45.27 167 VAL D N 1
ATOM 3209 C CA . VAL D 1 66 ? 90.936 -14.404 81.660 1.00 43.94 167 VAL D CA 1
ATOM 3210 C C . VAL D 1 66 ? 92.356 -14.917 81.345 1.00 49.83 167 VAL D C 1
ATOM 3211 O O . VAL D 1 66 ? 93.279 -14.129 81.115 1.00 49.09 167 VAL D O 1
ATOM 3215 N N . LEU D 1 67 ? 92.504 -16.246 81.296 1.00 47.50 168 LEU D N 1
ATOM 3216 C CA . LEU D 1 67 ? 93.745 -16.896 80.893 1.00 46.82 168 LEU D CA 1
ATOM 3217 C C . LEU D 1 67 ? 93.482 -17.675 79.605 1.00 52.16 168 LEU D C 1
ATOM 3218 O O . LEU D 1 67 ? 92.519 -18.427 79.554 1.00 51.63 168 LEU D O 1
ATOM 3223 N N . TYR D 1 68 ? 94.321 -17.490 78.571 1.00 51.36 169 TYR D N 1
ATOM 3224 C CA . TYR D 1 68 ? 94.238 -18.191 77.276 1.00 52.47 169 TYR D CA 1
ATOM 3225 C C . TYR D 1 68 ? 94.451 -19.681 77.471 1.00 54.56 169 TYR D C 1
ATOM 3226 O O . TYR D 1 68 ? 95.369 -20.070 78.191 1.00 54.05 169 TYR D O 1
ATOM 3235 N N . LEU D 1 69 ? 93.558 -20.503 76.883 1.00 50.69 170 LEU D N 1
ATOM 3236 C CA . LEU D 1 69 ? 93.459 -21.957 77.079 1.00 49.88 170 LEU D CA 1
ATOM 3237 C C . LEU D 1 69 ? 94.552 -22.849 76.514 1.00 54.51 170 LEU D C 1
ATOM 3238 O O . LEU D 1 69 ? 94.760 -23.960 77.058 1.00 58.62 170 LEU D O 1
ATOM 3243 N N . TYR D 1 70 ? 95.203 -22.441 75.422 1.00 44.32 171 TYR D N 1
ATOM 3244 C CA . TYR D 1 70 ? 96.128 -23.375 74.768 1.00 40.70 171 TYR D CA 1
ATOM 3245 C C . TYR D 1 70 ? 97.600 -22.891 74.737 1.00 42.62 171 TYR D C 1
ATOM 3246 O O . TYR D 1 70 ? 98.154 -22.777 73.634 1.00 42.17 171 TYR D O 1
ATOM 3255 N N . PRO D 1 71 ? 98.296 -22.670 75.903 1.00 36.83 172 PRO D N 1
ATOM 3256 C CA . PRO D 1 71 ? 99.708 -22.214 75.847 1.00 35.53 172 PRO D CA 1
ATOM 3257 C C . PRO D 1 71 ? 100.622 -23.223 75.157 1.00 43.90 172 PRO D C 1
ATOM 3258 O O . PRO D 1 71 ? 100.523 -24.428 75.418 1.00 44.76 172 PRO D O 1
ATOM 3262 N N . THR D 1 72 ? 101.492 -22.741 74.264 1.00 44.05 173 THR D N 1
ATOM 3263 C CA . THR D 1 72 ? 102.446 -23.576 73.511 1.00 45.27 173 THR D CA 1
ATOM 3264 C C . THR D 1 72 ? 103.887 -23.257 73.920 1.00 56.28 173 THR D C 1
ATOM 3265 O O . THR D 1 72 ? 104.820 -24.003 73.571 1.00 58.24 173 THR D O 1
ATOM 3269 N N . HIS D 1 73 ? 104.066 -22.148 74.667 1.00 54.63 174 HIS D N 1
ATOM 3270 C CA . HIS D 1 73 ? 105.355 -21.667 75.142 1.00 55.75 174 HIS D CA 1
ATOM 3271 C C . HIS D 1 73 ? 105.260 -21.271 76.588 1.00 57.64 174 HIS D C 1
ATOM 3272 O O . HIS D 1 73 ? 104.176 -20.883 77.023 1.00 57.60 174 HIS D O 1
ATOM 3279 N N . LYS D 1 74 ? 106.376 -21.394 77.339 1.00 52.56 175 LYS D N 1
ATOM 3280 C CA . LYS D 1 74 ? 106.462 -21.119 78.784 1.00 52.52 175 LYS D CA 1
ATOM 3281 C C . LYS D 1 74 ? 105.899 -19.731 79.178 1.00 59.20 175 LYS D C 1
ATOM 3282 O O . LYS D 1 74 ? 105.142 -19.649 80.142 1.00 58.50 175 LYS D O 1
ATOM 3285 N N . SER D 1 75 ? 106.190 -18.672 78.395 1.00 56.98 176 SER D N 1
ATOM 3286 C CA . SER D 1 75 ? 105.696 -17.314 78.656 1.00 56.59 176 SER D CA 1
ATOM 3287 C C . SER D 1 75 ? 104.152 -17.192 78.645 1.00 60.73 176 SER D C 1
ATOM 3288 O O . SER D 1 75 ? 103.596 -16.230 79.200 1.00 61.66 176 SER D O 1
ATOM 3291 N N . LEU D 1 76 ? 103.465 -18.165 78.024 1.00 56.12 177 LEU D N 1
ATOM 3292 C CA . LEU D 1 76 ? 101.996 -18.157 77.927 1.00 55.16 177 LEU D CA 1
ATOM 3293 C C . LEU D 1 76 ? 101.315 -18.932 79.069 1.00 57.29 177 LEU D C 1
ATOM 3294 O O . LEU D 1 76 ? 100.095 -18.864 79.221 1.00 57.57 177 LEU D O 1
ATOM 3299 N N . LYS D 1 77 ? 102.115 -19.669 79.863 1.00 52.14 178 LYS D N 1
ATOM 3300 C CA . LYS D 1 77 ? 101.673 -20.468 81.003 1.00 50.31 178 LYS D CA 1
ATOM 3301 C C . LYS D 1 77 ? 101.139 -19.560 82.090 1.00 52.43 178 LYS D C 1
ATOM 3302 O O . LYS D 1 77 ? 101.674 -18.470 82.311 1.00 51.17 178 LYS D O 1
ATOM 3308 N N . PRO D 1 78 ? 100.084 -19.978 82.796 1.00 49.77 179 PRO D N 1
ATOM 3309 C CA . PRO D 1 78 ? 99.596 -19.148 83.908 1.00 49.74 179 PRO D CA 1
ATOM 3310 C C . PRO D 1 78 ? 100.627 -19.084 85.049 1.00 56.74 179 PRO D C 1
ATOM 3311 O O . PRO D 1 78 ? 101.327 -20.072 85.310 1.00 57.96 179 PRO D O 1
ATOM 3315 N N . CYS D 1 79 ? 100.771 -17.911 85.682 1.00 52.34 180 CYS D N 1
ATOM 3316 C CA . CYS D 1 79 ? 101.732 -17.730 86.765 1.00 51.46 180 CYS D CA 1
ATOM 3317 C C . CYS D 1 79 ? 101.275 -18.444 88.044 1.00 56.46 180 CYS D C 1
ATOM 3318 O O . CYS D 1 79 ? 100.210 -18.126 88.578 1.00 56.23 180 CYS D O 1
ATOM 3321 N N . PRO D 1 80 ? 102.094 -19.389 88.558 1.00 53.13 181 PRO D N 1
ATOM 3322 C CA . PRO D 1 80 ? 101.717 -20.118 89.779 1.00 53.58 181 PRO D CA 1
ATOM 3323 C C . PRO D 1 80 ? 101.554 -19.248 91.016 1.00 60.53 181 PRO D C 1
ATOM 3324 O O . PRO D 1 80 ? 100.721 -19.564 91.852 1.00 62.16 181 PRO D O 1
ATOM 3328 N N . PHE D 1 81 ? 102.339 -18.168 91.139 1.00 57.22 182 PHE D N 1
ATOM 3329 C CA . PHE D 1 81 ? 102.325 -17.273 92.301 1.00 56.09 182 PHE D CA 1
ATOM 3330 C C . PHE D 1 81 ? 101.190 -16.274 92.247 1.00 61.33 182 PHE D C 1
ATOM 3331 O O . PHE D 1 81 ? 100.576 -16.001 93.274 1.00 61.25 182 PHE D O 1
ATOM 3339 N N . PHE D 1 82 ? 100.895 -15.748 91.056 1.00 59.64 183 PHE D N 1
ATOM 3340 C CA . PHE D 1 82 ? 99.813 -14.800 90.827 1.00 60.11 183 PHE D CA 1
ATOM 3341 C C . PHE D 1 82 ? 98.448 -15.368 91.248 1.00 65.24 183 PHE D C 1
ATOM 3342 O O . PHE D 1 82 ? 97.663 -14.663 91.877 1.00 66.47 183 PHE D O 1
ATOM 3350 N N . LEU D 1 83 ? 98.182 -16.640 90.934 1.00 61.59 184 LEU D N 1
ATOM 3351 C CA . LEU D 1 83 ? 96.904 -17.282 91.261 1.00 61.59 184 LEU D CA 1
ATOM 3352 C C . LEU D 1 83 ? 96.730 -17.523 92.764 1.00 69.20 184 LEU D C 1
ATOM 3353 O O . LEU D 1 83 ? 95.623 -17.808 93.232 1.00 69.30 184 LEU D O 1
ATOM 3358 N N . GLU D 1 84 ? 97.831 -17.380 93.517 1.00 67.38 185 GLU D N 1
ATOM 3359 C CA . GLU D 1 84 ? 97.899 -17.531 94.971 1.00 66.87 185 GLU D CA 1
ATOM 3360 C C . GLU D 1 84 ? 98.019 -16.164 95.672 1.00 71.26 185 GLU D C 1
ATOM 3361 O O . GLU D 1 84 ? 98.044 -16.121 96.904 1.00 71.28 185 GLU D O 1
ATOM 3367 N N . GLY D 1 85 ? 98.110 -15.086 94.882 1.00 67.26 186 GLY D N 1
ATOM 3368 C CA . GLY D 1 85 ? 98.259 -13.719 95.363 1.00 66.84 186 GLY D CA 1
ATOM 3369 C C . GLY D 1 85 ? 99.637 -13.437 95.929 1.00 72.05 186 GLY D C 1
ATOM 3370 O O . GLY D 1 85 ? 99.781 -12.582 96.811 1.00 71.46 186 GLY D O 1
ATOM 3371 N N . LYS D 1 86 ? 100.669 -14.148 95.418 1.00 69.04 187 LYS D N 1
ATOM 3372 C CA . LYS D 1 86 ? 102.044 -14.001 95.887 1.00 68.78 187 LYS D CA 1
ATOM 3373 C C . LYS D 1 86 ? 102.998 -13.479 94.792 1.00 75.74 187 LYS D C 1
ATOM 3374 O O . LYS D 1 86 ? 104.220 -13.530 94.983 1.00 76.92 187 LYS D O 1
ATOM 3380 N N . CYS D 1 87 ? 102.468 -12.938 93.669 1.00 72.49 188 CYS D N 1
ATOM 3381 C CA . CYS D 1 87 ? 103.371 -12.414 92.640 1.00 72.21 188 CYS D CA 1
ATOM 3382 C C . CYS D 1 87 ? 103.405 -10.905 92.654 1.00 81.18 188 CYS D C 1
ATOM 3383 O O . CYS D 1 87 ? 102.382 -10.252 92.428 1.00 80.36 188 CYS D O 1
ATOM 3386 N N . ARG D 1 88 ? 104.620 -10.372 92.889 1.00 82.34 189 ARG D N 1
ATOM 3387 C CA . ARG D 1 88 ? 104.980 -8.957 92.971 1.00 84.08 189 ARG D CA 1
ATOM 3388 C C . ARG D 1 88 ? 104.842 -8.200 91.636 1.00 91.90 189 ARG D C 1
ATOM 3389 O O . ARG D 1 88 ? 104.338 -7.073 91.643 1.00 91.96 189 ARG D O 1
ATOM 3391 N N . PHE D 1 89 ? 105.310 -8.798 90.505 1.00 90.71 190 PHE D N 1
ATOM 3392 C CA . PHE D 1 89 ? 105.278 -8.199 89.153 1.00 91.56 190 PHE D CA 1
ATOM 3393 C C . PHE D 1 89 ? 103.864 -7.955 88.652 1.00 99.91 190 PHE D C 1
ATOM 3394 O O . PHE D 1 89 ? 102.926 -8.656 89.055 1.00 100.26 190 PHE D O 1
ATOM 3402 N N . LYS D 1 90 ? 103.708 -6.941 87.792 1.00 98.69 191 LYS D N 1
ATOM 3403 C CA . LYS D 1 90 ? 102.402 -6.572 87.251 1.00 99.37 191 LYS D CA 1
ATOM 3404 C C . LYS D 1 90 ? 102.340 -6.824 85.757 1.00 104.53 191 LYS D C 1
ATOM 3405 O O . LYS D 1 90 ? 101.252 -7.067 85.224 1.00 105.49 191 LYS D O 1
ATOM 3407 N N . GLU D 1 91 ? 103.498 -6.758 85.075 1.00 99.87 192 GLU D N 1
ATOM 3408 C CA . GLU D 1 91 ? 103.577 -6.977 83.626 1.00 98.79 192 GLU D CA 1
ATOM 3409 C C . GLU D 1 91 ? 104.898 -7.615 83.210 1.00 98.49 192 GLU D C 1
ATOM 3410 O O . GLU D 1 91 ? 104.954 -8.264 82.164 1.00 98.53 192 GLU D O 1
ATOM 3412 N N . ASN D 1 92 ? 105.952 -7.430 84.028 1.00 90.22 193 ASN D N 1
ATOM 3413 C CA . ASN D 1 92 ? 107.294 -7.926 83.749 1.00 87.47 193 ASN D CA 1
ATOM 3414 C C . ASN D 1 92 ? 107.528 -9.380 84.224 1.00 84.27 193 ASN D C 1
ATOM 3415 O O . ASN D 1 92 ? 108.682 -9.838 84.215 1.00 85.37 193 ASN D O 1
ATOM 3417 N N . CYS D 1 93 ? 106.448 -10.116 84.598 1.00 72.26 194 CYS D N 1
ATOM 3418 C CA . CYS D 1 93 ? 106.568 -11.511 85.036 1.00 67.70 194 CYS D CA 1
ATOM 3419 C C . CYS D 1 93 ? 106.901 -12.431 83.855 1.00 67.38 194 CYS D C 1
ATOM 3420 O O . CYS D 1 93 ? 106.423 -12.193 82.745 1.00 67.81 194 CYS D O 1
ATOM 3423 N N . ARG D 1 94 ? 107.690 -13.492 84.102 1.00 60.84 195 ARG D N 1
ATOM 3424 C CA . ARG D 1 94 ? 108.080 -14.492 83.094 1.00 59.57 195 ARG D CA 1
ATOM 3425 C C . ARG D 1 94 ? 106.856 -15.221 82.531 1.00 62.21 195 ARG D C 1
ATOM 3426 O O . ARG D 1 94 ? 106.845 -15.549 81.356 1.00 63.69 195 ARG D O 1
ATOM 3428 N N . PHE D 1 95 ? 105.830 -15.446 83.365 1.00 56.09 196 PHE D N 1
ATOM 3429 C CA . PHE D 1 95 ? 104.587 -16.119 82.995 1.00 54.75 196 PHE D CA 1
ATOM 3430 C C . PHE D 1 95 ? 103.458 -15.134 82.756 1.00 54.11 196 PHE D C 1
ATOM 3431 O O . PHE D 1 95 ? 103.609 -13.944 83.031 1.00 54.60 196 PHE D O 1
ATOM 3439 N N . SER D 1 96 ? 102.312 -15.643 82.284 1.00 47.34 197 SER D N 1
ATOM 3440 C CA . SER D 1 96 ? 101.124 -14.843 82.046 1.00 47.12 197 SER D CA 1
ATOM 3441 C C . SER D 1 96 ? 100.285 -14.590 83.317 1.00 53.41 197 SER D C 1
ATOM 3442 O O . SER D 1 96 ? 100.068 -15.497 84.137 1.00 54.77 197 SER D O 1
ATOM 3445 N N . HIS D 1 97 ? 99.753 -13.372 83.438 1.00 49.35 198 HIS D N 1
ATOM 3446 C CA . HIS D 1 97 ? 98.832 -13.000 84.518 1.00 49.07 198 HIS D CA 1
ATOM 3447 C C . HIS D 1 97 ? 97.434 -12.822 83.899 1.00 53.17 198 HIS D C 1
ATOM 3448 O O . HIS D 1 97 ? 96.513 -12.326 84.549 1.00 53.56 198 HIS D O 1
ATOM 3455 N N . GLY D 1 98 ? 97.310 -13.233 82.633 1.00 48.86 199 GLY D N 1
ATOM 3456 C CA . GLY D 1 98 ? 96.095 -13.114 81.855 1.00 48.60 199 GLY D CA 1
ATOM 3457 C C . GLY D 1 98 ? 95.839 -11.688 81.416 1.00 53.69 199 GLY D C 1
ATOM 3458 O O . GLY D 1 98 ? 96.728 -10.841 81.492 1.00 53.19 199 GLY D O 1
ATOM 3459 N N . GLN D 1 99 ? 94.610 -11.409 80.966 1.00 50.80 200 GLN D N 1
ATOM 3460 C CA . GLN D 1 99 ? 94.192 -10.102 80.486 1.00 50.26 200 GLN D CA 1
ATOM 3461 C C . GLN D 1 99 ? 92.789 -9.823 81.024 1.00 52.95 200 GLN D C 1
ATOM 3462 O O . GLN D 1 99 ? 91.979 -10.750 81.169 1.00 50.94 200 GLN D O 1
ATOM 3468 N N . VAL D 1 100 ? 92.521 -8.546 81.367 1.00 49.29 201 VAL D N 1
ATOM 3469 C CA . VAL D 1 100 ? 91.199 -8.115 81.827 1.00 48.40 201 VAL D CA 1
ATOM 3470 C C . VAL D 1 100 ? 90.441 -7.617 80.624 1.00 55.33 201 VAL D C 1
ATOM 3471 O O . VAL D 1 100 ? 90.905 -6.717 79.922 1.00 56.18 201 VAL D O 1
ATOM 3475 N N . VAL D 1 101 ? 89.303 -8.255 80.348 1.00 53.47 202 VAL D N 1
ATOM 3476 C CA . VAL D 1 101 ? 88.436 -7.894 79.228 1.00 53.67 202 VAL D CA 1
ATOM 3477 C C . VAL D 1 101 ? 87.070 -7.526 79.813 1.00 58.48 202 VAL D C 1
ATOM 3478 O O . VAL D 1 101 ? 86.682 -8.059 80.852 1.00 57.73 202 VAL D O 1
ATOM 3482 N N . SER D 1 102 ? 86.367 -6.599 79.186 1.00 57.54 203 SER D N 1
ATOM 3483 C CA . SER D 1 102 ? 85.034 -6.209 79.639 1.00 57.86 203 SER D CA 1
ATOM 3484 C C . SER D 1 102 ? 84.046 -7.304 79.229 1.00 60.97 203 SER D C 1
ATOM 3485 O O . SER D 1 102 ? 84.231 -7.919 78.172 1.00 59.06 203 SER D O 1
ATOM 3488 N N . LEU D 1 103 ? 82.981 -7.518 80.036 1.00 58.35 204 LEU D N 1
ATOM 3489 C CA . LEU D 1 103 ? 81.946 -8.516 79.733 1.00 58.29 204 LEU D CA 1
ATOM 3490 C C . LEU D 1 103 ? 81.376 -8.352 78.312 1.00 61.68 204 LEU D C 1
ATOM 3491 O O . LEU D 1 103 ? 81.159 -9.353 77.644 1.00 61.00 204 LEU D O 1
ATOM 3496 N N . ASP D 1 104 ? 81.244 -7.097 77.830 1.00 58.51 205 ASP D N 1
ATOM 3497 C CA . ASP D 1 104 ? 80.718 -6.723 76.503 1.00 58.41 205 ASP D CA 1
ATOM 3498 C C . ASP D 1 104 ? 81.571 -7.211 75.346 1.00 61.89 205 ASP D C 1
ATOM 3499 O O . ASP D 1 104 ? 81.038 -7.427 74.252 1.00 62.38 205 ASP D O 1
ATOM 3504 N N . GLU D 1 105 ? 82.879 -7.405 75.580 1.00 57.51 206 GLU D N 1
ATOM 3505 C CA . GLU D 1 105 ? 83.832 -7.890 74.574 1.00 56.69 206 GLU D CA 1
ATOM 3506 C C . GLU D 1 105 ? 83.842 -9.439 74.461 1.00 54.44 206 GLU D C 1
ATOM 3507 O O . GLU D 1 105 ? 84.345 -9.985 73.473 1.00 52.24 206 GLU D O 1
ATOM 3513 N N . LEU D 1 106 ? 83.307 -10.135 75.477 1.00 47.98 207 LEU D N 1
ATOM 3514 C CA . LEU D 1 106 ? 83.272 -11.594 75.512 1.00 47.11 207 LEU D CA 1
ATOM 3515 C C . LEU D 1 106 ? 82.320 -12.193 74.490 1.00 52.79 207 LEU D C 1
ATOM 3516 O O . LEU D 1 106 ? 81.318 -11.579 74.122 1.00 52.71 207 LEU D O 1
ATOM 3521 N N . ARG D 1 107 ? 82.650 -13.419 74.056 1.00 50.10 208 ARG D N 1
ATOM 3522 C CA . ARG D 1 107 ? 81.899 -14.242 73.108 1.00 49.14 208 ARG D CA 1
ATOM 3523 C C . ARG D 1 107 ? 81.813 -15.664 73.660 1.00 52.50 208 ARG D C 1
ATOM 3524 O O . ARG D 1 107 ? 82.615 -16.015 74.535 1.00 53.12 208 ARG D O 1
ATOM 3532 N N . PRO D 1 108 ? 80.869 -16.509 73.201 1.00 47.42 209 PRO D N 1
ATOM 3533 C CA . PRO D 1 108 ? 80.813 -17.875 73.737 1.00 46.55 209 PRO D CA 1
ATOM 3534 C C . PRO D 1 108 ? 82.057 -18.702 73.380 1.00 46.68 209 PRO D C 1
ATOM 3535 O O . PRO D 1 108 ? 82.679 -18.513 72.341 1.00 43.05 209 PRO D O 1
ATOM 3539 N N . PHE D 1 109 ? 82.389 -19.636 74.249 1.00 46.25 210 PHE D N 1
ATOM 3540 C CA . PHE D 1 109 ? 83.493 -20.564 74.043 1.00 46.63 210 PHE D CA 1
ATOM 3541 C C . PHE D 1 109 ? 83.274 -21.324 72.720 1.00 50.66 210 PHE D C 1
ATOM 3542 O O . PHE D 1 109 ? 82.205 -21.892 72.539 1.00 53.71 210 PHE D O 1
ATOM 3550 N N . GLN D 1 110 ? 84.219 -21.277 71.786 1.00 44.50 211 GLN D N 1
ATOM 3551 C CA . GLN D 1 110 ? 84.112 -22.012 70.514 1.00 43.90 211 GLN D CA 1
ATOM 3552 C C . GLN D 1 110 ? 84.635 -23.436 70.679 1.00 51.66 211 GLN D C 1
ATOM 3553 O O . GLN D 1 110 ? 85.854 -23.651 70.662 1.00 51.52 211 GLN D O 1
ATOM 3559 N N . ASP D 1 111 ? 83.719 -24.397 70.894 1.00 51.67 212 ASP D N 1
ATOM 3560 C CA . ASP D 1 111 ? 84.050 -25.809 71.075 1.00 53.35 212 ASP D CA 1
ATOM 3561 C C . ASP D 1 111 ? 84.821 -26.359 69.885 1.00 58.33 212 ASP D C 1
ATOM 3562 O O . ASP D 1 111 ? 84.391 -26.185 68.743 1.00 58.42 212 ASP D O 1
ATOM 3567 N N . PRO D 1 112 ? 85.941 -27.058 70.131 1.00 57.26 213 PRO D N 1
ATOM 3568 C CA . PRO D 1 112 ? 86.647 -27.708 69.028 1.00 58.72 213 PRO D CA 1
ATOM 3569 C C . PRO D 1 112 ? 85.843 -28.917 68.487 1.00 65.80 213 PRO D C 1
ATOM 3570 O O . PRO D 1 112 ? 85.146 -29.606 69.264 1.00 65.39 213 PRO D O 1
ATOM 3574 N N . ASP D 1 113 ? 85.940 -29.175 67.164 1.00 62.56 214 ASP D N 1
ATOM 3575 C CA . ASP D 1 113 ? 85.273 -30.323 66.557 1.00 62.60 214 ASP D CA 1
ATOM 3576 C C . ASP D 1 113 ? 86.224 -31.533 66.528 1.00 65.56 214 ASP D C 1
ATOM 3577 O O . ASP D 1 113 ? 87.229 -31.531 65.795 1.00 65.62 214 ASP D O 1
ATOM 3582 N N . LEU D 1 114 ? 85.916 -32.559 67.338 1.00 60.62 215 LEU D N 1
ATOM 3583 C CA . LEU D 1 114 ? 86.772 -33.744 67.455 1.00 60.22 215 LEU D CA 1
ATOM 3584 C C . LEU D 1 114 ? 86.270 -34.952 66.643 1.00 69.63 215 LEU D C 1
ATOM 3585 O O . LEU D 1 114 ? 86.795 -36.062 66.792 1.00 69.29 215 LEU D O 1
ATOM 3590 N N . SER D 1 115 ? 85.263 -34.722 65.776 1.00 71.82 216 SER D N 1
ATOM 3591 C CA . SER D 1 115 ? 84.599 -35.725 64.925 1.00 73.74 216 SER D CA 1
ATOM 3592 C C . SER D 1 115 ? 85.570 -36.445 63.978 1.00 80.20 216 SER D C 1
ATOM 3593 O O . SER D 1 115 ? 85.573 -37.680 63.924 1.00 80.44 216 SER D O 1
ATOM 3596 N N . SER D 1 116 ? 86.402 -35.664 63.267 1.00 77.03 217 SER D N 1
ATOM 3597 C CA . SER D 1 116 ? 87.398 -36.140 62.313 1.00 77.38 217 SER D CA 1
ATOM 3598 C C . SER D 1 116 ? 88.573 -36.880 62.965 1.00 82.04 217 SER D C 1
ATOM 3599 O O . SER D 1 116 ? 89.290 -37.604 62.271 1.00 81.83 217 SER D O 1
ATOM 3602 N N . LEU D 1 117 ? 88.797 -36.664 64.275 1.00 79.12 218 LEU D N 1
ATOM 3603 C CA . LEU D 1 117 ? 89.932 -37.227 64.998 1.00 78.62 218 LEU D CA 1
ATOM 3604 C C . LEU D 1 117 ? 89.788 -38.717 65.271 1.00 81.94 218 LEU D C 1
ATOM 3605 O O . LEU D 1 117 ? 88.965 -39.126 66.098 1.00 81.66 218 LEU D O 1
ATOM 3610 N N . GLN D 1 118 ? 90.605 -39.521 64.563 1.00 78.30 219 GLN D N 1
ATOM 3611 C CA . GLN D 1 118 ? 90.666 -40.980 64.691 1.00 78.61 219 GLN D CA 1
ATOM 3612 C C . GLN D 1 118 ? 92.132 -41.416 64.764 1.00 81.85 219 GLN D C 1
ATOM 3613 O O . GLN D 1 118 ? 93.017 -40.565 64.635 1.00 81.48 219 GLN D O 1
ATOM 3615 N N . ALA D 1 119 ? 92.399 -42.731 64.957 1.00 76.91 220 ALA D N 1
ATOM 3616 C CA . ALA D 1 119 ? 93.770 -43.254 65.031 1.00 75.77 220 ALA D CA 1
ATOM 3617 C C . ALA D 1 119 ? 94.565 -42.856 63.786 1.00 76.30 220 ALA D C 1
ATOM 3618 O O . ALA D 1 119 ? 94.051 -42.930 62.667 1.00 76.15 220 ALA D O 1
ATOM 3620 N N . GLY D 1 120 ? 95.772 -42.351 64.012 1.00 70.71 221 GLY D N 1
ATOM 3621 C CA . GLY D 1 120 ? 96.670 -41.895 62.956 1.00 69.42 221 GLY D CA 1
ATOM 3622 C C . GLY D 1 120 ? 96.546 -40.423 62.622 1.00 69.93 221 GLY D C 1
ATOM 3623 O O . GLY D 1 120 ? 97.410 -39.873 61.934 1.00 68.19 221 GLY D O 1
ATOM 3624 N N . SER D 1 121 ? 95.460 -39.775 63.100 1.00 66.24 222 SER D N 1
ATOM 3625 C CA . SER D 1 121 ? 95.232 -38.347 62.880 1.00 66.37 222 SER D CA 1
ATOM 3626 C C . SER D 1 121 ? 96.236 -37.517 63.669 1.00 69.15 222 SER D C 1
ATOM 3627 O O . SER D 1 121 ? 96.547 -37.833 64.824 1.00 70.69 222 SER D O 1
ATOM 3629 N N . ALA D 1 122 ? 96.745 -36.462 63.042 1.00 62.62 223 ALA D N 1
ATOM 3630 C CA . ALA D 1 122 ? 97.620 -35.514 63.712 1.00 61.38 223 ALA D CA 1
ATOM 3631 C C . ALA D 1 122 ? 96.708 -34.662 64.607 1.00 65.72 223 ALA D C 1
ATOM 3632 O O . ALA D 1 122 ? 95.495 -34.567 64.365 1.00 66.57 223 ALA D O 1
ATOM 3634 N N . CYS D 1 123 ? 97.270 -34.096 65.669 1.00 60.34 224 CYS D N 1
ATOM 3635 C CA . CYS D 1 123 ? 96.514 -33.258 66.594 1.00 58.41 224 CYS D CA 1
ATOM 3636 C C . CYS D 1 123 ? 97.475 -32.377 67.414 1.00 58.19 224 CYS D C 1
ATOM 3637 O O . CYS D 1 123 ? 98.696 -32.527 67.332 1.00 56.63 224 CYS D O 1
ATOM 3640 N N . LEU D 1 124 ? 96.901 -31.521 68.257 1.00 52.14 225 LEU D N 1
ATOM 3641 C CA . LEU D 1 124 ? 97.587 -30.713 69.254 1.00 50.15 225 LEU D CA 1
ATOM 3642 C C . LEU D 1 124 ? 97.054 -31.240 70.592 1.00 52.63 225 LEU D C 1
ATOM 3643 O O . LEU D 1 124 ? 95.830 -31.376 70.738 1.00 50.54 225 LEU D O 1
ATOM 3648 N N . ALA D 1 125 ? 97.942 -31.606 71.531 1.00 50.64 226 ALA D N 1
ATOM 3649 C CA . ALA D 1 125 ? 97.459 -32.172 72.811 1.00 50.90 226 ALA D CA 1
ATOM 3650 C C . ALA D 1 125 ? 98.157 -31.611 74.029 1.00 52.52 226 ALA D C 1
ATOM 3651 O O . ALA D 1 125 ? 99.323 -31.239 73.948 1.00 51.60 226 ALA D O 1
ATOM 3653 N N . LYS D 1 126 ? 97.449 -31.565 75.153 1.00 50.11 227 LYS D N 1
ATOM 3654 C CA . LYS D 1 126 ? 97.964 -31.041 76.429 1.00 52.02 227 LYS D CA 1
ATOM 3655 C C . LYS D 1 126 ? 98.820 -32.065 77.144 1.00 62.46 227 LYS D C 1
ATOM 3656 O O . LYS D 1 126 ? 98.382 -33.197 77.359 1.00 62.48 227 LYS D O 1
ATOM 3662 N N . HIS D 1 127 ? 100.021 -31.660 77.548 1.00 63.21 228 HIS D N 1
ATOM 3663 C CA . HIS D 1 127 ? 100.954 -32.511 78.286 1.00 65.08 228 HIS D CA 1
ATOM 3664 C C . HIS D 1 127 ? 100.942 -32.147 79.779 1.00 66.35 228 HIS D C 1
ATOM 3665 O O . HIS D 1 127 ? 100.328 -31.142 80.154 1.00 64.92 228 HIS D O 1
ATOM 3672 N N . GLN D 1 128 ? 101.587 -32.971 80.632 1.00 62.92 229 GLN D N 1
ATOM 3673 C CA . GLN D 1 128 ? 101.663 -32.729 82.087 1.00 62.40 229 GLN D CA 1
ATOM 3674 C C . GLN D 1 128 ? 102.418 -31.430 82.424 1.00 59.50 229 GLN D C 1
ATOM 3675 O O . GLN D 1 128 ? 102.077 -30.801 83.415 1.00 55.93 229 GLN D O 1
ATOM 3678 N N . ASP D 1 129 ? 103.360 -30.985 81.547 1.00 54.08 230 ASP D N 1
ATOM 3679 C CA . ASP D 1 129 ? 104.109 -29.723 81.682 1.00 52.98 230 ASP D CA 1
ATOM 3680 C C . ASP D 1 129 ? 103.210 -28.469 81.574 1.00 55.09 230 ASP D C 1
ATOM 3681 O O . ASP D 1 129 ? 103.688 -27.373 81.807 1.00 54.78 230 ASP D O 1
ATOM 3686 N N . GLY D 1 130 ? 101.949 -28.646 81.186 1.00 50.75 231 GLY D N 1
ATOM 3687 C CA . GLY D 1 130 ? 100.953 -27.594 81.052 1.00 50.19 231 GLY D CA 1
ATOM 3688 C C . GLY D 1 130 ? 100.897 -26.915 79.707 1.00 55.20 231 GLY D C 1
ATOM 3689 O O . GLY D 1 130 ? 100.166 -25.932 79.561 1.00 56.75 231 GLY D O 1
ATOM 3690 N N . LEU D 1 131 ? 101.674 -27.430 78.728 1.00 48.97 232 LEU D N 1
ATOM 3691 C CA . LEU D 1 131 ? 101.784 -26.899 77.368 1.00 47.65 232 LEU D CA 1
ATOM 3692 C C . LEU D 1 131 ? 101.201 -27.861 76.340 1.00 50.34 232 LEU D C 1
ATOM 3693 O O . LEU D 1 131 ? 101.222 -29.075 76.557 1.00 50.33 232 LEU D O 1
ATOM 3698 N N . TRP D 1 132 ? 100.707 -27.313 75.211 1.00 45.71 233 TRP D N 1
ATOM 3699 C CA . TRP D 1 132 ? 100.106 -28.075 74.116 1.00 45.25 233 TRP D CA 1
ATOM 3700 C C . TRP D 1 132 ? 101.136 -28.306 73.048 1.00 51.94 233 TRP D C 1
ATOM 3701 O O . TRP D 1 132 ? 101.791 -27.354 72.581 1.00 52.32 233 TRP D O 1
ATOM 3712 N N . HIS D 1 133 ? 101.314 -29.593 72.691 1.00 49.19 234 HIS D N 1
ATOM 3713 C CA A HIS D 1 133 ? 102.317 -30.004 71.707 0.50 48.69 234 HIS D CA 1
ATOM 3714 C CA B HIS D 1 133 ? 102.317 -30.011 71.710 0.50 48.69 234 HIS D CA 1
ATOM 3715 C C . HIS D 1 133 ? 101.715 -30.789 70.557 1.00 53.23 234 HIS D C 1
ATOM 3716 O O . HIS D 1 133 ? 100.639 -31.380 70.700 1.00 53.11 234 HIS D O 1
ATOM 3729 N N . ALA D 1 134 ? 102.435 -30.811 69.426 1.00 52.38 235 ALA D N 1
ATOM 3730 C CA . ALA D 1 134 ? 102.060 -31.551 68.220 1.00 53.23 235 ALA D CA 1
ATOM 3731 C C . ALA D 1 134 ? 102.225 -33.041 68.545 1.00 58.58 235 ALA D C 1
ATOM 3732 O O . ALA D 1 134 ? 103.268 -33.465 69.051 1.00 58.29 235 ALA D O 1
ATOM 3734 N N . ALA D 1 135 ? 101.154 -33.798 68.394 1.00 57.08 236 ALA D N 1
ATOM 3735 C CA . ALA D 1 135 ? 101.132 -35.236 68.671 1.00 57.53 236 ALA D CA 1
ATOM 3736 C C . ALA D 1 135 ? 100.340 -35.992 67.557 1.00 63.62 236 ALA D C 1
ATOM 3737 O O . ALA D 1 135 ? 99.972 -35.399 66.541 1.00 62.05 236 ALA D O 1
ATOM 3739 N N . ARG D 1 136 ? 100.167 -37.304 67.725 1.00 63.07 237 ARG D N 1
ATOM 3740 C CA . ARG D 1 136 ? 99.451 -38.194 66.813 1.00 64.03 237 ARG D CA 1
ATOM 3741 C C . ARG D 1 136 ? 98.603 -39.152 67.640 1.00 69.03 237 ARG D C 1
ATOM 3742 O O . ARG D 1 136 ? 99.109 -39.731 68.598 1.00 69.24 237 ARG D O 1
ATOM 3750 N N . ILE D 1 137 ? 97.316 -39.287 67.306 1.00 66.14 238 ILE D N 1
ATOM 3751 C CA . ILE D 1 137 ? 96.429 -40.200 68.031 1.00 66.46 238 ILE D CA 1
ATOM 3752 C C . ILE D 1 137 ? 96.767 -41.651 67.651 1.00 72.70 238 ILE D C 1
ATOM 3753 O O . ILE D 1 137 ? 96.884 -41.965 66.471 1.00 71.19 238 ILE D O 1
ATOM 3758 N N . THR D 1 138 ? 96.977 -42.512 68.656 1.00 73.25 239 THR D N 1
ATOM 3759 C CA . THR D 1 138 ? 97.291 -43.929 68.448 1.00 74.19 239 THR D CA 1
ATOM 3760 C C . THR D 1 138 ? 96.046 -44.799 68.720 1.00 80.95 239 THR D C 1
ATOM 3761 O O . THR D 1 138 ? 95.946 -45.896 68.164 1.00 81.80 239 THR D O 1
ATOM 3765 N N . ASP D 1 139 ? 95.091 -44.299 69.542 1.00 77.91 240 ASP D N 1
ATOM 3766 C CA . ASP D 1 139 ? 93.828 -44.977 69.861 1.00 78.22 240 ASP D CA 1
ATOM 3767 C C . ASP D 1 139 ? 92.765 -44.004 70.375 1.00 84.23 240 ASP D C 1
ATOM 3768 O O . ASP D 1 139 ? 93.102 -42.965 70.945 1.00 84.79 240 ASP D O 1
ATOM 3770 N N . VAL D 1 140 ? 91.482 -44.347 70.166 1.00 81.05 241 VAL D N 1
ATOM 3771 C CA . VAL D 1 140 ? 90.314 -43.589 70.637 1.00 80.57 241 VAL D CA 1
ATOM 3772 C C . VAL D 1 140 ? 89.355 -44.592 71.305 1.00 87.93 241 VAL D C 1
ATOM 3773 O O . VAL D 1 140 ? 88.980 -45.589 70.677 1.00 89.40 241 VAL D O 1
ATOM 3777 N N . ASP D 1 141 ? 88.957 -44.334 72.567 1.00 84.95 242 ASP D N 1
ATOM 3778 C CA . ASP D 1 141 ? 88.049 -45.218 73.293 1.00 84.85 242 ASP D CA 1
ATOM 3779 C C . ASP D 1 141 ? 87.108 -44.427 74.193 1.00 89.34 242 ASP D C 1
ATOM 3780 O O . ASP D 1 141 ? 87.471 -44.077 75.318 1.00 89.01 242 ASP D O 1
ATOM 3782 N N . ASN D 1 142 ? 85.890 -44.153 73.686 1.00 86.59 243 ASN D N 1
ATOM 3783 C CA . ASN D 1 142 ? 84.801 -43.434 74.370 1.00 86.68 243 ASN D CA 1
ATOM 3784 C C . ASN D 1 142 ? 85.275 -42.099 75.002 1.00 90.14 243 ASN D C 1
ATOM 3785 O O . ASN D 1 142 ? 85.177 -41.898 76.223 1.00 89.16 243 ASN D O 1
ATOM 3787 N N . GLY D 1 143 ? 85.794 -41.219 74.142 1.00 86.31 244 GLY D N 1
ATOM 3788 C CA . GLY D 1 143 ? 86.289 -39.897 74.520 1.00 85.54 244 GLY D CA 1
ATOM 3789 C C . GLY D 1 143 ? 87.645 -39.854 75.196 1.00 88.02 244 GLY D C 1
ATOM 3790 O O . GLY D 1 143 ? 88.003 -38.837 75.791 1.00 87.54 244 GLY D O 1
ATOM 3791 N N . TYR D 1 144 ? 88.401 -40.951 75.125 1.00 84.44 245 TYR D N 1
ATOM 3792 C CA . TYR D 1 144 ? 89.753 -41.048 75.674 1.00 84.32 245 TYR D CA 1
ATOM 3793 C C . TYR D 1 144 ? 90.684 -41.309 74.512 1.00 83.65 245 TYR D C 1
ATOM 3794 O O . TYR D 1 144 ? 90.523 -42.302 73.802 1.00 83.72 245 TYR D O 1
ATOM 3803 N N . TYR D 1 145 ? 91.635 -40.390 74.298 1.00 75.95 246 TYR D N 1
ATOM 3804 C CA . TYR D 1 145 ? 92.567 -40.417 73.181 1.00 73.60 246 TYR D CA 1
ATOM 3805 C C . TYR D 1 145 ? 93.979 -40.733 73.642 1.00 76.87 246 TYR D C 1
ATOM 3806 O O . TYR D 1 145 ? 94.507 -40.030 74.502 1.00 76.74 246 TYR D O 1
ATOM 3815 N N . THR D 1 146 ? 94.598 -41.779 73.074 1.00 72.41 247 THR D N 1
ATOM 3816 C CA . THR D 1 146 ? 95.991 -42.079 73.394 1.00 71.73 247 THR D CA 1
ATOM 3817 C C . THR D 1 146 ? 96.814 -41.364 72.331 1.00 73.74 247 THR D C 1
ATOM 3818 O O . THR D 1 146 ? 96.572 -41.528 71.136 1.00 71.84 247 THR D O 1
ATOM 3822 N N . VAL D 1 147 ? 97.741 -40.521 72.778 1.00 70.68 248 VAL D N 1
ATOM 3823 C CA . VAL D 1 147 ? 98.546 -39.701 71.882 1.00 69.90 248 VAL D CA 1
ATOM 3824 C C . VAL D 1 147 ? 100.030 -40.012 71.993 1.00 72.59 248 VAL D C 1
ATOM 3825 O O . VAL D 1 147 ? 100.534 -40.275 73.078 1.00 70.19 248 VAL D O 1
ATOM 3829 N N . LYS D 1 148 ? 100.712 -39.981 70.848 1.00 70.61 249 LYS D N 1
ATOM 3830 C CA . LYS D 1 148 ? 102.145 -40.161 70.736 1.00 71.68 249 LYS D CA 1
ATOM 3831 C C . LYS D 1 148 ? 102.693 -38.789 70.312 1.00 76.72 249 LYS D C 1
ATOM 3832 O O . LYS D 1 148 ? 102.385 -38.292 69.216 1.00 76.74 249 LYS D O 1
ATOM 3834 N N . PHE D 1 149 ? 103.427 -38.141 71.220 1.00 72.07 250 PHE D N 1
ATOM 3835 C CA . PHE D 1 149 ? 103.977 -36.808 70.962 1.00 71.73 250 PHE D CA 1
ATOM 3836 C C . PHE D 1 149 ? 105.148 -36.853 69.987 1.00 79.99 250 PHE D C 1
ATOM 3837 O O . PHE D 1 149 ? 105.983 -37.754 70.064 1.00 80.73 250 PHE D O 1
ATOM 3845 N N . ASP D 1 150 ? 105.219 -35.854 69.098 1.00 78.49 251 ASP D N 1
ATOM 3846 C CA . ASP D 1 150 ? 106.267 -35.720 68.095 1.00 79.88 251 ASP D CA 1
ATOM 3847 C C . ASP D 1 150 ? 107.663 -35.525 68.735 1.00 91.98 251 ASP D C 1
ATOM 3848 O O . ASP D 1 150 ? 108.654 -36.046 68.216 1.00 92.53 251 ASP D O 1
ATOM 3853 N N . SER D 1 151 ? 107.729 -34.857 69.899 1.00 93.21 252 SER D N 1
ATOM 3854 C CA . SER D 1 151 ? 108.969 -34.686 70.669 1.00 94.68 252 SER D CA 1
ATOM 3855 C C . SER D 1 151 ? 109.238 -35.984 71.448 1.00 102.41 252 SER D C 1
ATOM 3856 O O . SER D 1 151 ? 108.370 -36.430 72.205 1.00 101.76 252 SER D O 1
ATOM 3858 N N . LEU D 1 152 ? 110.427 -36.598 71.254 1.00 101.49 253 LEU D N 1
ATOM 3859 C CA . LEU D 1 152 ? 110.791 -37.867 71.910 1.00 102.10 253 LEU D CA 1
ATOM 3860 C C . LEU D 1 152 ? 110.861 -37.753 73.450 1.00 106.63 253 LEU D C 1
ATOM 3861 O O . LEU D 1 152 ? 110.622 -38.742 74.155 1.00 106.00 253 LEU D O 1
ATOM 3863 N N . LEU D 1 153 ? 111.151 -36.534 73.956 1.00 103.56 254 LEU D N 1
ATOM 3864 C CA . LEU D 1 153 ? 111.284 -36.222 75.379 1.00 103.51 254 LEU D CA 1
ATOM 3865 C C . LEU D 1 153 ? 109.935 -36.155 76.122 1.00 108.19 254 LEU D C 1
ATOM 3866 O O . LEU D 1 153 ? 109.934 -36.018 77.351 1.00 108.09 254 LEU D O 1
ATOM 3868 N N . LEU D 1 154 ? 108.795 -36.282 75.399 1.00 104.25 255 LEU D N 1
ATOM 3869 C CA . LEU D 1 154 ? 107.471 -36.229 76.032 1.00 103.26 255 LEU D CA 1
ATOM 3870 C C . LEU D 1 154 ? 106.775 -37.598 76.312 1.00 104.37 255 LEU D C 1
ATOM 3871 O O . LEU D 1 154 ? 105.993 -37.646 77.264 1.00 103.94 255 LEU D O 1
ATOM 3873 N N . ARG D 1 155 ? 107.031 -38.680 75.523 1.00 98.70 256 ARG D N 1
ATOM 3874 C CA . ARG D 1 155 ? 106.441 -40.044 75.623 1.00 97.23 256 ARG D CA 1
ATOM 3875 C C . ARG D 1 155 ? 104.898 -40.074 75.453 1.00 98.41 256 ARG D C 1
ATOM 3876 O O . ARG D 1 155 ? 104.284 -39.033 75.262 1.00 98.46 256 ARG D O 1
ATOM 3879 N N . GLU D 1 156 ? 104.304 -41.281 75.421 1.00 91.92 257 GLU D N 1
ATOM 3880 C CA . GLU D 1 156 ? 102.872 -41.471 75.187 1.00 89.90 257 GLU D CA 1
ATOM 3881 C C . GLU D 1 156 ? 102.028 -40.972 76.355 1.00 89.04 257 GLU D C 1
ATOM 3882 O O . GLU D 1 156 ? 102.518 -40.937 77.484 1.00 89.02 257 GLU D O 1
ATOM 3884 N N . ALA D 1 157 ? 100.771 -40.548 76.077 1.00 80.91 258 ALA D N 1
ATOM 3885 C CA . ALA D 1 157 ? 99.839 -40.063 77.106 1.00 78.16 258 ALA D CA 1
ATOM 3886 C C . ALA D 1 157 ? 98.383 -40.269 76.715 1.00 77.01 258 ALA D C 1
ATOM 3887 O O . ALA D 1 157 ? 98.094 -40.479 75.539 1.00 75.55 258 ALA D O 1
ATOM 3889 N N . VAL D 1 158 ? 97.465 -40.214 77.700 1.00 71.00 259 VAL D N 1
ATOM 3890 C CA . VAL D 1 158 ? 96.020 -40.357 77.476 1.00 69.12 259 VAL D CA 1
ATOM 3891 C C . VAL D 1 158 ? 95.332 -39.045 77.863 1.00 71.89 259 VAL D C 1
ATOM 3892 O O . VAL D 1 158 ? 95.457 -38.590 78.998 1.00 70.57 259 VAL D O 1
ATOM 3896 N N . VAL D 1 159 ? 94.610 -38.439 76.910 1.00 69.09 260 VAL D N 1
ATOM 3897 C CA . VAL D 1 159 ? 93.880 -37.177 77.105 1.00 68.05 260 VAL D CA 1
ATOM 3898 C C . VAL D 1 159 ? 92.398 -37.335 76.780 1.00 70.30 260 VAL D C 1
ATOM 3899 O O . VAL D 1 159 ? 92.025 -38.180 75.966 1.00 70.35 260 VAL D O 1
ATOM 3903 N N . GLU D 1 160 ? 91.570 -36.489 77.399 1.00 65.61 261 GLU D N 1
ATOM 3904 C CA . GLU D 1 160 ? 90.129 -36.396 77.166 1.00 64.76 261 GLU D CA 1
ATOM 3905 C C . GLU D 1 160 ? 89.904 -35.268 76.130 1.00 67.73 261 GLU D C 1
ATOM 3906 O O . GLU D 1 160 ? 90.870 -34.655 75.656 1.00 67.78 261 GLU D O 1
ATOM 3908 N N . GLY D 1 161 ? 88.651 -35.022 75.779 1.00 63.30 262 GLY D N 1
ATOM 3909 C CA . GLY D 1 161 ? 88.280 -34.008 74.799 1.00 63.60 262 GLY D CA 1
ATOM 3910 C C . GLY D 1 161 ? 88.721 -32.586 75.092 1.00 67.70 262 GLY D C 1
ATOM 3911 O O . GLY D 1 161 ? 88.833 -31.771 74.172 1.00 69.59 262 GLY D O 1
ATOM 3912 N N . ASP D 1 162 ? 88.974 -32.279 76.372 1.00 61.42 263 ASP D N 1
ATOM 39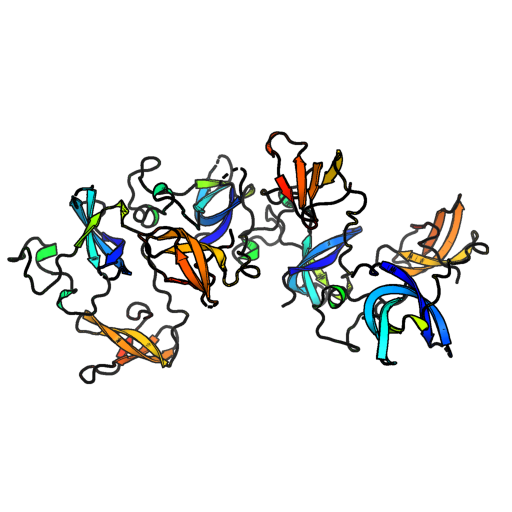13 C CA . ASP D 1 162 ? 89.423 -30.956 76.816 1.00 59.90 263 ASP D CA 1
ATOM 3914 C C . ASP D 1 162 ? 90.945 -30.815 76.762 1.00 60.67 263 ASP D C 1
ATOM 3915 O O . ASP D 1 162 ? 91.475 -29.765 77.125 1.00 60.46 263 ASP D O 1
ATOM 3920 N N . GLY D 1 163 ? 91.626 -31.897 76.385 1.00 54.43 264 GLY D N 1
ATOM 3921 C CA . GLY D 1 163 ? 93.083 -31.949 76.288 1.00 52.44 264 GLY D CA 1
ATOM 3922 C C . GLY D 1 163 ? 93.582 -32.237 74.887 1.00 52.06 264 GLY D C 1
ATOM 3923 O O . GLY D 1 163 ? 94.759 -32.508 74.698 1.00 49.06 264 GLY D O 1
ATOM 3924 N N . ILE D 1 164 ? 92.683 -32.156 73.890 1.00 49.31 265 ILE D N 1
ATOM 3925 C CA . ILE D 1 164 ? 92.983 -32.432 72.493 1.00 48.38 265 ILE D CA 1
ATOM 3926 C C . ILE D 1 164 ? 92.312 -31.397 71.572 1.00 51.91 265 ILE D C 1
ATOM 3927 O O . ILE D 1 164 ? 91.214 -30.922 71.858 1.00 51.56 265 ILE D O 1
ATOM 3932 N N . LEU D 1 165 ? 93.002 -31.049 70.481 1.00 49.44 266 LEU D N 1
ATOM 3933 C CA . LEU D 1 165 ? 92.532 -30.154 69.421 1.00 49.39 266 LEU D CA 1
ATOM 3934 C C . LEU D 1 165 ? 92.790 -30.762 68.040 1.00 55.01 266 LEU D C 1
ATOM 3935 O O . LEU D 1 165 ? 93.895 -31.266 67.793 1.00 54.27 266 LEU D O 1
ATOM 3940 N N . PRO D 1 166 ? 91.837 -30.613 67.092 1.00 54.25 267 PRO D N 1
ATOM 3941 C CA . PRO D 1 166 ? 92.106 -31.034 65.709 1.00 54.66 267 PRO D CA 1
ATOM 3942 C C . PRO D 1 166 ? 93.183 -30.129 65.062 1.00 61.95 267 PRO D C 1
ATOM 3943 O O . PRO D 1 166 ? 93.395 -29.000 65.522 1.00 61.27 267 PRO D O 1
ATOM 3947 N N . PRO D 1 167 ? 93.921 -30.604 64.034 1.00 62.11 268 PRO D N 1
ATOM 3948 C CA . PRO D 1 167 ? 94.943 -29.750 63.441 1.00 66.73 268 PRO D CA 1
ATOM 3949 C C . PRO D 1 167 ? 94.361 -28.724 62.441 1.00 99.35 268 PRO D C 1
ATOM 3950 O O . PRO D 1 167 ? 94.855 -27.579 62.436 1.00 106.96 268 PRO D O 1
#

Foldseek 3Di:
DVQFQAWWWAWDDVTDTAIWTFLAWDCPVATWTFIQGDAAADQQSADDPCLSVVRDPDDPDDSHDPGDIDHPVRIGGHDDADCPPPAAQAWWFFADPVGHTATWGFHHDDPQWTWTGGPDPVDDIDIDGPVGIHHD/DVQFQAWWWAWDDPVIDTAIWTFLAWDQAPVRATWTFIQGQAAADQQSADDPCLSVVRDPDDNPDSHDPGHIDHPVRIGGHDQADCPPPAAQAWWWFADPVGHTAIWGFHHDDPQWTWTQGPDPVDHIDIDGSSGIHHD/DQFQAWWWAPPVPTAIWTFHAWDCPVATWTFIQGQAAADQQSADDPCLSVVRDPDDVPDSHDPGDIDHPVRIGGHDQADCPPAAAQAWWWFADPVGHTATWGFHHDCTWTQGPDPPDHIDRDDSSGIHHD/DQFQAWWWAWDDVPIDTAIWTFHAWDQDPVRATWTFIQGQAAADQQSADDPCLSVVRDPDDPPDSHDPGDIDHPVRIGGHDQADCPPPAAQAWWWFAAPVRHTAIWGFHHDDPQKTWTAGPDPVGGIDIDGSSGIHHD

Radius of gyration: 32.13 Å; Cα contacts (8 Å, |Δi|>4): 1258; chains: 4; bounding box: 70×59×99 Å